Protein AF-A0A7K0EQ20-F1 (afdb_monomer)

Solvent-accessible surface area (backbone atoms only — not comparable to full-atom values): 21841 Å² total; per-residue (Å²): 139,83,87,82,84,81,85,81,84,82,87,75,85,72,84,71,80,69,72,45,72,65,48,77,50,62,51,98,84,67,48,51,27,27,41,28,37,33,68,68,75,97,54,100,83,61,80,72,70,47,76,42,34,25,42,34,56,60,40,82,49,84,70,55,70,34,74,28,37,36,17,65,44,95,86,49,71,77,42,66,24,34,36,33,45,30,30,62,80,62,45,36,33,35,29,42,82,98,37,89,60,81,40,84,51,78,48,37,30,36,32,51,90,88,45,53,32,37,55,44,85,42,72,58,96,86,44,78,47,74,47,51,31,28,76,79,35,88,57,62,41,24,41,33,40,28,72,37,35,44,83,42,73,57,82,79,88,49,102,76,71,73,83,62,82,52,60,22,32,50,44,77,46,80,46,39,26,46,21,59,61,92,48,78,71,40,80,43,59,63,27,42,67,47,47,38,64,75,45,52,92,54,31,73,68,51,53,76,70,54,86,55,64,68,50,54,73,66,57,52,47,54,50,33,54,52,49,48,53,50,52,53,51,53,51,58,49,73,51,30,70,61,68,41,64,67,60,54,51,51,48,60,72,53,43,66,86,37,67,54,20,59,78,62,48,45,33,27,52,42,33,39,30,33,31,30,37,79,79,7,41,73,41,78,73,41,76,57,41,62,56,47,82,86,30,48,62,64,59,38,49,52,53,34,56,72,67,59,74,71,51,62,40,80,44,48,46,49,35,29,41,37,36,38,35,28,37,28,30,67,84,59,85,58,47,70,51,74,59,82,78,75,79,59,72,81,70,49,72,86,36,50,74,34,66,70,44,76,44,77,43,79,35,87,65,87,79,88,58,80,44,74,52,80,24,84,76,130

Structure (mmCIF, N/CA/C/O backbone):
data_AF-A0A7K0EQ20-F1
#
_entry.id   AF-A0A7K0EQ20-F1
#
loop_
_atom_site.group_PDB
_atom_site.id
_atom_site.type_symbol
_atom_site.label_atom_id
_atom_site.label_alt_id
_atom_site.label_comp_id
_atom_site.label_asym_id
_atom_site.label_entity_id
_atom_site.label_seq_id
_atom_site.pdbx_PDB_ins_code
_atom_site.Cartn_x
_atom_site.Cartn_y
_atom_site.Cartn_z
_atom_site.occupancy
_atom_site.B_iso_or_equiv
_atom_site.auth_seq_id
_atom_site.auth_comp_id
_atom_site.auth_asym_id
_atom_site.auth_atom_id
_atom_site.pdbx_PDB_model_num
ATOM 1 N N . MET A 1 1 ? 19.476 28.232 23.344 1.00 37.12 1 MET A N 1
ATOM 2 C CA . MET A 1 1 ? 19.240 27.422 22.130 1.00 37.12 1 MET A CA 1
ATOM 3 C C . MET A 1 1 ? 20.019 28.058 20.991 1.00 37.12 1 MET A C 1
ATOM 5 O O . MET A 1 1 ? 19.704 29.179 20.623 1.00 37.12 1 MET A O 1
ATOM 9 N N . LYS A 1 2 ? 21.101 27.424 20.526 1.00 30.86 2 LYS A N 1
ATOM 10 C CA . LYS A 1 2 ? 21.926 27.920 19.414 1.00 30.86 2 LYS A CA 1
ATOM 11 C C . LYS A 1 2 ? 21.649 27.028 18.202 1.00 30.86 2 LYS A C 1
ATOM 13 O O . LYS A 1 2 ? 22.036 25.865 18.220 1.00 30.86 2 LYS A O 1
ATOM 18 N N . SER A 1 3 ? 20.945 27.558 17.203 1.00 32.09 3 SER A N 1
ATOM 19 C CA . SER A 1 3 ? 20.756 26.901 15.906 1.00 32.09 3 SER A CA 1
ATOM 20 C C . SER A 1 3 ? 22.045 26.994 15.098 1.00 32.09 3 SER A C 1
ATOM 22 O O . SER A 1 3 ? 22.502 28.090 14.785 1.00 32.09 3 SER A O 1
ATOM 24 N N . PHE A 1 4 ? 22.621 25.844 14.759 1.00 36.62 4 PHE A N 1
ATOM 25 C CA . PHE A 1 4 ? 23.710 25.729 13.796 1.00 36.62 4 PHE A CA 1
ATOM 26 C C . PHE A 1 4 ? 23.090 25.437 12.423 1.00 36.62 4 PHE A C 1
ATOM 28 O O . PHE A 1 4 ? 22.605 24.335 12.179 1.00 36.62 4 PHE A O 1
ATOM 35 N N . PHE A 1 5 ? 23.070 26.437 11.540 1.00 35.66 5 PHE A N 1
ATOM 36 C CA . PHE A 1 5 ? 22.798 26.242 10.116 1.00 35.66 5 PHE A CA 1
ATOM 37 C C . PHE A 1 5 ? 24.111 25.846 9.441 1.00 35.66 5 PHE A C 1
ATOM 39 O O . PHE A 1 5 ? 25.024 26.662 9.328 1.00 35.66 5 PHE A O 1
ATOM 46 N N . LEU A 1 6 ? 24.221 24.586 9.025 1.00 34.47 6 LEU A N 1
ATOM 47 C CA . LEU A 1 6 ? 25.374 24.078 8.288 1.00 34.47 6 LEU A CA 1
ATOM 48 C C . LEU A 1 6 ? 25.010 24.061 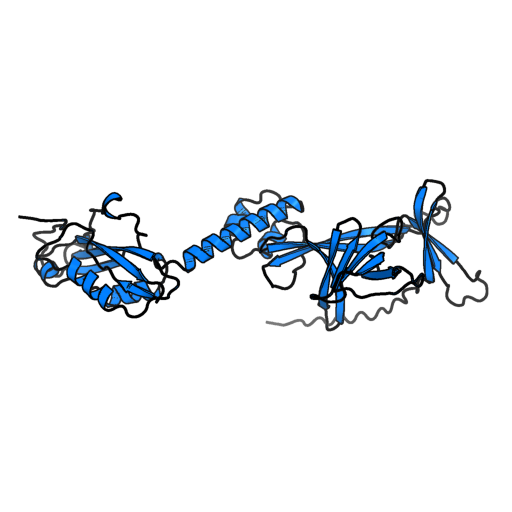6.798 1.00 34.47 6 LEU A C 1
ATOM 50 O O . LEU A 1 6 ? 24.283 23.191 6.325 1.00 34.47 6 LEU A O 1
ATOM 54 N N . LEU A 1 7 ? 25.462 25.091 6.082 1.00 35.94 7 LEU A N 1
ATOM 55 C CA . LEU A 1 7 ? 25.301 25.244 4.639 1.00 35.94 7 LEU A CA 1
ATOM 56 C C . LEU A 1 7 ? 26.399 24.417 3.947 1.00 35.94 7 LEU A C 1
ATOM 58 O O . LEU A 1 7 ? 27.560 24.816 3.941 1.00 35.94 7 LEU A O 1
ATOM 62 N N . ILE A 1 8 ? 26.056 23.248 3.400 1.00 35.00 8 ILE A N 1
ATOM 63 C CA . ILE A 1 8 ? 26.981 22.429 2.600 1.00 35.00 8 ILE A CA 1
ATOM 64 C C . ILE A 1 8 ? 26.762 22.757 1.122 1.00 35.00 8 ILE A C 1
ATOM 66 O O . ILE A 1 8 ? 25.840 22.255 0.483 1.00 35.00 8 ILE A O 1
ATOM 70 N N . THR A 1 9 ? 27.630 23.598 0.570 1.00 39.06 9 THR A N 1
ATOM 71 C CA . THR A 1 9 ? 27.792 23.822 -0.869 1.00 39.06 9 THR A CA 1
ATOM 72 C C . THR A 1 9 ? 28.783 22.800 -1.433 1.00 39.06 9 THR A C 1
ATOM 74 O O . THR A 1 9 ? 29.990 23.013 -1.427 1.00 39.06 9 THR A O 1
ATOM 77 N N . CYS A 1 10 ? 28.284 21.668 -1.937 1.00 35.66 10 CYS A N 1
ATOM 78 C CA . CYS A 1 10 ? 29.069 20.745 -2.766 1.00 35.66 10 CYS A CA 1
ATOM 79 C C . CYS A 1 10 ? 28.779 21.006 -4.252 1.00 35.66 10 CYS A C 1
ATOM 81 O O . CYS A 1 10 ? 27.860 20.430 -4.827 1.00 35.66 10 CYS A O 1
ATOM 83 N N . LEU A 1 11 ? 29.582 21.873 -4.874 1.00 37.72 11 LEU A N 1
ATOM 84 C CA . LEU A 1 11 ? 29.686 22.023 -6.328 1.00 37.72 11 LEU A CA 1
ATOM 85 C C . LEU A 1 11 ? 30.805 21.101 -6.839 1.00 37.72 11 LEU A C 1
ATOM 87 O O . LEU A 1 11 ? 31.920 21.541 -7.091 1.00 37.72 11 LEU A O 1
ATOM 91 N N . PHE A 1 12 ? 30.509 19.810 -6.987 1.00 35.69 12 PHE A N 1
ATOM 92 C CA . PHE A 1 12 ? 31.311 18.908 -7.817 1.00 35.69 12 PHE A CA 1
ATOM 93 C C . PHE A 1 12 ? 30.514 18.584 -9.079 1.00 35.69 12 PHE A C 1
ATOM 95 O O . PHE A 1 12 ? 29.740 17.627 -9.123 1.00 35.69 12 PHE A O 1
ATOM 102 N N . GLY A 1 13 ? 30.702 19.407 -10.112 1.00 35.19 13 GLY A N 1
ATOM 103 C CA . GLY A 1 13 ? 30.290 19.095 -11.476 1.00 35.19 13 GLY A CA 1
ATOM 104 C C . GLY A 1 13 ? 31.149 17.954 -12.011 1.00 35.19 13 GLY A C 1
ATOM 105 O O . GLY A 1 13 ? 32.156 18.180 -12.673 1.00 35.19 13 GLY A O 1
ATOM 106 N N . SER A 1 14 ? 30.781 16.719 -11.681 1.00 36.88 14 SER A N 1
ATOM 107 C CA . SER A 1 14 ? 31.314 15.551 -12.372 1.00 36.88 14 SER A CA 1
ATOM 108 C C . SER A 1 14 ? 30.729 15.562 -13.781 1.00 36.88 14 SER A C 1
ATOM 110 O O . SER A 1 14 ? 29.523 15.404 -13.960 1.00 36.88 14 SER A O 1
ATOM 112 N N . ALA A 1 15 ? 31.575 15.810 -14.782 1.00 43.34 15 ALA A N 1
ATOM 113 C CA . ALA A 1 15 ? 31.217 15.617 -16.179 1.00 43.34 15 ALA A CA 1
ATOM 114 C C . ALA A 1 15 ? 30.856 14.137 -16.359 1.00 43.34 15 ALA A C 1
ATOM 116 O O . ALA A 1 15 ? 31.731 13.272 -16.419 1.00 43.34 15 ALA A O 1
ATOM 117 N N . VAL A 1 16 ? 29.559 13.831 -16.343 1.00 48.31 16 VAL A N 1
ATOM 118 C CA . VAL A 1 16 ? 29.073 12.480 -16.604 1.00 48.31 16 VAL A CA 1
ATOM 119 C C . VAL A 1 16 ? 29.342 12.225 -18.086 1.00 48.31 16 VAL A C 1
ATOM 121 O O . VAL A 1 16 ? 28.807 12.966 -18.912 1.00 48.31 16 VAL A O 1
ATOM 124 N N . PRO A 1 17 ? 30.191 11.248 -18.454 1.00 54.59 17 PRO A N 1
ATOM 125 C CA . PRO A 1 17 ? 30.394 10.922 -19.856 1.00 54.59 17 PRO A CA 1
ATOM 126 C C . PRO A 1 17 ? 29.033 10.573 -20.458 1.00 54.59 17 PRO A C 1
ATOM 128 O O . PRO A 1 17 ? 28.346 9.675 -19.965 1.00 54.59 17 PRO A O 1
ATOM 131 N N . THR A 1 18 ? 28.626 11.308 -21.492 1.00 57.19 18 THR A N 1
ATOM 132 C CA . THR A 1 18 ? 27.417 10.993 -22.250 1.00 57.19 18 THR A CA 1
ATOM 133 C C . THR A 1 18 ? 27.673 9.671 -22.956 1.00 57.19 18 THR A C 1
ATOM 135 O O . THR A 1 18 ? 28.453 9.607 -23.908 1.00 57.19 18 THR A O 1
ATOM 138 N N . MET A 1 19 ? 27.081 8.593 -22.445 1.00 64.06 19 MET A N 1
ATOM 139 C CA . MET A 1 19 ? 27.093 7.316 -23.146 1.00 64.06 19 MET A CA 1
ATOM 140 C C . MET A 1 19 ? 26.399 7.511 -24.496 1.00 64.06 19 MET A C 1
ATOM 142 O O . MET A 1 19 ? 25.323 8.104 -24.560 1.00 64.06 19 MET A O 1
ATOM 146 N N . GLY A 1 20 ? 27.055 7.079 -25.573 1.00 75.00 20 GLY A N 1
ATOM 147 C CA . GLY A 1 20 ? 26.480 7.081 -26.912 1.00 75.00 20 GLY A CA 1
ATOM 148 C C . GLY A 1 20 ? 25.431 5.980 -27.069 1.00 75.00 20 GLY A C 1
ATOM 1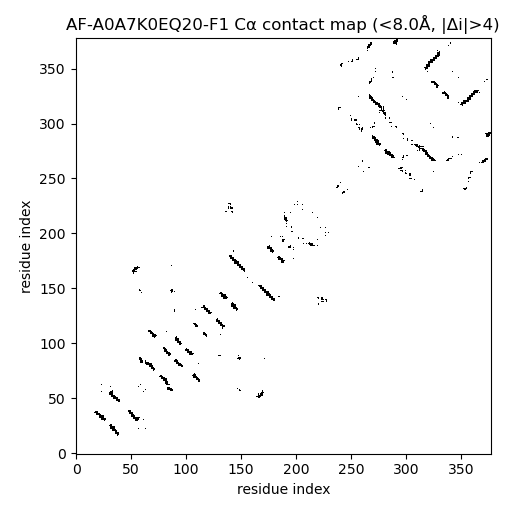49 O O . GLY A 1 20 ? 24.916 5.433 -26.096 1.00 75.00 20 GLY A O 1
ATOM 150 N N . GLN A 1 21 ? 25.114 5.632 -28.314 1.00 84.62 21 GLN A N 1
ATOM 151 C CA . GLN A 1 21 ? 24.120 4.604 -28.616 1.00 84.62 21 GLN A CA 1
ATOM 152 C C . GLN A 1 21 ? 24.529 3.245 -28.017 1.00 84.62 21 GLN A C 1
ATOM 154 O O . GLN A 1 21 ? 25.610 2.721 -28.307 1.00 84.62 21 GLN A O 1
ATOM 159 N N . CYS A 1 22 ? 23.652 2.683 -27.184 1.00 90.75 22 CYS A N 1
ATOM 160 C CA . CYS A 1 22 ? 23.780 1.343 -26.625 1.00 90.75 22 CYS A CA 1
ATOM 161 C C . CYS A 1 22 ? 22.914 0.348 -27.410 1.00 90.75 22 CYS A C 1
ATOM 163 O O . CYS A 1 22 ? 21.843 0.689 -27.911 1.00 90.75 22 CYS A O 1
ATOM 165 N N . THR A 1 23 ? 23.381 -0.894 -27.528 1.00 93.94 23 THR A N 1
ATOM 166 C CA . THR A 1 23 ? 22.654 -1.991 -28.184 1.00 93.94 23 THR A CA 1
ATOM 167 C C . THR A 1 23 ? 22.645 -3.217 -27.282 1.00 93.94 23 THR A C 1
ATOM 169 O O . THR A 1 23 ? 23.682 -3.590 -26.736 1.00 93.94 23 THR A O 1
ATOM 172 N N . VAL A 1 24 ? 21.476 -3.838 -27.107 1.00 95.88 24 VAL A N 1
ATOM 173 C CA . VAL A 1 24 ? 21.315 -5.045 -26.283 1.00 95.88 24 VAL A CA 1
ATOM 174 C C . VAL A 1 24 ? 21.289 -6.276 -27.180 1.00 95.88 24 VAL A C 1
ATOM 176 O O . VAL A 1 24 ? 20.514 -6.337 -28.135 1.00 95.88 24 VAL A O 1
ATOM 179 N N . SER A 1 25 ? 22.121 -7.265 -26.872 1.00 96.25 25 SER A N 1
ATOM 180 C CA . SER A 1 25 ? 22.253 -8.508 -27.638 1.00 96.25 25 SER A CA 1
ATOM 181 C C . SER A 1 25 ? 22.541 -9.696 -26.716 1.00 96.25 25 SER A C 1
ATOM 183 O O . SER A 1 25 ? 22.529 -9.551 -25.492 1.00 96.25 25 SER A O 1
ATOM 185 N N . LYS A 1 26 ? 22.747 -10.884 -27.295 1.00 97.38 26 LYS A N 1
ATOM 186 C CA . LYS A 1 26 ? 23.283 -12.046 -26.581 1.00 97.38 26 LYS A CA 1
ATOM 187 C C . LYS A 1 26 ? 24.718 -12.303 -27.024 1.00 97.38 26 LYS A C 1
ATOM 189 O O . LYS A 1 26 ? 24.998 -12.216 -28.217 1.00 97.38 26 LYS A O 1
ATOM 194 N N . ASP A 1 27 ? 25.593 -12.621 -26.079 1.00 96.12 27 ASP A N 1
ATOM 195 C CA . ASP A 1 27 ? 26.958 -13.053 -26.382 1.00 96.12 27 ASP A CA 1
ATOM 196 C C . ASP A 1 27 ? 27.009 -14.515 -26.875 1.00 96.12 27 ASP A C 1
ATOM 198 O O . ASP A 1 27 ? 25.980 -15.184 -27.020 1.00 96.12 27 ASP A O 1
ATOM 202 N N . ALA A 1 28 ? 28.218 -15.030 -27.123 1.00 96.31 28 ALA A N 1
ATOM 203 C CA . ALA A 1 28 ? 28.438 -16.409 -27.569 1.00 96.31 28 ALA A CA 1
ATOM 204 C C . ALA A 1 28 ? 27.954 -17.475 -26.562 1.00 96.31 28 ALA A C 1
ATOM 206 O O . ALA A 1 28 ? 27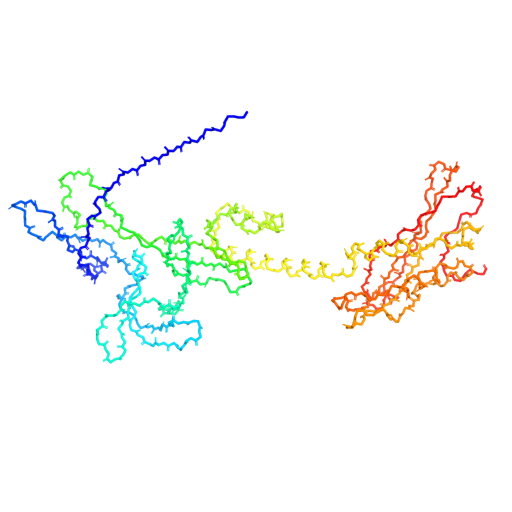.735 -18.622 -26.945 1.00 96.31 28 ALA A O 1
ATOM 207 N N . TYR A 1 29 ? 27.755 -17.099 -25.296 1.00 96.75 29 TYR A N 1
ATOM 208 C CA . TYR A 1 29 ? 27.258 -17.961 -24.224 1.00 96.75 29 TYR A CA 1
ATOM 209 C C . TYR A 1 29 ? 25.751 -17.783 -23.975 1.00 96.75 29 TYR A C 1
ATOM 211 O O . TYR A 1 29 ? 25.192 -18.389 -23.060 1.00 96.75 29 TYR A O 1
ATOM 219 N N . GLY A 1 30 ? 25.071 -16.956 -24.776 1.00 95.50 30 GLY A N 1
ATOM 220 C CA . GLY A 1 30 ? 23.648 -16.666 -24.635 1.00 95.50 30 GLY A CA 1
ATOM 221 C C . GLY A 1 30 ? 23.307 -15.682 -23.510 1.00 95.50 30 GLY A C 1
ATOM 222 O O . GLY A 1 30 ? 22.119 -15.491 -23.226 1.00 95.50 30 GLY A O 1
ATOM 223 N N . GLN A 1 31 ? 24.307 -15.052 -22.886 1.00 96.50 31 GLN A N 1
ATOM 224 C CA . GLN A 1 31 ? 24.124 -14.048 -21.839 1.00 96.50 31 GLN A CA 1
ATOM 225 C C . GLN A 1 31 ? 23.659 -12.732 -22.457 1.00 96.50 31 GLN A C 1
ATOM 227 O O . GLN A 1 31 ? 24.161 -12.318 -23.498 1.00 96.50 31 GLN A O 1
ATOM 232 N N . VAL A 1 32 ? 22.701 -12.057 -21.820 1.00 96.69 32 VAL A N 1
ATOM 233 C CA . VAL A 1 32 ? 22.250 -10.734 -22.272 1.00 96.69 32 VAL A CA 1
ATOM 234 C C . VAL A 1 32 ? 23.329 -9.710 -21.940 1.00 96.69 32 VAL A C 1
ATOM 236 O O . VAL A 1 32 ? 23.726 -9.596 -20.781 1.00 96.69 32 VAL A O 1
ATOM 239 N N . ILE A 1 33 ? 23.781 -8.966 -22.944 1.00 97.00 33 ILE A N 1
ATOM 240 C CA . ILE A 1 33 ? 24.822 -7.945 -22.823 1.00 97.00 33 ILE A CA 1
ATOM 241 C C . ILE A 1 33 ? 24.362 -6.643 -23.476 1.00 97.00 33 ILE A C 1
ATOM 243 O O . ILE A 1 33 ? 23.599 -6.656 -24.445 1.00 97.00 33 ILE A O 1
ATOM 247 N N . THR A 1 34 ? 24.855 -5.515 -22.973 1.00 95.56 34 THR A N 1
ATOM 248 C CA . THR A 1 34 ? 24.656 -4.202 -23.592 1.00 95.56 34 THR A CA 1
ATOM 249 C C . THR A 1 34 ? 25.996 -3.629 -24.018 1.00 95.56 34 THR A C 1
ATOM 251 O O . THR A 1 34 ? 26.880 -3.414 -23.187 1.00 95.56 34 THR A O 1
ATOM 254 N N . THR A 1 35 ? 26.128 -3.341 -25.306 1.00 94.56 35 THR A N 1
ATOM 255 C CA . THR A 1 35 ? 27.316 -2.718 -25.888 1.00 94.56 35 THR A CA 1
ATOM 256 C C . THR A 1 35 ? 27.032 -1.250 -26.149 1.00 94.56 35 THR A C 1
ATOM 258 O O . THR A 1 35 ? 26.166 -0.923 -26.961 1.00 94.56 35 THR A O 1
ATOM 261 N N . CYS A 1 36 ? 27.765 -0.371 -25.476 1.00 91.75 36 CYS A N 1
ATOM 262 C CA . CYS A 1 36 ? 27.647 1.075 -25.600 1.00 91.75 36 CYS A CA 1
ATOM 263 C C . CYS A 1 36 ? 28.864 1.656 -26.319 1.00 91.75 36 CYS A C 1
ATOM 265 O O . CYS A 1 36 ? 30.008 1.361 -25.961 1.00 91.75 36 CYS A O 1
ATOM 267 N N . GLN A 1 37 ? 28.618 2.521 -27.303 1.00 90.12 37 GLN A N 1
ATOM 268 C CA . GLN A 1 37 ? 29.667 3.357 -27.885 1.00 90.12 37 GLN A CA 1
ATOM 269 C C . GLN A 1 37 ? 29.952 4.517 -26.932 1.00 90.12 37 GLN A C 1
ATOM 271 O O . GLN A 1 37 ? 29.046 5.274 -26.582 1.00 90.12 37 GLN A O 1
ATOM 276 N N . VAL A 1 38 ? 31.199 4.675 -26.501 1.00 84.12 38 VAL A N 1
ATOM 277 C CA . VAL A 1 38 ? 31.621 5.836 -25.716 1.00 84.12 38 VAL A CA 1
ATOM 278 C C . VAL A 1 38 ? 32.474 6.716 -26.612 1.00 84.12 38 VAL A C 1
ATOM 280 O O . VAL A 1 38 ? 33.599 6.355 -26.962 1.00 84.12 38 VAL A O 1
ATOM 283 N N . ALA A 1 39 ? 31.925 7.870 -26.985 1.00 75.56 39 ALA A N 1
ATOM 284 C CA . ALA A 1 39 ? 32.705 8.930 -27.603 1.00 75.56 39 ALA A CA 1
ATOM 285 C C . ALA A 1 39 ? 33.617 9.513 -26.517 1.00 75.56 39 ALA A C 1
ATOM 287 O O . ALA A 1 39 ? 33.142 10.133 -25.565 1.00 75.56 39 ALA A O 1
ATOM 288 N N . ASN A 1 40 ? 34.920 9.252 -26.604 1.00 63.00 40 ASN A N 1
ATOM 289 C CA . ASN A 1 40 ? 35.870 9.867 -25.687 1.00 63.00 40 ASN A CA 1
ATOM 290 C C . ASN A 1 40 ? 36.171 11.305 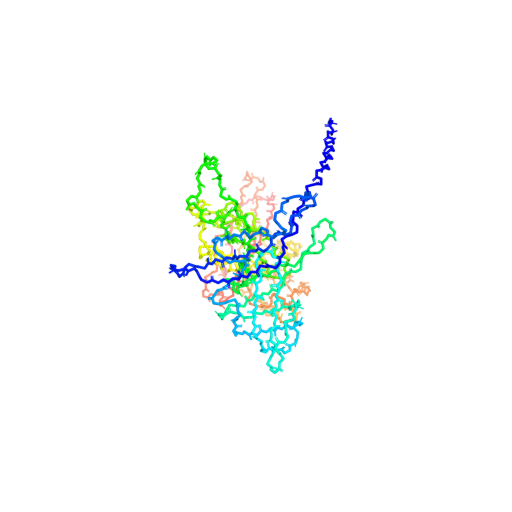-26.125 1.00 63.00 40 ASN A C 1
ATOM 292 O O . ASN A 1 40 ? 36.268 11.611 -27.310 1.00 63.00 40 ASN A O 1
ATOM 296 N N . PHE A 1 41 ? 36.333 12.158 -25.114 1.00 51.78 41 PHE A N 1
ATOM 297 C CA . PHE A 1 41 ? 36.854 13.523 -25.178 1.00 51.78 41 PHE A CA 1
ATOM 298 C C . PHE A 1 41 ? 38.121 13.643 -26.053 1.00 51.78 41 PHE A C 1
ATOM 300 O O . PHE A 1 41 ? 38.853 12.660 -26.191 1.00 51.78 41 PHE A O 1
ATOM 307 N N . PRO A 1 42 ? 38.409 14.840 -26.606 1.00 45.50 42 PRO A N 1
ATOM 308 C CA . PRO A 1 42 ? 39.491 15.062 -27.560 1.00 45.50 42 PRO A CA 1
ATOM 309 C C . PRO A 1 42 ? 40.858 14.877 -26.890 1.00 45.50 42 PRO A C 1
ATOM 311 O O . PRO A 1 42 ? 41.435 15.808 -26.337 1.00 45.50 42 PRO A O 1
ATOM 314 N N . ALA A 1 43 ? 41.381 13.657 -26.928 1.00 53.03 43 ALA A N 1
ATOM 315 C CA . ALA A 1 43 ? 42.803 13.393 -26.799 1.00 53.03 43 ALA A CA 1
ATOM 316 C C . ALA A 1 43 ? 43.299 13.045 -28.203 1.00 53.03 43 ALA A C 1
ATOM 318 O O . ALA A 1 43 ? 42.851 12.053 -28.776 1.00 53.03 43 ALA A O 1
ATOM 319 N N . GLU A 1 44 ? 44.191 13.875 -28.751 1.00 54.88 44 GLU A N 1
ATOM 320 C CA . GLU A 1 44 ? 44.576 13.943 -30.174 1.00 54.88 44 GLU A CA 1
ATOM 321 C C . GLU A 1 44 ? 45.052 12.627 -30.820 1.00 54.88 44 GLU A C 1
ATOM 323 O O . GLU A 1 44 ? 45.202 12.587 -32.033 1.00 54.88 44 GLU A O 1
ATOM 328 N N . ASN A 1 45 ? 45.249 11.537 -30.067 1.00 59.62 45 ASN A N 1
ATOM 329 C CA . ASN A 1 45 ? 45.850 10.299 -30.577 1.00 59.62 45 ASN A CA 1
ATOM 330 C C . ASN A 1 45 ? 45.185 8.989 -30.095 1.00 59.62 45 ASN A C 1
ATOM 332 O O . ASN A 1 45 ? 45.774 7.919 -30.244 1.00 59.62 45 ASN A O 1
ATOM 336 N N . ALA A 1 46 ? 43.983 9.025 -29.503 1.00 56.38 46 ALA A N 1
ATOM 337 C CA . ALA A 1 46 ? 43.263 7.805 -29.105 1.00 56.38 46 ALA A CA 1
ATOM 338 C C 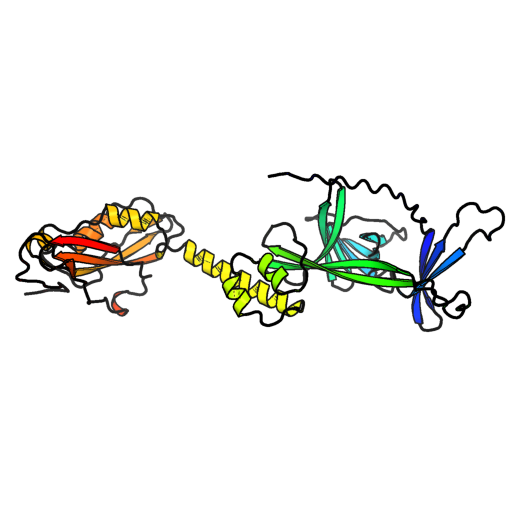. ALA A 1 46 ? 42.266 7.350 -30.194 1.00 56.38 46 ALA A C 1
ATOM 340 O O . ALA A 1 46 ? 41.629 8.200 -30.818 1.00 56.38 46 ALA A O 1
ATOM 341 N N . PRO A 1 47 ? 42.078 6.033 -30.427 1.00 58.25 47 PRO A N 1
ATOM 342 C CA . PRO A 1 47 ? 41.086 5.545 -31.385 1.00 58.25 47 PRO A CA 1
ATOM 343 C C . PRO A 1 47 ? 39.692 6.088 -31.036 1.00 58.25 47 PRO A C 1
ATOM 345 O O . PRO A 1 47 ? 39.239 5.959 -29.897 1.00 58.25 47 PRO A O 1
ATOM 348 N N . LEU A 1 48 ? 39.030 6.698 -32.028 1.00 62.00 48 LEU A N 1
ATOM 349 C CA . LEU A 1 48 ? 37.853 7.560 -31.846 1.00 62.00 48 LEU A CA 1
ATOM 350 C C . LEU A 1 48 ? 36.635 6.892 -31.178 1.00 62.00 48 LEU A C 1
ATOM 352 O O . LEU A 1 48 ? 35.788 7.601 -30.646 1.00 62.00 48 LEU A O 1
ATOM 356 N N . ASN A 1 49 ? 36.531 5.560 -31.171 1.00 73.00 49 ASN A N 1
ATOM 357 C CA . ASN A 1 49 ? 35.350 4.848 -30.678 1.00 73.00 49 ASN A CA 1
ATOM 358 C C . ASN A 1 49 ? 35.752 3.723 -29.721 1.00 73.00 49 ASN A C 1
ATOM 360 O O . ASN A 1 49 ? 36.127 2.630 -30.150 1.00 73.00 49 ASN A O 1
ATOM 364 N N . LYS A 1 50 ? 35.662 3.973 -28.409 1.00 85.06 50 LYS A N 1
ATOM 365 C CA . LYS A 1 50 ? 35.808 2.915 -27.405 1.00 85.06 50 LYS A CA 1
ATOM 366 C C . LYS A 1 50 ? 34.446 2.271 -27.163 1.00 85.06 50 LYS A C 1
ATOM 368 O O . LYS A 1 50 ? 33.498 2.947 -26.770 1.00 85.06 50 LYS A O 1
ATOM 373 N N . GLN A 1 51 ? 34.362 0.959 -27.351 1.00 90.38 51 GLN A N 1
ATOM 374 C CA . GLN A 1 51 ? 33.180 0.181 -26.984 1.00 90.38 51 GLN A CA 1
ATOM 375 C C . GLN A 1 51 ? 33.301 -0.299 -25.541 1.00 90.38 51 GLN A C 1
ATOM 377 O O . GLN A 1 51 ? 34.350 -0.801 -25.132 1.00 90.38 51 GLN A O 1
ATOM 382 N N . LEU A 1 52 ? 32.232 -0.131 -24.767 1.00 91.69 52 LEU A N 1
ATOM 383 C CA . LEU A 1 52 ? 32.092 -0.730 -23.443 1.00 91.69 52 LEU A CA 1
ATOM 384 C C . LEU A 1 52 ? 30.986 -1.777 -23.487 1.00 91.69 52 LEU A C 1
ATOM 386 O O . LEU A 1 52 ? 29.884 -1.488 -23.949 1.00 91.69 52 LEU A O 1
ATOM 390 N N . ILE A 1 53 ? 31.279 -2.969 -22.977 1.00 94.31 53 ILE A N 1
ATOM 391 C CA . ILE A 1 53 ? 30.316 -4.066 -22.876 1.00 94.31 53 ILE A CA 1
ATOM 392 C C . ILE A 1 53 ? 29.939 -4.229 -21.406 1.00 94.31 53 ILE A C 1
ATOM 394 O O . ILE A 1 53 ? 30.809 -4.297 -20.539 1.00 94.31 53 ILE A O 1
ATOM 398 N N . PHE A 1 54 ? 28.644 -4.280 -21.121 1.00 95.31 54 PHE A N 1
ATOM 399 C CA . PHE A 1 54 ? 28.096 -4.494 -19.787 1.00 95.31 54 PHE A CA 1
ATOM 400 C C . PHE A 1 54 ? 27.266 -5.775 -19.768 1.00 95.31 54 PHE A C 1
ATOM 402 O O . PHE A 1 54 ? 26.511 -6.037 -20.704 1.00 95.31 54 PHE A O 1
ATOM 409 N N . LEU A 1 55 ? 27.363 -6.543 -18.685 1.00 96.38 55 LEU A N 1
ATOM 410 C CA . LEU A 1 55 ? 26.504 -7.703 -18.462 1.00 96.38 55 LEU A CA 1
ATOM 411 C C . LEU A 1 55 ? 25.091 -7.246 -18.060 1.00 96.38 55 LEU A C 1
ATOM 413 O O . LEU A 1 55 ? 24.934 -6.454 -17.132 1.00 96.38 55 LEU A O 1
ATOM 417 N N . GLY A 1 56 ? 24.057 -7.754 -18.726 1.00 95.12 56 GLY A N 1
ATOM 418 C CA . GLY A 1 56 ? 22.655 -7.390 -18.507 1.00 95.12 56 GLY A CA 1
ATOM 419 C C . GLY A 1 56 ? 22.107 -6.373 -19.515 1.00 95.12 56 GLY A C 1
ATOM 420 O O . GLY A 1 56 ? 22.699 -6.119 -20.565 1.00 95.12 56 GLY A O 1
ATOM 421 N N . SER A 1 57 ? 20.941 -5.811 -19.193 1.00 94.06 57 SER A N 1
ATOM 422 C CA . SER A 1 57 ? 20.178 -4.894 -20.048 1.00 94.06 57 SER A CA 1
ATOM 423 C C . SER A 1 57 ? 19.727 -3.671 -19.257 1.00 94.06 57 SER A C 1
ATOM 425 O O . SER A 1 57 ? 19.321 -3.790 -18.100 1.00 94.06 57 SER A O 1
ATOM 427 N N . GLU A 1 58 ? 19.734 -2.506 -19.901 1.00 92.25 58 GLU A N 1
ATOM 428 C CA . GLU A 1 58 ? 19.091 -1.296 -19.377 1.00 92.25 58 GLU A CA 1
ATOM 429 C C . GLU A 1 58 ? 17.557 -1.348 -19.464 1.00 92.25 58 GLU A C 1
ATOM 431 O O . GLU A 1 58 ? 16.873 -0.532 -18.849 1.00 92.25 58 GLU A O 1
ATOM 436 N N . PHE A 1 59 ? 17.004 -2.301 -20.218 1.00 94.81 59 PHE A N 1
ATOM 437 C CA . PHE A 1 59 ? 15.567 -2.461 -20.407 1.00 94.81 59 PHE A CA 1
ATOM 438 C C . PHE A 1 59 ? 14.965 -3.463 -19.425 1.00 94.81 59 PHE A C 1
ATOM 440 O O . PHE A 1 59 ? 15.617 -4.419 -19.006 1.00 94.81 59 PHE A O 1
ATOM 447 N N . ALA A 1 60 ? 13.679 -3.284 -19.123 1.00 90.88 60 ALA A N 1
ATOM 448 C CA . ALA A 1 60 ? 12.928 -4.125 -18.193 1.00 90.88 60 ALA A CA 1
ATOM 449 C C . ALA A 1 60 ? 12.847 -5.606 -18.601 1.00 90.88 60 ALA A C 1
ATOM 451 O O . ALA A 1 60 ? 12.487 -6.452 -17.783 1.00 90.88 60 ALA A O 1
ATOM 452 N N . SER A 1 61 ? 13.156 -5.925 -19.858 1.00 89.50 61 SER A N 1
ATOM 453 C CA . SER A 1 61 ? 12.967 -7.255 -20.415 1.00 89.50 61 SER A CA 1
ATOM 454 C C . SER A 1 61 ? 13.863 -7.523 -21.630 1.00 89.50 61 SER A C 1
ATOM 456 O O . SER A 1 61 ? 14.311 -6.596 -22.307 1.00 89.50 61 SER A O 1
ATOM 458 N N . PHE A 1 62 ? 14.099 -8.805 -21.928 1.00 90.38 62 PHE A N 1
ATOM 459 C CA . PHE A 1 62 ? 14.743 -9.276 -23.157 1.00 90.38 62 PHE A CA 1
ATOM 460 C C . PHE A 1 62 ? 13.852 -10.344 -23.830 1.00 90.38 62 PHE A C 1
ATOM 462 O O . PHE A 1 62 ? 13.411 -11.253 -23.126 1.00 90.38 62 PHE A O 1
ATOM 469 N N . PRO A 1 63 ? 13.586 -10.291 -25.153 1.00 93.81 63 PRO A N 1
ATOM 470 C CA . PRO A 1 63 ? 14.003 -9.256 -26.106 1.00 93.81 63 PRO A CA 1
ATOM 471 C C . PRO A 1 63 ? 13.473 -7.868 -25.719 1.00 93.81 63 PRO A C 1
ATOM 473 O O . PRO A 1 63 ? 12.470 -7.765 -25.011 1.00 93.81 63 PRO A O 1
ATOM 476 N N . VAL A 1 64 ? 14.190 -6.818 -26.143 1.00 94.50 64 VAL A N 1
ATOM 477 C CA . VAL A 1 64 ? 13.923 -5.419 -25.748 1.00 94.50 64 VAL A CA 1
ATOM 478 C C . VAL A 1 64 ? 12.533 -4.961 -26.184 1.00 94.50 64 VAL A C 1
ATOM 480 O O . VAL A 1 64 ? 11.825 -4.330 -25.409 1.00 94.50 64 VAL A O 1
ATOM 483 N N . TRP A 1 65 ? 12.142 -5.302 -27.412 1.00 96.19 65 TRP A N 1
ATOM 484 C CA . TRP A 1 65 ? 10.850 -4.945 -27.987 1.00 96.19 65 TRP A CA 1
ATOM 485 C C . TRP A 1 65 ? 9.827 -6.034 -27.709 1.00 96.19 65 TRP A C 1
ATOM 487 O O . TRP A 1 65 ? 9.979 -7.164 -28.177 1.00 96.19 65 TRP A O 1
ATOM 497 N N . GLN A 1 66 ? 8.775 -5.690 -26.973 1.00 96.81 66 GLN A N 1
ATOM 498 C CA . GLN A 1 66 ? 7.742 -6.639 -26.569 1.00 96.81 66 GLN A CA 1
ATOM 499 C C . GLN A 1 66 ? 6.363 -6.148 -26.956 1.00 96.81 66 GLN A C 1
ATOM 501 O O . GLN A 1 66 ? 6.079 -4.958 -26.876 1.00 96.81 66 GLN A O 1
ATOM 506 N N . ARG A 1 67 ? 5.482 -7.064 -27.358 1.00 97.50 67 ARG A N 1
ATOM 507 C CA . ARG A 1 67 ? 4.083 -6.711 -27.600 1.00 97.50 67 ARG A CA 1
ATOM 508 C C . ARG A 1 67 ? 3.456 -6.221 -26.302 1.00 97.50 67 ARG A C 1
ATOM 510 O O . ARG A 1 67 ? 3.549 -6.890 -25.273 1.00 97.50 67 ARG A O 1
ATOM 517 N N . GLY A 1 68 ? 2.801 -5.074 -26.376 1.00 97.25 68 GLY A N 1
ATOM 518 C CA . GLY A 1 68 ? 2.147 -4.470 -25.236 1.00 97.25 68 GLY A CA 1
ATOM 519 C C . GLY A 1 68 ? 1.090 -3.464 -25.650 1.00 97.25 68 GLY A C 1
ATOM 520 O O . GLY A 1 68 ? 0.749 -3.325 -26.828 1.00 97.25 68 GLY A O 1
ATOM 521 N N . ARG A 1 69 ? 0.541 -2.784 -24.649 1.00 98.06 69 ARG A N 1
ATOM 522 C CA . ARG A 1 69 ? -0.465 -1.736 -24.835 1.00 98.06 69 ARG A CA 1
ATOM 523 C C . ARG A 1 69 ? -0.089 -0.525 -24.003 1.00 98.06 69 ARG A C 1
ATOM 525 O O . ARG A 1 69 ? 0.416 -0.694 -22.896 1.00 98.06 69 ARG A O 1
ATOM 532 N N . ILE A 1 70 ? -0.335 0.668 -24.521 1.00 98.19 70 ILE A N 1
ATOM 533 C CA . ILE A 1 70 ? -0.135 1.926 -23.803 1.00 98.19 70 ILE A CA 1
ATOM 534 C C . ILE A 1 70 ? -1.453 2.682 -23.682 1.00 98.19 70 ILE A C 1
ATOM 536 O O . ILE A 1 70 ? -2.306 2.586 -24.560 1.00 98.19 70 ILE A O 1
ATOM 540 N N . ARG A 1 71 ? -1.580 3.498 -22.641 1.00 98.12 71 ARG A N 1
ATOM 541 C CA . ARG A 1 71 ? -2.641 4.489 -22.487 1.00 98.12 71 ARG A CA 1
ATOM 542 C C . ARG A 1 71 ? -2.009 5.854 -22.268 1.00 98.12 71 ARG A C 1
ATOM 544 O O . ARG A 1 71 ? -1.196 6.008 -21.360 1.00 98.12 71 ARG A O 1
ATOM 551 N N . LEU A 1 72 ? -2.327 6.837 -23.109 1.00 95.88 72 LEU A N 1
ATOM 552 C CA . LEU A 1 72 ? -1.679 8.158 -23.063 1.00 95.88 72 LEU A CA 1
ATOM 553 C C . LEU A 1 72 ? -2.233 9.056 -21.946 1.00 95.88 72 LEU A C 1
ATOM 555 O O . LEU A 1 72 ? -1.467 9.772 -21.300 1.00 95.88 72 LEU A O 1
ATOM 559 N N . ASP A 1 73 ? -3.531 8.964 -21.672 1.00 94.19 73 ASP A N 1
ATOM 560 C CA . ASP A 1 73 ? -4.229 9.698 -20.614 1.00 94.19 73 ASP A CA 1
ATOM 561 C C . ASP A 1 73 ? -5.106 8.754 -19.766 1.00 94.19 73 ASP A C 1
ATOM 563 O O . ASP A 1 73 ? -5.229 7.573 -20.073 1.00 94.19 73 ASP A O 1
ATOM 567 N N . GLN A 1 74 ? -5.685 9.233 -18.664 1.00 91.12 74 GLN A N 1
ATOM 568 C CA . GLN A 1 74 ? -6.435 8.375 -17.734 1.00 91.12 74 GLN A CA 1
ATOM 569 C C . GLN A 1 74 ? -7.735 7.808 -18.340 1.00 91.12 74 GLN A C 1
ATOM 571 O O . GLN A 1 74 ? -8.141 6.703 -17.981 1.00 91.12 74 GLN A O 1
ATOM 576 N N . SER A 1 75 ? -8.360 8.544 -19.260 1.00 91.12 75 SER A N 1
ATOM 577 C CA . SER A 1 75 ? -9.606 8.192 -19.959 1.00 91.12 75 SER A CA 1
ATOM 578 C C . SER A 1 75 ? -9.391 7.569 -21.343 1.00 91.12 75 SER A C 1
ATOM 580 O O . SER A 1 75 ? -10.350 7.157 -21.993 1.00 91.12 75 SER A O 1
ATOM 582 N N . GLY A 1 76 ? -8.147 7.548 -21.812 1.00 92.25 76 GLY A N 1
ATOM 583 C CA . GLY A 1 76 ? -7.796 7.247 -23.185 1.00 92.25 76 GLY A CA 1
ATOM 584 C C . GLY A 1 76 ? -7.972 5.774 -23.514 1.00 92.25 76 GLY A C 1
ATOM 585 O O . GLY A 1 76 ? -7.987 4.907 -22.639 1.00 92.25 76 GLY A O 1
ATOM 586 N N . GLN A 1 77 ? -8.072 5.485 -24.807 1.00 95.44 77 GLN A N 1
ATOM 587 C CA . GLN A 1 77 ? -8.097 4.111 -25.291 1.00 95.44 77 GLN A CA 1
ATOM 588 C C . GLN A 1 77 ? -6.698 3.493 -25.263 1.00 95.44 77 GLN A C 1
ATOM 590 O O . GLN A 1 77 ? -5.692 4.165 -25.513 1.00 95.44 77 GLN A O 1
ATOM 595 N N . ASP A 1 78 ? -6.656 2.194 -24.980 1.00 96.69 78 ASP A N 1
ATOM 596 C CA . ASP A 1 78 ? -5.427 1.415 -25.034 1.00 96.69 78 ASP A CA 1
ATOM 597 C C . ASP A 1 78 ? -4.978 1.265 -26.499 1.00 96.69 78 ASP A C 1
ATOM 599 O O . ASP A 1 78 ? -5.742 0.819 -27.354 1.00 96.69 78 ASP A O 1
ATOM 603 N N . GLN A 1 79 ? -3.722 1.603 -26.787 1.00 97.12 79 GLN A N 1
ATOM 604 C CA . GLN A 1 79 ? -3.112 1.484 -28.113 1.00 97.12 79 GLN A CA 1
ATOM 605 C C . GLN A 1 79 ? -2.060 0.378 -28.103 1.00 97.12 79 GLN A C 1
ATOM 607 O O . GLN A 1 79 ? -1.172 0.367 -27.247 1.00 97.12 79 GLN A O 1
ATOM 612 N N . ALA A 1 80 ? -2.144 -0.554 -29.051 1.00 97.62 80 ALA A N 1
ATOM 613 C CA . ALA A 1 80 ? -1.151 -1.610 -29.201 1.00 97.62 80 ALA A CA 1
ATOM 614 C C . ALA A 1 80 ? 0.146 -1.059 -29.818 1.00 97.62 80 ALA A C 1
ATOM 616 O O . ALA A 1 80 ? 0.120 -0.306 -30.790 1.00 97.62 80 ALA A O 1
ATOM 617 N N . CYS A 1 81 ? 1.292 -1.439 -29.255 1.00 97.81 81 CYS A N 1
ATOM 618 C CA . CYS A 1 81 ? 2.605 -1.123 -29.815 1.00 97.81 81 CYS A CA 1
ATOM 619 C C . CYS A 1 81 ? 3.626 -2.193 -29.375 1.00 97.81 81 CYS A C 1
ATOM 621 O O . CYS A 1 81 ? 3.380 -2.973 -28.447 1.00 97.81 81 CYS A O 1
ATOM 623 N N . LEU A 1 82 ? 4.792 -2.239 -30.023 1.00 97.94 82 LEU A N 1
ATOM 624 C CA . LEU A 1 82 ? 5.968 -2.876 -29.431 1.00 97.94 82 LEU A CA 1
ATOM 625 C C . LEU A 1 82 ? 6.605 -1.896 -28.449 1.00 97.94 82 LEU A C 1
ATOM 627 O O . LEU A 1 82 ? 7.003 -0.807 -28.852 1.00 97.94 82 LEU A O 1
ATOM 631 N N . ILE A 1 83 ? 6.714 -2.290 -27.187 1.00 98.06 83 ILE A N 1
ATOM 632 C CA . ILE A 1 83 ? 7.215 -1.470 -26.089 1.00 98.06 83 ILE A CA 1
ATOM 633 C C . ILE A 1 83 ? 8.654 -1.862 -25.765 1.00 98.06 83 ILE A C 1
ATOM 635 O O . ILE A 1 83 ? 8.968 -3.049 -25.668 1.00 98.06 83 ILE A O 1
ATOM 639 N N . ALA A 1 84 ? 9.492 -0.858 -25.529 1.00 97.62 84 ALA A N 1
ATOM 640 C CA . ALA A 1 84 ? 10.772 -0.980 -24.847 1.00 97.62 84 ALA A CA 1
ATOM 641 C C . ALA A 1 84 ? 10.792 -0.009 -23.655 1.00 97.62 84 ALA A C 1
ATOM 643 O O . ALA A 1 84 ? 10.651 1.201 -23.838 1.00 97.62 84 ALA A O 1
ATOM 644 N N . TYR A 1 85 ? 10.943 -0.528 -22.433 1.00 97.56 85 TYR A N 1
ATOM 645 C CA . TYR A 1 85 ? 10.975 0.280 -21.207 1.00 97.56 85 TYR A CA 1
ATOM 646 C C . TYR A 1 85 ? 12.392 0.323 -20.626 1.00 97.56 85 TYR A C 1
ATOM 648 O O . TYR A 1 85 ? 12.877 -0.692 -20.124 1.00 97.56 85 TYR A O 1
ATOM 656 N N . ASN A 1 86 ? 13.057 1.479 -20.720 1.00 95.69 86 ASN A N 1
ATOM 657 C CA . ASN A 1 86 ? 14.407 1.691 -20.196 1.00 95.69 86 ASN A CA 1
ATOM 658 C C . ASN A 1 86 ? 14.337 2.023 -18.694 1.00 95.69 86 ASN A C 1
ATOM 660 O O . ASN A 1 86 ? 13.776 3.041 -18.293 1.00 95.69 86 ASN A O 1
ATOM 664 N N . LEU A 1 87 ? 14.918 1.164 -17.858 1.00 95.31 87 LEU A N 1
ATOM 665 C CA . LEU A 1 87 ? 14.897 1.271 -16.399 1.00 95.31 87 LEU A CA 1
ATOM 666 C C . LEU A 1 87 ? 15.899 2.290 -15.841 1.00 95.31 87 LEU A C 1
ATOM 668 O O . LEU A 1 87 ? 15.798 2.656 -14.669 1.00 95.31 87 LEU A O 1
ATOM 672 N N . VAL A 1 88 ? 16.883 2.714 -16.637 1.00 92.00 88 VAL A N 1
ATOM 673 C CA . VAL A 1 88 ? 17.876 3.719 -16.237 1.00 92.00 88 VAL A CA 1
ATOM 674 C C . VAL A 1 88 ? 17.323 5.123 -16.466 1.00 92.00 88 VAL A C 1
ATOM 676 O O . VAL A 1 88 ? 17.370 5.954 -15.559 1.00 92.00 88 VAL A O 1
ATOM 679 N N . SER A 1 89 ? 16.773 5.383 -17.656 1.00 92.00 89 SER A N 1
ATOM 680 C CA . SER A 1 89 ? 16.209 6.688 -18.026 1.00 92.00 89 SER A CA 1
ATOM 681 C C . SER A 1 89 ? 14.726 6.850 -17.672 1.00 92.00 89 SER A C 1
ATOM 683 O O . SER A 1 89 ? 14.214 7.966 -17.716 1.00 92.00 89 SER A O 1
ATOM 685 N N . ASN A 1 90 ? 14.032 5.767 -17.298 1.00 93.19 90 ASN A N 1
ATOM 686 C CA . ASN A 1 90 ? 12.572 5.716 -17.150 1.00 93.19 90 ASN A CA 1
ATOM 687 C C . ASN A 1 90 ? 11.798 6.094 -18.431 1.00 93.19 90 ASN A C 1
ATOM 689 O O . ASN A 1 90 ? 10.634 6.495 -18.364 1.00 93.19 90 ASN A O 1
ATOM 693 N N . GLU A 1 91 ? 12.416 5.944 -19.603 1.00 95.50 91 GLU A N 1
ATOM 694 C CA . GLU A 1 91 ? 11.775 6.202 -20.892 1.00 95.50 91 GLU A CA 1
ATOM 695 C C . GLU A 1 91 ? 10.993 4.985 -21.388 1.00 95.50 91 GLU A C 1
ATOM 697 O O . GLU A 1 91 ? 11.480 3.852 -21.357 1.00 95.50 91 GLU A O 1
ATOM 702 N N . VAL A 1 92 ? 9.800 5.240 -21.923 1.00 97.38 92 VAL A N 1
ATOM 703 C CA . VAL A 1 92 ? 9.004 4.247 -22.644 1.00 97.38 92 VAL A CA 1
ATOM 704 C C . VAL A 1 92 ? 9.086 4.571 -24.127 1.00 97.38 92 VAL A C 1
ATOM 706 O O . VAL A 1 92 ? 8.791 5.689 -24.546 1.00 97.38 92 VAL A O 1
ATOM 709 N N . ARG A 1 93 ? 9.494 3.597 -24.934 1.00 97.69 93 ARG A N 1
ATOM 710 C CA . ARG A 1 93 ? 9.557 3.714 -26.392 1.00 97.69 93 ARG A CA 1
ATOM 711 C C . ARG A 1 93 ? 8.546 2.766 -27.017 1.00 97.69 93 ARG A C 1
ATOM 713 O O . ARG A 1 93 ? 8.421 1.627 -26.571 1.00 97.69 93 ARG A O 1
ATOM 720 N N . CYS A 1 94 ? 7.844 3.235 -28.042 1.00 97.88 94 CYS A N 1
ATOM 721 C CA . CYS A 1 94 ? 6.863 2.466 -28.803 1.00 97.88 94 CYS A CA 1
ATOM 722 C C . CYS A 1 94 ? 7.249 2.391 -30.284 1.00 97.88 94 CYS A C 1
ATOM 724 O O . CYS A 1 94 ? 7.701 3.382 -30.859 1.00 97.88 94 CYS A O 1
ATOM 726 N N . ARG A 1 95 ? 6.976 1.242 -30.910 1.00 97.69 95 ARG A N 1
ATOM 727 C CA . ARG A 1 95 ? 6.803 1.103 -32.367 1.00 97.69 95 ARG A CA 1
ATOM 728 C C . ARG A 1 95 ? 5.361 0.698 -32.631 1.00 97.69 95 ARG A C 1
ATOM 730 O O . ARG A 1 95 ? 4.933 -0.366 -32.174 1.00 97.69 95 ARG A O 1
ATOM 737 N N . PHE A 1 96 ? 4.604 1.574 -33.275 1.00 96.56 96 PHE A N 1
ATOM 738 C CA . PHE A 1 96 ? 3.181 1.352 -33.520 1.00 96.56 96 PHE A CA 1
ATOM 739 C C . PHE A 1 96 ? 2.976 0.428 -34.718 1.00 96.56 96 PHE A C 1
ATOM 741 O O . PHE A 1 96 ? 3.839 0.292 -35.584 1.00 96.56 96 PHE A O 1
ATOM 748 N N . GLU A 1 97 ? 1.831 -0.241 -34.763 1.00 93.12 97 GLU A N 1
ATOM 749 C CA . GLU A 1 97 ? 1.496 -1.092 -35.899 1.00 93.12 97 GLU A CA 1
ATOM 750 C C . GLU A 1 97 ? 1.414 -0.255 -37.186 1.00 93.12 97 GLU A C 1
ATOM 752 O O . GLU A 1 97 ? 0.796 0.807 -37.210 1.00 93.12 97 GLU A O 1
ATOM 757 N N . GLY A 1 98 ? 2.100 -0.703 -38.240 1.00 91.75 98 GLY A N 1
ATOM 758 C CA . GLY A 1 98 ? 2.209 0.031 -39.506 1.00 91.75 98 GLY A CA 1
ATOM 759 C C . GLY A 1 98 ? 3.258 1.152 -39.535 1.00 91.75 98 GLY A C 1
ATOM 760 O O . GLY A 1 98 ? 3.510 1.692 -40.609 1.00 91.75 98 GLY A O 1
ATOM 761 N N . ASP A 1 99 ? 3.914 1.469 -38.413 1.00 93.62 99 ASP A N 1
ATOM 762 C CA . ASP A 1 99 ? 4.966 2.489 -38.336 1.00 93.62 99 ASP A CA 1
ATOM 763 C C . ASP A 1 99 ? 6.245 1.906 -37.700 1.00 93.62 99 ASP A C 1
ATOM 765 O O . ASP A 1 99 ? 6.304 1.705 -36.482 1.00 93.62 99 ASP A O 1
ATOM 769 N N . PRO A 1 100 ? 7.299 1.627 -38.493 1.00 89.94 100 PRO A N 1
ATOM 770 C CA . PRO A 1 100 ? 8.538 1.064 -37.966 1.00 89.94 100 PRO A CA 1
ATOM 771 C C . PRO A 1 100 ? 9.353 2.078 -37.150 1.00 89.94 100 PRO A C 1
ATOM 773 O O . PRO A 1 100 ? 10.346 1.687 -36.529 1.00 89.94 100 PRO A O 1
ATOM 776 N N . THR A 1 101 ? 8.981 3.365 -37.161 1.00 95.69 101 THR A N 1
ATOM 777 C CA . THR A 1 101 ? 9.717 4.401 -36.440 1.00 95.69 101 THR A CA 1
ATOM 778 C C . THR A 1 101 ? 9.539 4.258 -34.931 1.00 95.69 101 THR A C 1
ATOM 780 O O . THR A 1 101 ? 8.458 4.001 -34.400 1.00 95.69 101 THR A O 1
ATOM 783 N N . GLU A 1 102 ? 10.650 4.407 -34.220 1.00 95.75 102 GLU A N 1
ATOM 784 C CA . GLU A 1 102 ? 10.680 4.413 -32.766 1.00 95.75 102 GLU A CA 1
ATOM 785 C C . GLU A 1 102 ? 10.258 5.784 -32.238 1.00 95.75 102 GLU A C 1
ATOM 787 O O . GLU A 1 102 ? 10.815 6.809 -32.632 1.00 95.75 102 GLU A O 1
ATOM 792 N N . LYS A 1 103 ? 9.285 5.799 -31.323 1.00 96.81 103 LYS A N 1
ATOM 793 C CA . LYS A 1 103 ? 8.795 7.019 -30.676 1.00 96.81 103 LYS A CA 1
ATOM 794 C C . LYS A 1 103 ? 8.945 6.911 -29.167 1.00 96.81 103 LYS A C 1
ATOM 796 O O . LYS A 1 103 ? 8.416 5.981 -28.557 1.00 96.81 103 LYS A O 1
ATOM 801 N N . THR A 1 104 ? 9.619 7.882 -28.558 1.00 96.81 104 THR A N 1
ATOM 802 C CA . THR A 1 104 ? 9.607 8.056 -27.101 1.00 96.81 104 THR A CA 1
ATOM 803 C C . THR A 1 104 ? 8.261 8.636 -26.685 1.00 96.81 104 THR A C 1
ATOM 805 O O . THR A 1 104 ? 7.830 9.665 -27.203 1.00 96.81 104 THR A O 1
ATOM 808 N N . VAL A 1 105 ? 7.590 7.968 -25.754 1.00 96.75 105 VAL A N 1
ATOM 809 C CA . VAL A 1 105 ? 6.254 8.320 -25.275 1.00 96.75 105 VAL A CA 1
ATOM 810 C C . VAL A 1 105 ? 6.247 8.439 -23.753 1.00 96.75 105 VAL A C 1
ATOM 812 O O . VAL A 1 105 ? 7.011 7.782 -23.050 1.00 96.75 105 VAL A O 1
ATOM 815 N N . SER A 1 106 ? 5.333 9.260 -23.240 1.00 96.06 106 SER A N 1
ATOM 816 C CA . SER A 1 106 ? 5.082 9.417 -21.803 1.00 96.06 106 SER A CA 1
ATOM 817 C C . SER A 1 106 ? 3.655 8.971 -21.488 1.00 96.06 106 SER A C 1
ATOM 819 O O . SER A 1 106 ? 2.788 9.827 -21.284 1.00 96.06 106 SER A O 1
ATOM 821 N N . PRO A 1 107 ? 3.363 7.660 -21.507 1.00 97.50 107 PRO A N 1
ATOM 822 C CA . PRO A 1 107 ? 2.019 7.164 -21.252 1.00 97.50 107 PRO A CA 1
ATOM 823 C C . PRO A 1 107 ? 1.579 7.402 -19.799 1.00 97.50 107 PRO A C 1
ATOM 825 O O . PRO A 1 107 ? 2.396 7.525 -18.886 1.00 97.50 107 PRO A O 1
ATOM 828 N N . TYR A 1 108 ? 0.268 7.454 -19.582 1.00 97.00 108 TYR A N 1
ATOM 829 C CA . TYR A 1 108 ? -0.343 7.319 -18.263 1.00 97.00 108 TYR A CA 1
ATOM 830 C C . TYR A 1 108 ? -0.137 5.907 -17.699 1.00 97.00 108 TYR A C 1
ATOM 832 O O . TYR A 1 108 ? 0.274 5.768 -16.549 1.00 97.00 108 TYR A O 1
ATOM 840 N N . SER A 1 109 ? -0.365 4.867 -18.505 1.00 98.25 109 SER A N 1
ATOM 841 C CA . SER A 1 109 ? -0.016 3.489 -18.148 1.00 98.25 109 SER A CA 1
ATOM 842 C C . SER A 1 109 ? 0.413 2.670 -19.360 1.00 98.25 109 SER A C 1
ATOM 844 O O . SER A 1 109 ? 0.148 3.036 -20.506 1.00 98.25 109 SER A O 1
ATOM 846 N N . PHE A 1 110 ? 1.119 1.569 -19.128 1.00 98.25 110 PHE A N 1
ATOM 847 C CA . PHE A 1 110 ? 1.449 0.604 -20.170 1.00 98.25 110 PHE A CA 1
ATOM 848 C C . PHE A 1 110 ? 1.537 -0.818 -19.626 1.00 98.25 110 PHE A C 1
ATOM 850 O O . PHE A 1 110 ? 1.798 -1.025 -18.445 1.00 98.25 110 PHE A O 1
ATOM 857 N N . VAL A 1 111 ? 1.340 -1.805 -20.497 1.00 98.19 111 VAL A N 1
ATOM 858 C CA . VAL A 1 111 ? 1.362 -3.229 -20.153 1.00 98.19 111 VAL A CA 1
ATOM 859 C C . VAL A 1 111 ? 2.415 -3.947 -20.985 1.00 98.19 111 VAL A C 1
ATOM 861 O O . VAL A 1 111 ? 2.324 -3.953 -22.212 1.00 98.19 111 VAL A O 1
ATOM 864 N N . ILE A 1 112 ? 3.369 -4.596 -20.315 1.00 96.56 112 ILE A N 1
ATOM 865 C CA . ILE A 1 112 ? 4.352 -5.518 -20.911 1.00 96.56 112 ILE A CA 1
ATOM 866 C C . ILE A 1 112 ? 4.375 -6.814 -20.096 1.00 96.56 112 ILE A C 1
ATOM 868 O O . ILE A 1 112 ? 4.319 -6.772 -18.871 1.00 96.56 112 ILE A O 1
ATOM 872 N N . ASN A 1 113 ? 4.403 -7.975 -20.758 1.00 94.38 113 ASN A N 1
ATOM 873 C CA . ASN A 1 113 ? 4.315 -9.299 -20.108 1.00 94.38 113 ASN A CA 1
ATOM 874 C C . ASN A 1 113 ? 3.142 -9.451 -19.121 1.00 94.38 113 ASN A C 1
ATOM 876 O O . ASN A 1 113 ? 3.277 -10.085 -18.079 1.00 94.38 113 ASN A O 1
ATOM 880 N N . GLY A 1 114 ? 1.998 -8.829 -19.421 1.00 94.94 114 GLY A N 1
ATOM 881 C CA . GLY A 1 114 ? 0.824 -8.851 -18.542 1.00 94.94 114 GLY A CA 1
ATOM 882 C C . GLY A 1 114 ? 0.958 -8.013 -17.264 1.00 94.94 114 GLY A C 1
ATOM 883 O O . GLY A 1 114 ? 0.018 -7.972 -16.478 1.00 94.94 114 GLY A O 1
ATOM 884 N N . VAL A 1 115 ? 2.080 -7.319 -17.061 1.00 96.19 115 VAL A N 1
ATOM 885 C CA . VAL A 1 115 ? 2.295 -6.422 -15.922 1.00 96.19 115 VAL A CA 1
ATOM 886 C C . VAL A 1 115 ? 1.961 -4.998 -16.343 1.00 96.19 115 VAL A C 1
ATOM 888 O O . VAL A 1 115 ? 2.570 -4.464 -17.272 1.00 96.19 115 VAL A O 1
ATOM 891 N N . GLU A 1 116 ? 1.000 -4.382 -15.657 1.00 97.75 116 GLU A N 1
ATOM 892 C CA . GLU A 1 116 ? 0.677 -2.969 -15.839 1.00 97.75 116 GLU A CA 1
ATOM 893 C C . GLU A 1 116 ? 1.610 -2.080 -15.009 1.00 97.75 116 GLU A C 1
ATOM 895 O O . GLU A 1 116 ? 1.846 -2.306 -13.817 1.00 97.75 116 GLU A O 1
ATOM 900 N N . TYR A 1 117 ? 2.118 -1.048 -15.671 1.00 97.94 117 TYR A N 1
ATOM 901 C CA . TYR A 1 117 ? 2.947 0.014 -15.138 1.00 97.94 117 TYR A CA 1
ATOM 902 C C . TYR A 1 117 ? 2.175 1.326 -15.243 1.00 97.94 117 TYR A C 1
ATOM 904 O O . TYR A 1 117 ? 1.828 1.761 -16.337 1.00 97.94 117 TYR A O 1
ATOM 912 N N . VAL A 1 118 ? 1.922 1.970 -14.109 1.00 97.00 118 VAL A N 1
ATOM 913 C CA . VAL A 1 118 ? 1.169 3.224 -14.008 1.00 97.00 118 VAL A CA 1
ATOM 914 C C . VAL A 1 118 ? 2.111 4.356 -13.632 1.00 97.00 118 VAL A C 1
ATOM 916 O O . VAL A 1 118 ? 2.940 4.225 -12.726 1.00 97.00 118 VAL A O 1
ATOM 919 N N . ARG A 1 119 ? 1.987 5.478 -14.336 1.00 96.38 119 ARG A N 1
ATOM 920 C CA . ARG A 1 119 ? 2.791 6.675 -14.131 1.00 96.38 119 ARG A CA 1
ATOM 921 C C . ARG A 1 119 ? 2.476 7.325 -12.786 1.00 96.38 119 ARG A C 1
ATOM 923 O O . ARG A 1 119 ? 1.340 7.716 -12.538 1.00 96.38 119 ARG A O 1
ATOM 930 N N . GLN A 1 120 ? 3.502 7.547 -11.970 1.00 94.00 120 GLN A N 1
ATOM 931 C CA . GLN A 1 120 ? 3.438 8.397 -10.783 1.00 94.00 120 GLN A CA 1
ATOM 932 C C . GLN A 1 120 ? 4.207 9.690 -11.051 1.00 94.00 120 GLN A C 1
ATOM 934 O O . GLN A 1 120 ? 5.396 9.668 -11.384 1.00 94.00 120 GLN A O 1
ATOM 939 N N . LEU A 1 121 ? 3.524 10.822 -10.893 1.00 87.75 121 LEU A N 1
ATOM 940 C CA . LEU A 1 121 ? 4.143 12.141 -10.962 1.00 87.75 121 LEU A CA 1
ATOM 941 C C . LEU A 1 121 ? 4.683 12.497 -9.582 1.00 87.75 121 LEU A C 1
ATOM 943 O O . LEU A 1 121 ? 3.939 12.520 -8.602 1.00 87.75 121 LEU A O 1
ATOM 947 N N . LYS A 1 122 ? 5.978 12.793 -9.499 1.00 81.62 122 LYS A N 1
ATOM 948 C CA . LYS A 1 122 ? 6.590 13.261 -8.260 1.00 81.62 122 LYS A CA 1
ATOM 949 C C . LYS A 1 122 ? 7.350 14.553 -8.480 1.00 81.62 122 LYS A C 1
ATOM 951 O O . LYS A 1 122 ? 7.918 14.792 -9.541 1.00 81.62 122 LYS A O 1
ATOM 956 N N . LYS A 1 123 ? 7.383 15.368 -7.429 1.00 82.12 123 LYS A N 1
ATOM 957 C CA . LYS A 1 123 ? 8.114 16.630 -7.382 1.00 82.12 123 LYS A CA 1
ATOM 958 C C . LYS A 1 123 ? 9.143 16.548 -6.264 1.00 82.12 123 LYS A C 1
ATOM 960 O O . LYS A 1 123 ? 8.779 16.360 -5.108 1.00 82.12 123 LYS A O 1
ATOM 965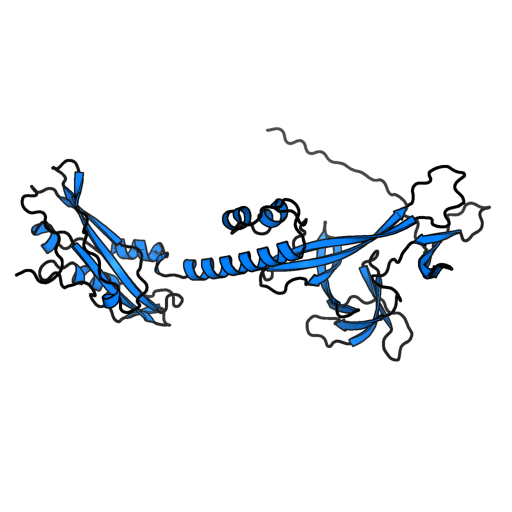 N N . VAL A 1 124 ? 10.425 16.654 -6.601 1.00 77.25 124 VAL A N 1
ATOM 966 C CA . VAL A 1 124 ? 11.527 16.726 -5.627 1.00 77.25 124 VAL A CA 1
ATOM 967 C C . VAL A 1 124 ? 12.306 17.994 -5.923 1.00 77.25 124 VAL A C 1
ATOM 969 O O . VAL A 1 124 ? 12.742 18.200 -7.050 1.00 77.25 124 VAL A O 1
ATOM 972 N N . LEU A 1 125 ? 12.437 18.865 -4.917 1.00 83.31 125 LEU A N 1
ATOM 973 C CA . LEU A 1 125 ? 13.136 20.152 -5.036 1.00 83.31 125 LEU A CA 1
ATOM 974 C C . LEU A 1 125 ? 12.664 20.996 -6.239 1.00 83.31 125 LEU A C 1
ATOM 976 O O . LEU A 1 125 ? 13.457 21.633 -6.920 1.00 83.31 125 LEU A O 1
ATOM 980 N N . GLY A 1 126 ? 11.361 20.972 -6.533 1.00 84.25 126 GLY A N 1
ATOM 981 C CA . GLY A 1 126 ? 10.787 21.715 -7.659 1.00 84.25 126 GLY A CA 1
ATOM 982 C C . GLY A 1 126 ? 10.869 21.012 -9.017 1.00 84.25 126 GLY A C 1
ATOM 983 O O . GLY A 1 126 ? 10.138 21.406 -9.922 1.00 84.25 126 GLY A O 1
ATOM 984 N N . VAL A 1 127 ? 11.669 19.951 -9.147 1.00 82.19 127 VAL A N 1
ATOM 985 C CA . VAL A 1 127 ? 11.833 19.188 -10.389 1.00 82.19 127 VAL A CA 1
ATOM 986 C C . VAL A 1 127 ? 10.813 18.055 -10.445 1.00 82.19 127 VAL A C 1
ATOM 988 O O . VAL A 1 127 ? 10.701 17.251 -9.513 1.00 82.19 127 VAL A O 1
ATOM 991 N N . ASN A 1 128 ? 10.066 17.995 -11.548 1.00 85.44 128 ASN A N 1
ATOM 992 C CA . ASN A 1 128 ? 9.154 16.893 -11.825 1.00 85.44 128 ASN A CA 1
ATOM 993 C C . ASN A 1 128 ? 9.952 15.700 -12.345 1.00 85.44 128 ASN A C 1
ATOM 995 O O . ASN A 1 128 ? 10.719 15.830 -13.297 1.00 85.44 128 ASN A O 1
ATOM 999 N N . TYR A 1 129 ? 9.741 14.535 -11.749 1.00 86.75 129 TYR A N 1
ATOM 1000 C CA . TYR A 1 129 ? 10.251 13.276 -12.267 1.00 86.75 129 TYR A CA 1
ATOM 1001 C C . TYR A 1 129 ? 9.112 12.284 -12.431 1.00 86.75 129 TYR A C 1
ATOM 1003 O O . TYR A 1 129 ? 8.148 12.256 -11.658 1.00 86.75 129 TYR A O 1
ATOM 1011 N N . THR A 1 130 ? 9.256 11.473 -13.471 1.00 90.62 130 THR A N 1
ATOM 1012 C CA . THR A 1 130 ? 8.325 10.408 -13.802 1.00 90.62 130 THR A CA 1
ATOM 1013 C C . THR A 1 130 ? 8.900 9.092 -13.307 1.00 90.62 130 THR A C 1
ATOM 1015 O O . THR A 1 130 ? 10.058 8.768 -13.581 1.00 90.62 130 THR A O 1
ATOM 1018 N N . LEU A 1 131 ? 8.092 8.329 -12.579 1.00 92.88 131 LEU A N 1
ATOM 1019 C CA . LEU A 1 131 ? 8.381 6.928 -12.302 1.00 92.88 131 LEU A CA 1
ATOM 1020 C C . LEU A 1 131 ? 7.161 6.085 -12.664 1.00 92.88 131 LEU A C 1
ATOM 1022 O O . LEU A 1 131 ? 6.035 6.584 -12.647 1.00 92.88 131 LEU A O 1
ATOM 1026 N N . TYR A 1 132 ? 7.381 4.815 -12.971 1.00 97.25 132 TYR A N 1
ATOM 1027 C CA . TYR A 1 132 ? 6.302 3.888 -13.269 1.00 97.25 132 TYR A CA 1
ATOM 1028 C C . TYR A 1 132 ? 6.247 2.799 -12.207 1.00 97.25 132 TYR A C 1
ATOM 1030 O O . TYR A 1 132 ? 7.247 2.149 -11.905 1.00 97.25 132 TYR A O 1
ATOM 1038 N N . THR A 1 133 ? 5.065 2.607 -11.633 1.00 97.62 133 THR A N 1
ATOM 1039 C CA . THR A 1 133 ? 4.822 1.598 -10.604 1.00 97.62 133 THR A CA 1
ATOM 1040 C C . THR A 1 133 ? 3.871 0.533 -11.098 1.00 97.62 133 THR A C 1
ATOM 1042 O O . THR A 1 133 ? 2.867 0.855 -11.724 1.00 97.62 133 THR A O 1
ATOM 1045 N N . THR A 1 134 ? 4.111 -0.708 -10.708 1.00 97.81 134 THR A N 1
ATOM 1046 C CA . THR A 1 134 ? 3.112 -1.769 -10.774 1.00 97.81 134 THR A CA 1
ATOM 1047 C C . THR A 1 134 ? 2.402 -1.918 -9.429 1.00 97.81 134 THR A C 1
ATOM 1049 O O . THR A 1 134 ? 3.013 -1.718 -8.374 1.00 97.81 134 THR A O 1
ATOM 1052 N N . VAL A 1 135 ? 1.108 -2.228 -9.465 1.00 97.06 135 VAL A N 1
ATOM 1053 C CA . VAL A 1 135 ? 0.284 -2.462 -8.275 1.00 97.06 135 VAL A CA 1
ATOM 1054 C C . VAL A 1 135 ? 0.432 -3.927 -7.870 1.00 97.06 135 VAL A C 1
ATOM 1056 O O . VAL A 1 135 ? 0.128 -4.815 -8.658 1.00 97.06 135 VAL A O 1
ATOM 1059 N N . LEU A 1 136 ? 0.903 -4.183 -6.648 1.00 96.88 136 LEU A N 1
ATOM 1060 C CA . LEU A 1 136 ? 1.012 -5.538 -6.095 1.00 96.88 136 LEU A CA 1
ATOM 1061 C C . LEU A 1 136 ? -0.226 -5.945 -5.285 1.00 96.88 136 LEU A C 1
ATOM 1063 O O . LEU A 1 136 ? -0.508 -7.131 -5.167 1.00 96.88 136 LEU A O 1
ATOM 1067 N N . ASN A 1 137 ? -0.965 -4.971 -4.746 1.00 93.88 137 ASN A N 1
ATOM 1068 C CA . ASN A 1 137 ? -2.236 -5.172 -4.050 1.00 93.88 137 ASN A CA 1
ATOM 1069 C C . ASN A 1 137 ? -3.222 -4.055 -4.405 1.00 93.88 137 ASN A C 1
ATOM 1071 O O . ASN A 1 137 ? -2.846 -2.883 -4.392 1.00 93.88 137 ASN A O 1
ATOM 1075 N N . SER A 1 138 ? -4.470 -4.419 -4.699 1.00 86.69 138 SER A N 1
ATOM 1076 C CA . SER A 1 138 ? -5.524 -3.518 -5.180 1.00 86.69 138 SER A CA 1
ATOM 1077 C C . SER A 1 138 ? -6.525 -3.075 -4.102 1.00 86.69 138 SER A C 1
ATOM 1079 O O . SER A 1 138 ? -7.595 -2.586 -4.460 1.00 86.69 138 SER A O 1
ATOM 1081 N N . GLY A 1 139 ? -6.210 -3.259 -2.814 1.00 89.62 139 GLY A N 1
ATOM 1082 C CA . GLY A 1 139 ? -7.019 -2.769 -1.687 1.00 89.62 139 GLY A CA 1
ATOM 1083 C C . GLY A 1 139 ? -7.106 -1.238 -1.591 1.00 89.62 139 GLY A C 1
ATOM 1084 O O . GLY A 1 139 ? -6.594 -0.514 -2.452 1.00 89.62 139 GLY A O 1
ATOM 1085 N N . GLU A 1 140 ? -7.743 -0.741 -0.524 1.00 91.25 140 GLU A N 1
ATOM 1086 C CA . GLU A 1 140 ? -7.756 0.697 -0.207 1.00 91.25 140 GLU A CA 1
ATOM 1087 C C . GLU A 1 140 ? -6.331 1.167 0.104 1.00 91.25 140 GLU A C 1
ATOM 1089 O O . GLU A 1 140 ? -5.894 2.216 -0.376 1.00 91.25 140 GLU A O 1
ATOM 1094 N N . THR A 1 141 ? -5.567 0.331 0.809 1.00 96.06 141 THR A N 1
ATOM 1095 C CA . THR A 1 141 ? -4.124 0.483 0.960 1.00 96.06 141 THR A CA 1
ATOM 1096 C C . THR A 1 141 ? -3.385 -0.363 -0.074 1.00 96.06 141 THR A C 1
ATOM 1098 O O . THR A 1 141 ? -3.321 -1.593 0.000 1.00 96.06 141 THR A O 1
ATOM 1101 N N . LYS A 1 142 ? -2.766 0.304 -1.051 1.00 97.12 142 LYS A N 1
ATOM 1102 C CA . LYS A 1 142 ? -2.025 -0.344 -2.139 1.00 97.12 142 LYS A CA 1
ATOM 1103 C C . LYS A 1 142 ? -0.544 -0.442 -1.809 1.00 97.12 142 LYS A C 1
ATOM 1105 O O . LYS A 1 142 ? 0.083 0.538 -1.399 1.00 97.12 142 LYS A O 1
ATOM 1110 N N . LEU A 1 143 ? 0.032 -1.608 -2.093 1.00 98.19 143 LEU A N 1
ATOM 1111 C CA . LEU A 1 143 ? 1.476 -1.785 -2.201 1.00 98.19 143 LEU A CA 1
ATOM 1112 C C . LEU A 1 143 ? 1.871 -1.637 -3.670 1.00 98.19 143 LEU A C 1
ATOM 1114 O O . LEU A 1 143 ? 1.392 -2.379 -4.528 1.00 98.19 143 LEU A O 1
ATOM 1118 N N . LEU A 1 144 ? 2.751 -0.687 -3.958 1.00 97.94 144 LEU A N 1
ATOM 1119 C CA . LEU A 1 144 ? 3.259 -0.419 -5.298 1.00 97.94 144 LEU A CA 1
ATOM 1120 C C . LEU A 1 144 ? 4.738 -0.793 -5.391 1.00 97.94 144 LEU A C 1
ATOM 1122 O O . LEU A 1 144 ? 5.489 -0.635 -4.427 1.00 97.94 144 LEU A O 1
ATOM 1126 N N . LYS A 1 145 ? 5.177 -1.220 -6.575 1.00 98.00 145 LYS A N 1
ATOM 1127 C CA . LYS A 1 145 ? 6.575 -1.552 -6.878 1.00 98.00 145 LYS A CA 1
ATOM 1128 C C . LYS A 1 145 ? 7.060 -0.779 -8.098 1.00 98.00 145 LYS A C 1
ATOM 1130 O O . LYS A 1 145 ? 6.436 -0.835 -9.149 1.00 98.00 145 LYS A O 1
ATOM 1135 N N . SER A 1 146 ? 8.195 -0.104 -7.979 1.00 96.81 146 SER A N 1
ATOM 1136 C CA . SER A 1 146 ? 8.937 0.491 -9.095 1.00 96.81 146 SER A CA 1
ATOM 1137 C C . SER A 1 146 ? 10.217 -0.295 -9.334 1.00 96.81 146 SER A C 1
ATOM 1139 O O . SER A 1 146 ? 10.857 -0.756 -8.387 1.00 96.81 146 SER A O 1
ATOM 1141 N N . LEU A 1 147 ? 10.614 -0.404 -10.597 1.00 96.38 147 LEU A N 1
ATOM 1142 C CA . LEU A 1 147 ? 11.924 -0.915 -10.990 1.00 96.38 147 LEU A CA 1
ATOM 1143 C C . LEU A 1 147 ? 12.843 0.267 -11.299 1.00 96.38 147 LEU A C 1
ATOM 1145 O O . LEU A 1 147 ? 12.385 1.268 -11.847 1.00 96.38 147 LEU A O 1
ATOM 1149 N N . LYS A 1 148 ? 14.121 0.163 -10.937 1.00 94.50 148 LYS A N 1
ATOM 1150 C CA . LYS A 1 148 ? 15.141 1.159 -11.271 1.00 94.50 148 LYS A CA 1
ATOM 1151 C C . LYS A 1 148 ? 16.429 0.461 -11.678 1.00 94.50 148 LYS A C 1
ATOM 1153 O O . LYS A 1 148 ? 16.974 -0.324 -10.913 1.00 94.50 148 LYS A O 1
ATOM 1158 N N . GLY A 1 149 ? 16.916 0.761 -12.871 1.00 93.06 149 GLY A N 1
ATOM 1159 C CA . GLY A 1 149 ? 18.180 0.253 -13.385 1.00 93.06 149 GLY A CA 1
ATOM 1160 C C . GLY A 1 149 ? 19.334 1.175 -13.011 1.00 93.06 149 GLY A C 1
ATOM 1161 O O . GLY A 1 149 ? 19.190 2.399 -12.998 1.00 93.06 149 GLY A O 1
ATOM 1162 N N . ARG A 1 150 ? 20.503 0.599 -12.736 1.00 93.81 150 ARG A N 1
ATOM 1163 C CA . ARG A 1 150 ? 21.765 1.339 -12.645 1.00 93.81 150 ARG A CA 1
ATOM 1164 C C . ARG A 1 150 ? 22.932 0.524 -13.178 1.00 93.81 150 ARG A C 1
ATOM 1166 O O . ARG A 1 150 ? 22.944 -0.702 -13.102 1.00 93.81 150 ARG A O 1
ATOM 1173 N N . PHE A 1 151 ? 23.938 1.242 -13.659 1.00 91.62 151 PHE A N 1
ATOM 1174 C CA . PHE A 1 151 ? 25.225 0.675 -14.031 1.00 91.62 151 PHE A CA 1
ATOM 1175 C C . PHE A 1 151 ? 26.094 0.496 -12.788 1.00 91.62 151 PHE A C 1
ATOM 1177 O O . PHE A 1 151 ? 26.313 1.447 -12.034 1.00 91.62 151 PHE A O 1
ATOM 1184 N N . VAL A 1 152 ? 26.635 -0.704 -12.604 1.00 93.50 152 VAL A N 1
ATOM 1185 C CA . VAL A 1 152 ? 27.618 -0.996 -11.563 1.00 93.50 152 VAL A CA 1
ATOM 1186 C C . VAL A 1 152 ? 28.938 -1.338 -12.237 1.00 93.50 152 VAL A C 1
ATOM 1188 O O . VAL A 1 152 ? 29.046 -2.315 -12.979 1.00 93.50 152 VAL A O 1
ATOM 1191 N N . LYS A 1 153 ? 29.956 -0.505 -12.004 1.00 91.06 153 LYS A N 1
ATOM 1192 C CA . LYS A 1 153 ? 31.310 -0.765 -12.502 1.00 91.06 153 LYS A CA 1
ATOM 1193 C C . LYS A 1 153 ? 31.902 -1.948 -11.751 1.00 91.06 153 LYS A C 1
ATOM 1195 O O . LYS A 1 153 ? 31.813 -2.005 -10.523 1.00 91.06 153 LYS A O 1
ATOM 1200 N N . MET A 1 154 ? 32.537 -2.862 -12.476 1.00 88.25 154 MET A N 1
ATOM 1201 C CA . MET A 1 154 ? 33.307 -3.915 -11.826 1.00 88.25 154 MET A CA 1
ATOM 1202 C C . MET A 1 154 ? 34.610 -3.326 -11.271 1.00 88.25 154 MET A C 1
ATOM 1204 O O . MET A 1 154 ? 35.254 -2.522 -11.950 1.00 88.25 154 MET A O 1
ATOM 1208 N N . PRO A 1 155 ? 34.999 -3.673 -10.031 1.00 85.69 155 PRO A N 1
ATOM 1209 C CA . PRO A 1 155 ? 36.270 -3.231 -9.486 1.00 85.69 155 PRO A CA 1
ATOM 1210 C C . PRO A 1 155 ? 37.404 -3.858 -10.300 1.00 85.69 155 PRO A C 1
ATOM 1212 O O . PRO A 1 155 ? 37.470 -5.079 -10.441 1.00 85.69 155 PRO A O 1
ATOM 1215 N N . VAL A 1 156 ? 38.304 -3.025 -10.819 1.00 80.75 156 VAL A N 1
ATOM 1216 C CA . VAL A 1 156 ? 39.534 -3.490 -11.468 1.00 80.75 156 VAL A CA 1
ATOM 1217 C C . VAL A 1 156 ? 40.441 -4.032 -10.364 1.00 80.75 156 VAL A C 1
ATOM 1219 O O . VAL A 1 156 ? 40.986 -3.257 -9.580 1.00 80.75 156 VAL A O 1
ATOM 12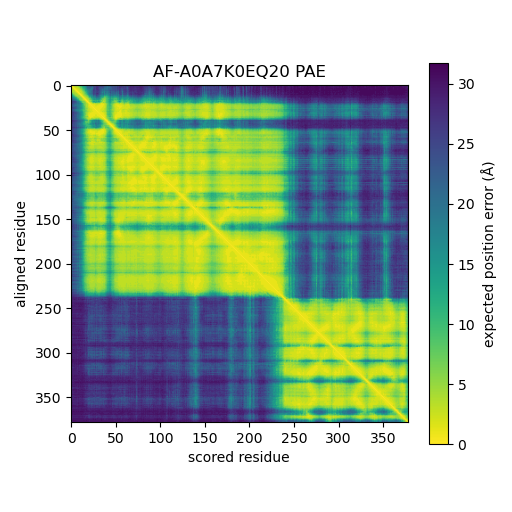22 N N . ARG A 1 157 ? 40.547 -5.361 -10.242 1.00 78.62 157 ARG A N 1
ATOM 1223 C CA . ARG A 1 157 ? 41.315 -6.004 -9.159 1.00 78.62 157 ARG A CA 1
ATOM 1224 C C . ARG A 1 157 ? 42.822 -5.808 -9.320 1.00 78.62 157 ARG A C 1
ATOM 1226 O O . ARG A 1 157 ? 43.523 -5.673 -8.324 1.00 78.62 157 ARG A O 1
ATOM 1233 N N . ASN A 1 158 ? 43.314 -5.757 -10.555 1.00 78.94 158 ASN A N 1
ATOM 1234 C CA . ASN A 1 158 ? 44.670 -5.342 -10.900 1.00 78.94 158 ASN A CA 1
ATOM 1235 C C . ASN A 1 158 ? 44.690 -4.845 -12.363 1.00 78.94 158 ASN A C 1
ATOM 1237 O O . ASN A 1 158 ? 43.813 -5.189 -13.151 1.00 78.94 158 ASN A O 1
ATOM 1241 N N . GLY A 1 159 ? 45.674 -4.025 -12.746 1.00 71.38 159 GLY A N 1
ATOM 1242 C CA . GLY A 1 159 ? 45.788 -3.484 -14.115 1.00 71.38 159 GLY A CA 1
ATOM 1243 C C . GLY A 1 159 ? 46.110 -4.522 -15.205 1.00 71.38 159 GLY A C 1
ATOM 1244 O O . GLY A 1 159 ? 46.294 -4.146 -16.361 1.00 71.38 159 GLY A O 1
ATOM 1245 N N . TYR A 1 160 ? 46.196 -5.803 -14.838 1.00 74.25 160 TYR A N 1
ATOM 1246 C CA . TYR A 1 160 ? 46.544 -6.921 -15.713 1.00 74.25 160 TYR A CA 1
ATOM 1247 C C . TYR A 1 160 ? 45.372 -7.878 -15.961 1.00 74.25 160 TYR A C 1
ATOM 1249 O O . TYR A 1 160 ? 45.499 -8.760 -16.806 1.00 74.25 160 TYR A O 1
ATOM 1257 N N . ASP A 1 161 ? 44.238 -7.689 -15.282 1.00 72.12 161 ASP A N 1
ATOM 1258 C CA . ASP A 1 161 ? 43.020 -8.482 -15.439 1.00 72.12 161 ASP A CA 1
ATOM 1259 C C . ASP A 1 161 ? 42.311 -8.079 -16.742 1.00 72.12 161 ASP A C 1
ATOM 1261 O O . ASP A 1 161 ? 41.363 -7.292 -16.764 1.00 72.12 161 ASP A O 1
ATOM 1265 N N . LYS A 1 162 ? 42.872 -8.549 -17.861 1.00 76.38 162 LYS A N 1
ATOM 1266 C CA . LYS A 1 162 ? 42.319 -8.401 -19.215 1.00 76.38 162 LYS A CA 1
ATOM 1267 C C . LYS A 1 162 ? 41.288 -9.484 -19.541 1.00 76.38 162 LYS A C 1
ATOM 1269 O O . LYS A 1 162 ? 40.677 -9.419 -20.604 1.00 76.38 162 LYS A O 1
ATOM 1274 N N . ASP A 1 163 ? 41.105 -10.454 -18.648 1.00 82.69 163 ASP A N 1
ATOM 1275 C CA . ASP A 1 163 ? 40.296 -11.648 -18.900 1.00 82.69 163 ASP A CA 1
ATOM 1276 C C . ASP A 1 163 ? 38.799 -11.385 -18.723 1.00 82.69 163 ASP A C 1
ATOM 1278 O O . ASP A 1 163 ? 37.972 -12.164 -19.193 1.00 82.69 163 ASP A O 1
ATOM 1282 N N . ASN A 1 164 ? 38.427 -10.271 -18.087 1.00 87.56 164 ASN A N 1
ATOM 1283 C CA . ASN A 1 164 ? 37.036 -9.865 -17.990 1.00 87.56 164 ASN A CA 1
ATOM 1284 C C . ASN A 1 164 ? 36.631 -8.974 -19.180 1.00 87.56 164 ASN A C 1
ATOM 1286 O O . ASN A 1 164 ? 37.040 -7.809 -19.241 1.00 87.56 164 ASN A O 1
ATOM 1290 N N . PRO A 1 165 ? 35.783 -9.465 -20.103 1.00 90.81 165 PRO A N 1
ATOM 1291 C CA . PRO A 1 165 ? 35.351 -8.684 -21.259 1.00 90.81 165 PRO A CA 1
ATOM 1292 C C . PRO A 1 165 ? 34.353 -7.572 -20.890 1.00 90.81 165 PRO A C 1
ATOM 1294 O O . PRO A 1 165 ? 34.021 -6.740 -21.738 1.00 90.81 165 PRO A O 1
ATOM 1297 N N . PHE A 1 166 ? 33.856 -7.545 -19.647 1.00 93.94 166 PHE A N 1
ATOM 1298 C CA . PHE A 1 166 ? 32.819 -6.622 -19.203 1.00 93.94 166 PHE A CA 1
ATOM 1299 C C . PHE A 1 166 ? 33.382 -5.445 -18.402 1.00 93.94 166 PHE A C 1
ATOM 1301 O O . PHE A 1 166 ? 34.093 -5.600 -17.411 1.00 93.94 166 PHE A O 1
ATOM 1308 N N . ALA A 1 167 ? 32.962 -4.236 -18.771 1.00 92.56 167 ALA A N 1
ATOM 1309 C CA . ALA A 1 167 ? 33.236 -3.006 -18.030 1.00 92.56 167 ALA A CA 1
ATOM 1310 C C . ALA A 1 167 ? 32.424 -2.902 -16.720 1.00 92.56 167 ALA A C 1
ATOM 1312 O O . ALA A 1 167 ? 32.739 -2.103 -15.832 1.00 92.56 167 ALA A O 1
ATOM 1313 N N . GLY A 1 168 ? 31.347 -3.677 -16.604 1.00 94.44 168 GLY A N 1
ATOM 1314 C CA . GLY A 1 168 ? 30.402 -3.622 -15.498 1.00 94.44 168 GLY A CA 1
ATOM 1315 C C . GLY A 1 168 ? 29.197 -4.528 -15.725 1.00 94.44 168 GLY A C 1
ATOM 1316 O O . GLY A 1 168 ? 29.148 -5.290 -16.689 1.00 94.44 168 GLY A O 1
ATOM 1317 N N . TYR A 1 169 ? 28.196 -4.390 -14.864 1.00 95.50 169 TYR A N 1
ATOM 1318 C CA . TYR A 1 169 ? 26.904 -5.051 -15.014 1.00 95.50 169 TYR A CA 1
ATOM 1319 C C . TYR A 1 169 ? 25.747 -4.096 -14.709 1.00 95.50 169 TYR A C 1
ATOM 1321 O O . TYR A 1 169 ? 25.910 -3.089 -14.013 1.00 95.50 169 TYR A O 1
ATOM 1329 N N . PHE A 1 170 ? 24.569 -4.416 -15.235 1.00 94.81 170 PHE A N 1
ATOM 1330 C CA . PHE A 1 170 ? 23.322 -3.757 -14.874 1.00 94.81 170 PHE A CA 1
ATOM 1331 C C . PHE A 1 170 ? 22.734 -4.387 -13.627 1.00 94.81 170 PHE A C 1
ATOM 1333 O O . PHE A 1 170 ? 22.553 -5.601 -13.547 1.00 94.81 170 PHE A O 1
ATOM 1340 N N . GLN A 1 171 ? 22.379 -3.535 -12.676 1.00 95.19 171 GLN A N 1
ATOM 1341 C CA . GLN A 1 171 ? 21.633 -3.920 -11.495 1.00 95.19 171 GLN A CA 1
ATOM 1342 C C . GLN A 1 171 ? 20.245 -3.288 -11.555 1.00 95.19 171 GLN A C 1
ATOM 1344 O O . GLN A 1 171 ? 20.118 -2.072 -11.714 1.00 95.19 171 GLN A O 1
ATOM 1349 N N . VAL A 1 172 ? 19.211 -4.119 -11.417 1.00 95.25 172 VAL A N 1
ATOM 1350 C CA . VAL A 1 172 ? 17.825 -3.670 -11.272 1.00 95.25 172 VAL A CA 1
ATOM 1351 C C . VAL A 1 172 ? 17.466 -3.698 -9.795 1.00 95.25 172 VAL A C 1
ATOM 1353 O O . VAL A 1 172 ? 17.371 -4.762 -9.187 1.00 95.25 172 VAL A O 1
ATOM 1356 N N . ASP A 1 173 ? 17.259 -2.521 -9.225 1.00 95.50 173 ASP A N 1
ATOM 1357 C CA . ASP A 1 173 ? 16.776 -2.355 -7.865 1.00 95.50 173 ASP A CA 1
ATOM 1358 C C . ASP A 1 173 ? 15.245 -2.248 -7.861 1.00 95.50 173 ASP A C 1
ATOM 1360 O O . ASP A 1 173 ? 14.627 -1.664 -8.758 1.00 95.50 173 ASP A O 1
ATOM 1364 N N . GLN A 1 174 ? 14.625 -2.800 -6.821 1.00 97.00 174 GLN A N 1
ATOM 1365 C CA . GLN A 1 174 ? 13.191 -2.685 -6.578 1.00 97.00 174 GLN A CA 1
ATOM 1366 C C . GLN A 1 174 ? 12.941 -1.649 -5.485 1.00 97.00 174 GLN A C 1
ATOM 1368 O O . GLN A 1 174 ? 13.575 -1.676 -4.431 1.00 97.00 174 GLN A O 1
ATOM 1373 N N . GLN A 1 175 ? 12.000 -0.745 -5.730 1.00 96.75 175 GLN A N 1
ATOM 1374 C CA . GLN A 1 175 ? 11.551 0.241 -4.753 1.00 96.75 175 GLN A CA 1
ATOM 1375 C C . GLN A 1 175 ? 10.070 0.040 -4.472 1.00 96.75 175 GLN A C 1
ATOM 1377 O O . GLN A 1 175 ? 9.280 -0.115 -5.402 1.00 96.75 175 GLN A O 1
ATOM 1382 N N . TYR A 1 176 ? 9.699 0.068 -3.198 1.00 97.94 176 TYR A N 1
ATOM 1383 C CA . TYR A 1 176 ? 8.333 -0.169 -2.755 1.00 97.94 176 TYR A CA 1
ATOM 1384 C C . TYR A 1 176 ? 7.701 1.117 -2.235 1.00 97.94 176 TYR A C 1
ATOM 1386 O O . TYR A 1 176 ? 8.385 1.984 -1.683 1.00 97.94 176 TYR A O 1
ATOM 1394 N N . PHE A 1 177 ? 6.391 1.243 -2.426 1.00 97.38 177 PHE A N 1
ATOM 1395 C CA . PHE A 1 177 ? 5.611 2.380 -1.955 1.00 97.38 177 PHE A CA 1
ATOM 1396 C C . PHE A 1 177 ? 4.294 1.905 -1.354 1.00 97.38 177 PHE A C 1
ATOM 1398 O O . PHE A 1 177 ? 3.696 0.959 -1.861 1.00 97.38 177 PHE A O 1
ATOM 1405 N N . ILE A 1 178 ? 3.829 2.595 -0.319 1.00 97.12 178 ILE A N 1
ATOM 1406 C CA . ILE A 1 178 ? 2.479 2.439 0.224 1.00 97.12 178 ILE A CA 1
ATOM 1407 C C . ILE A 1 178 ? 1.638 3.629 -0.215 1.00 97.12 178 ILE A C 1
ATOM 1409 O O . ILE A 1 178 ? 2.083 4.779 -0.161 1.00 97.12 178 ILE A O 1
ATOM 1413 N N . GLN A 1 179 ? 0.417 3.348 -0.652 1.00 95.44 179 GLN A N 1
ATOM 1414 C CA . GLN A 1 179 ? -0.573 4.347 -1.018 1.00 95.44 179 GLN A CA 1
ATOM 1415 C C . GLN A 1 179 ? -1.865 4.078 -0.243 1.00 95.44 179 GLN A C 1
ATOM 1417 O O . GLN A 1 179 ? -2.465 3.026 -0.429 1.00 95.44 179 GLN A O 1
ATOM 1422 N N . LYS A 1 180 ? -2.284 5.017 0.614 1.00 93.38 180 LYS A N 1
ATOM 1423 C CA . LYS A 1 180 ? -3.536 4.937 1.388 1.00 93.38 180 LYS A CA 1
ATOM 1424 C C . LYS A 1 180 ? -4.647 5.702 0.664 1.00 93.38 180 LYS A C 1
ATOM 1426 O O . LYS A 1 180 ? -4.571 6.933 0.584 1.00 93.38 180 LYS A O 1
ATOM 1431 N N . GLY A 1 181 ? -5.642 4.997 0.129 1.00 89.38 181 GLY A N 1
ATOM 1432 C CA . GLY A 1 181 ? -6.718 5.584 -0.671 1.00 89.38 181 GLY A CA 1
ATOM 1433 C C . GLY A 1 181 ? -6.172 6.398 -1.850 1.00 89.38 181 GLY A C 1
ATOM 1434 O O . GLY A 1 181 ? -5.312 5.929 -2.599 1.00 89.38 181 GLY A O 1
ATOM 1435 N N . ASP A 1 182 ? -6.613 7.652 -1.961 1.00 85.19 182 ASP A N 1
ATOM 1436 C CA . ASP A 1 182 ? -6.186 8.590 -3.012 1.00 85.19 182 ASP A CA 1
ATOM 1437 C C . ASP A 1 182 ? -4.927 9.401 -2.650 1.00 85.19 182 ASP A C 1
ATOM 1439 O O . ASP A 1 182 ? -4.520 10.306 -3.381 1.00 85.19 182 ASP A O 1
ATOM 1443 N N . SER A 1 183 ? -4.280 9.092 -1.521 1.00 88.31 183 SER A N 1
ATOM 1444 C CA . SER A 1 183 ? -3.055 9.783 -1.103 1.00 88.31 183 SER A CA 1
ATOM 1445 C C . SER A 1 183 ? -1.912 9.560 -2.098 1.00 88.31 183 SER A C 1
ATOM 1447 O O . SER A 1 183 ? -1.884 8.579 -2.842 1.00 88.31 183 SER A O 1
ATOM 1449 N N . ALA A 1 184 ? -0.912 10.445 -2.087 1.00 89.56 184 ALA A N 1
ATOM 1450 C CA . ALA A 1 184 ? 0.297 10.249 -2.882 1.00 89.56 184 ALA A CA 1
ATOM 1451 C C . ALA A 1 184 ? 1.108 9.033 -2.373 1.00 89.56 184 ALA A C 1
ATOM 1453 O O . ALA A 1 184 ? 1.285 8.897 -1.158 1.00 89.56 184 ALA A O 1
ATOM 1454 N N . PRO A 1 185 ? 1.667 8.183 -3.258 1.00 94.44 185 PRO A N 1
ATOM 1455 C CA . PRO A 1 185 ? 2.484 7.046 -2.841 1.00 94.44 185 PRO A CA 1
ATOM 1456 C C . PRO A 1 185 ? 3.745 7.441 -2.065 1.00 94.44 185 PRO A C 1
ATOM 1458 O O . PRO A 1 185 ? 4.622 8.161 -2.568 1.00 94.44 185 PRO A O 1
ATOM 1461 N N . GLN A 1 186 ? 3.885 6.889 -0.863 1.00 94.38 186 GLN A N 1
ATOM 1462 C CA . GLN A 1 186 ? 5.016 7.122 0.029 1.00 94.38 186 GLN A CA 1
ATOM 1463 C C . GLN A 1 186 ? 6.035 5.982 -0.081 1.00 94.38 186 GLN A C 1
ATOM 1465 O O . GLN A 1 186 ? 5.639 4.819 -0.038 1.00 94.38 186 GLN A O 1
ATOM 1470 N N . PRO A 1 187 ? 7.339 6.273 -0.254 1.00 95.88 187 PRO A N 1
ATOM 1471 C CA . PRO A 1 187 ? 8.362 5.233 -0.333 1.00 95.88 187 PRO A CA 1
ATOM 1472 C C . PRO A 1 187 ? 8.483 4.492 0.998 1.00 95.88 187 PRO A C 1
ATOM 1474 O O . PRO A 1 187 ? 8.523 5.121 2.053 1.00 95.88 187 PRO A O 1
ATOM 1477 N N . ILE A 1 188 ? 8.610 3.168 0.935 1.00 97.56 188 ILE A N 1
ATOM 1478 C CA . ILE A 1 188 ? 8.826 2.327 2.110 1.00 97.56 188 ILE A CA 1
ATOM 1479 C C . ILE A 1 188 ? 9.989 1.360 1.888 1.00 97.56 188 ILE A C 1
ATOM 1481 O O . ILE A 1 188 ? 10.239 0.884 0.780 1.00 97.56 188 ILE A O 1
ATOM 1485 N N . SER A 1 189 ? 10.696 1.048 2.973 1.00 97.69 189 SER A N 1
ATOM 1486 C CA . SER A 1 189 ? 11.503 -0.173 3.034 1.00 97.69 189 SER A CA 1
ATOM 1487 C C . SER A 1 189 ? 10.613 -1.312 3.520 1.00 97.69 189 SER A C 1
ATOM 1489 O O . SER A 1 189 ? 9.696 -1.075 4.304 1.00 97.69 189 SER A O 1
ATOM 1491 N N . LEU A 1 190 ? 10.884 -2.546 3.094 1.00 97.81 190 LEU A N 1
ATOM 1492 C CA . LEU A 1 190 ? 10.139 -3.721 3.555 1.00 97.81 190 LEU A CA 1
ATOM 1493 C C . LEU A 1 190 ? 10.610 -4.151 4.954 1.00 97.81 190 LEU A C 1
ATOM 1495 O O . LEU A 1 190 ? 11.088 -5.259 5.170 1.00 97.81 190 LEU A O 1
ATOM 1499 N N . THR A 1 191 ? 10.522 -3.231 5.912 1.00 98.31 191 THR A N 1
ATOM 1500 C CA . THR A 1 191 ? 10.849 -3.466 7.317 1.00 98.31 191 THR A CA 1
ATOM 1501 C C . THR A 1 191 ? 9.633 -3.201 8.184 1.00 98.31 191 THR A C 1
ATOM 1503 O O . THR A 1 191 ? 8.827 -2.319 7.883 1.00 98.31 191 THR A O 1
ATOM 1506 N N . LYS A 1 192 ? 9.539 -3.916 9.308 1.00 97.94 192 LYS A N 1
ATOM 1507 C CA . LYS A 1 192 ? 8.470 -3.735 10.298 1.00 97.94 192 LYS A CA 1
ATOM 1508 C C . LYS A 1 192 ? 8.308 -2.273 10.712 1.00 97.94 192 LYS A C 1
ATOM 1510 O O . LYS A 1 192 ? 7.209 -1.741 10.648 1.00 97.94 192 LYS A O 1
ATOM 1515 N N . ASN A 1 193 ? 9.403 -1.600 11.067 1.00 97.75 193 ASN A N 1
ATOM 1516 C CA . ASN A 1 193 ? 9.346 -0.208 11.519 1.00 97.75 193 ASN A CA 1
ATOM 1517 C C . ASN A 1 193 ? 8.838 0.734 10.424 1.00 97.75 193 ASN A C 1
ATOM 1519 O O . ASN A 1 193 ? 7.988 1.568 10.703 1.00 97.75 193 ASN A O 1
ATOM 1523 N N . ALA A 1 194 ? 9.325 0.593 9.187 1.00 97.88 194 ALA A N 1
ATOM 1524 C CA . ALA A 1 194 ? 8.881 1.453 8.094 1.00 97.88 194 ALA A CA 1
ATOM 1525 C C . ALA A 1 194 ? 7.394 1.248 7.773 1.00 97.88 194 ALA A C 1
ATOM 1527 O O . ALA A 1 194 ? 6.686 2.224 7.533 1.00 97.88 194 ALA A O 1
ATOM 1528 N N . LEU A 1 195 ? 6.915 -0.000 7.820 1.00 97.75 195 LEU A N 1
ATOM 1529 C CA . LEU A 1 195 ? 5.502 -0.311 7.615 1.00 97.75 195 LEU A CA 1
ATOM 1530 C C . LEU A 1 195 ? 4.624 0.256 8.738 1.00 97.75 195 LEU A C 1
ATOM 1532 O O . LEU A 1 195 ? 3.628 0.911 8.454 1.00 97.75 195 LEU A O 1
ATOM 1536 N N . LEU A 1 196 ? 5.025 0.076 10.001 1.00 97.44 196 LEU A N 1
ATOM 1537 C CA . LEU A 1 196 ? 4.317 0.632 11.159 1.00 97.44 196 LEU A CA 1
ATOM 1538 C C . LEU A 1 196 ? 4.292 2.164 11.162 1.00 97.44 196 LEU A C 1
ATOM 1540 O O . LEU A 1 196 ? 3.326 2.754 11.628 1.00 97.44 196 LEU A O 1
ATOM 1544 N N . THR A 1 197 ? 5.335 2.819 10.645 1.00 96.75 197 THR A N 1
ATOM 1545 C CA . THR A 1 197 ? 5.335 4.276 10.453 1.00 96.75 197 THR A CA 1
ATOM 1546 C C . THR A 1 197 ? 4.387 4.702 9.330 1.00 96.75 197 THR A C 1
ATOM 1548 O O . THR A 1 197 ? 3.722 5.722 9.458 1.00 96.75 197 THR A O 1
ATOM 1551 N N . ALA A 1 198 ? 4.291 3.939 8.237 1.00 96.12 198 ALA A N 1
ATOM 1552 C CA . ALA A 1 198 ? 3.362 4.247 7.146 1.00 96.12 198 ALA A CA 1
ATOM 1553 C C . ALA A 1 198 ? 1.882 4.035 7.542 1.00 96.12 198 ALA A C 1
ATOM 1555 O O . ALA A 1 198 ? 0.996 4.755 7.066 1.00 96.12 198 ALA A O 1
ATOM 1556 N N . LEU A 1 199 ? 1.627 3.062 8.423 1.00 95.94 199 LEU A N 1
ATOM 1557 C CA . LEU A 1 199 ? 0.309 2.639 8.914 1.00 95.94 199 LEU A CA 1
ATOM 1558 C C . LEU A 1 199 ? 0.120 2.987 10.402 1.00 95.94 199 LEU A C 1
ATOM 1560 O O . LEU A 1 199 ? -0.313 2.156 11.202 1.00 95.94 199 LEU A O 1
ATOM 1564 N N . GLU A 1 200 ? 0.502 4.207 10.782 1.00 94.38 200 GLU A N 1
ATOM 1565 C CA . GLU A 1 200 ? 0.576 4.652 12.178 1.00 94.38 200 GLU A CA 1
ATOM 1566 C C . GLU A 1 200 ? -0.756 4.538 12.938 1.00 94.38 200 GLU A C 1
ATOM 1568 O O . GLU A 1 200 ? -0.752 4.288 14.142 1.00 94.38 200 GLU A O 1
ATOM 1573 N N . GLU A 1 201 ? -1.893 4.666 12.249 1.00 90.19 201 GLU A N 1
ATOM 1574 C CA . GLU A 1 201 ? -3.217 4.748 12.875 1.00 90.19 201 GLU A CA 1
ATOM 1575 C C . GLU A 1 201 ? -3.621 3.474 13.633 1.00 90.19 201 GLU A C 1
ATOM 1577 O O . GLU A 1 201 ? -4.351 3.561 14.613 1.00 90.19 201 GLU A O 1
ATOM 1582 N N . GLU A 1 202 ? -3.133 2.308 13.206 1.00 92.81 202 GLU A N 1
ATOM 1583 C CA . GLU A 1 202 ? -3.444 1.003 13.816 1.00 92.81 202 GLU A CA 1
ATOM 1584 C C . GLU A 1 202 ? -2.170 0.318 14.348 1.00 92.81 202 GLU A C 1
ATOM 1586 O O . GLU A 1 202 ? -2.089 -0.908 14.475 1.00 92.81 202 GLU A O 1
ATOM 1591 N N . ARG A 1 203 ? -1.134 1.117 14.641 1.00 95.00 203 ARG A N 1
ATOM 1592 C CA . ARG A 1 203 ? 0.225 0.648 14.936 1.00 95.00 203 ARG A CA 1
ATOM 1593 C C . ARG A 1 203 ? 0.286 -0.428 16.014 1.00 95.00 203 ARG A C 1
ATOM 1595 O O . ARG A 1 203 ? 1.020 -1.390 15.835 1.00 95.00 203 ARG A O 1
ATOM 1602 N N . GLU A 1 204 ? -0.444 -0.276 17.117 1.00 94.06 204 GLU A N 1
ATOM 1603 C CA . GLU A 1 204 ? -0.390 -1.213 18.251 1.00 94.06 204 GLU A CA 1
ATOM 1604 C C . GLU A 1 204 ? -0.867 -2.619 17.860 1.00 94.06 204 GLU A C 1
ATOM 1606 O O . GLU A 1 204 ? -0.220 -3.619 18.177 1.00 94.06 204 GLU A O 1
ATOM 1611 N N . ILE A 1 205 ? -1.967 -2.696 17.105 1.00 93.44 205 ILE A N 1
ATOM 1612 C CA . ILE A 1 205 ? -2.552 -3.963 16.653 1.00 93.44 205 ILE A CA 1
ATOM 1613 C C . ILE A 1 205 ? -1.633 -4.623 15.620 1.00 93.44 205 ILE A C 1
ATOM 1615 O O . ILE A 1 205 ? -1.384 -5.831 15.682 1.00 93.44 205 ILE A O 1
ATOM 1619 N N . LEU A 1 206 ? -1.098 -3.835 14.684 1.00 95.75 206 LEU A N 1
ATOM 1620 C CA . LEU A 1 206 ? -0.184 -4.333 13.657 1.00 95.75 206 LEU A CA 1
ATOM 1621 C C . LEU A 1 206 ? 1.161 -4.785 14.251 1.00 95.75 206 LEU A C 1
ATOM 1623 O O . LEU A 1 206 ? 1.705 -5.809 13.834 1.00 95.75 206 LEU A O 1
ATOM 1627 N N . ASP A 1 207 ? 1.688 -4.068 15.246 1.00 96.38 207 ASP A N 1
ATOM 1628 C CA . ASP A 1 207 ? 2.959 -4.385 15.908 1.00 96.38 207 ASP A CA 1
ATOM 1629 C C . ASP A 1 207 ? 2.919 -5.758 16.587 1.00 96.38 207 ASP A C 1
ATOM 1631 O O . ASP A 1 207 ? 3.875 -6.530 16.468 1.00 96.38 207 ASP A O 1
ATOM 1635 N N . ALA A 1 208 ? 1.785 -6.092 17.212 1.00 94.81 208 ALA A N 1
ATOM 1636 C CA . ALA A 1 208 ? 1.548 -7.386 17.844 1.00 94.81 208 ALA A CA 1
ATOM 1637 C C . ALA A 1 208 ? 1.471 -8.552 16.840 1.00 94.81 208 ALA A C 1
ATOM 1639 O O . ALA A 1 208 ? 1.767 -9.695 17.192 1.00 94.81 208 ALA A O 1
ATOM 1640 N N . LYS A 1 209 ? 1.073 -8.287 15.589 1.00 93.69 209 LYS A N 1
ATOM 1641 C CA . LYS A 1 209 ? 0.970 -9.300 14.523 1.00 93.69 209 LYS A CA 1
ATOM 1642 C C . LYS A 1 209 ? 2.280 -9.506 13.765 1.00 93.69 209 LYS A C 1
ATOM 1644 O O . LYS A 1 209 ? 2.522 -10.588 13.237 1.00 93.69 209 LYS A O 1
ATOM 1649 N N . LEU A 1 210 ? 3.141 -8.494 13.732 1.00 94.38 210 LEU A N 1
ATOM 1650 C CA . LEU A 1 210 ? 4.415 -8.532 13.022 1.00 94.38 210 LEU A CA 1
ATOM 1651 C C . LEU A 1 210 ? 5.545 -9.051 13.922 1.00 94.38 210 LEU A C 1
ATOM 1653 O O . LEU A 1 210 ? 6.062 -8.325 14.769 1.00 94.38 210 LEU A O 1
ATOM 1657 N N . SER A 1 211 ? 5.997 -10.286 13.703 1.00 92.94 211 SER A N 1
ATOM 1658 C CA . SER A 1 211 ? 7.116 -10.879 14.460 1.00 92.94 211 SER A CA 1
ATOM 1659 C C . SER A 1 211 ? 8.495 -10.628 13.833 1.00 92.94 211 SER A C 1
ATOM 1661 O O . SER A 1 211 ? 9.501 -10.572 14.542 1.00 92.94 211 SER A O 1
ATOM 1663 N N . LYS A 1 212 ? 8.568 -10.449 12.508 1.00 96.69 212 LYS A N 1
ATOM 1664 C CA . LYS A 1 212 ? 9.831 -10.305 11.765 1.00 96.69 212 LYS A CA 1
ATOM 1665 C C . LYS A 1 212 ? 10.232 -8.845 11.585 1.00 96.69 212 LYS A C 1
ATOM 1667 O O . LYS A 1 212 ? 9.392 -7.971 11.404 1.00 96.69 212 LYS A O 1
ATOM 1672 N N . ARG A 1 213 ? 11.544 -8.578 11.573 1.00 97.00 213 ARG A N 1
ATOM 1673 C CA . ARG A 1 213 ? 12.096 -7.238 11.300 1.00 97.00 213 ARG A CA 1
ATOM 1674 C C . ARG A 1 213 ? 12.100 -6.890 9.810 1.00 97.00 213 ARG A C 1
ATOM 1676 O O . ARG A 1 213 ? 11.816 -5.745 9.464 1.00 97.00 213 ARG A O 1
ATOM 1683 N N . GLN A 1 214 ? 12.468 -7.853 8.968 1.00 97.94 214 GLN A N 1
ATOM 1684 C CA . GLN A 1 214 ? 12.427 -7.760 7.507 1.00 97.94 214 GLN A CA 1
ATOM 1685 C C . GLN A 1 214 ? 11.180 -8.482 7.013 1.00 97.94 214 GLN A C 1
ATOM 1687 O O . GLN A 1 214 ? 10.869 -9.557 7.525 1.00 97.94 214 GLN A O 1
ATOM 1692 N N . LEU A 1 215 ? 10.491 -7.879 6.054 1.00 97.69 215 LEU A N 1
ATOM 1693 C CA . LEU A 1 215 ? 9.229 -8.364 5.517 1.00 97.69 215 LEU A CA 1
ATOM 1694 C C . LEU A 1 215 ? 9.383 -8.684 4.031 1.00 97.69 215 LEU A C 1
ATOM 1696 O O . LEU A 1 215 ? 10.135 -8.035 3.303 1.00 97.69 215 LEU A O 1
ATOM 1700 N N . THR A 1 216 ? 8.648 -9.688 3.588 1.00 97.75 216 THR A N 1
ATOM 1701 C CA . THR A 1 216 ? 8.425 -9.988 2.172 1.00 97.75 216 THR A CA 1
ATOM 1702 C C . THR A 1 216 ? 7.299 -9.109 1.615 1.00 97.75 216 THR A C 1
ATOM 1704 O O . THR A 1 216 ? 6.476 -8.610 2.389 1.00 97.75 216 THR A O 1
ATOM 1707 N N . PRO A 1 217 ? 7.227 -8.886 0.290 1.00 97.88 217 PRO A N 1
ATOM 1708 C CA . PRO A 1 217 ? 6.092 -8.194 -0.316 1.00 97.88 217 PRO A CA 1
ATOM 1709 C C . PRO A 1 217 ? 4.746 -8.816 0.074 1.00 97.88 217 PRO A C 1
ATOM 1711 O O . PRO A 1 217 ? 3.811 -8.084 0.380 1.00 97.88 217 PRO A O 1
ATOM 1714 N N . GLU A 1 218 ? 4.664 -10.144 0.131 1.00 97.75 218 GLU A N 1
ATOM 1715 C CA . GLU A 1 218 ? 3.454 -10.894 0.473 1.00 97.75 218 GLU A CA 1
ATOM 1716 C C . GLU A 1 218 ? 2.995 -10.608 1.910 1.00 97.75 218 GLU A C 1
ATOM 1718 O O . GLU A 1 218 ? 1.821 -10.319 2.135 1.00 97.75 218 GLU A O 1
ATOM 1723 N N . GLU A 1 219 ? 3.924 -10.581 2.871 1.00 97.31 219 GLU A N 1
ATOM 1724 C CA . GLU A 1 219 ? 3.625 -10.204 4.261 1.00 97.31 219 GLU A CA 1
ATOM 1725 C C . GLU A 1 219 ? 3.140 -8.749 4.362 1.00 97.31 219 GLU A C 1
ATOM 1727 O O . GLU A 1 219 ? 2.232 -8.446 5.134 1.00 97.31 219 GLU A O 1
ATOM 1732 N N . VAL A 1 220 ? 3.703 -7.829 3.569 1.00 97.69 220 VAL A N 1
ATOM 1733 C CA . VAL A 1 220 ? 3.231 -6.434 3.539 1.00 97.69 220 VAL A CA 1
ATOM 1734 C C . VAL A 1 220 ? 1.819 -6.332 2.958 1.00 97.69 220 VAL A C 1
ATOM 1736 O O . VAL A 1 220 ? 1.019 -5.538 3.452 1.00 97.69 220 VAL A O 1
ATOM 1739 N N . ILE A 1 221 ? 1.490 -7.135 1.941 1.00 97.56 221 ILE A N 1
ATOM 1740 C CA . ILE A 1 221 ? 0.141 -7.196 1.360 1.00 97.56 221 ILE A CA 1
ATOM 1741 C C . ILE A 1 221 ? -0.870 -7.700 2.394 1.00 97.56 221 ILE A C 1
ATOM 1743 O O . ILE A 1 221 ? -1.927 -7.089 2.551 1.00 97.56 221 ILE A O 1
ATOM 1747 N N . GLU A 1 222 ? -0.540 -8.763 3.130 1.00 96.50 222 GLU A N 1
ATOM 1748 C CA . GLU A 1 222 ? -1.397 -9.303 4.193 1.00 96.50 222 GLU A CA 1
ATOM 1749 C C . GLU A 1 222 ? -1.675 -8.252 5.279 1.00 96.50 222 GLU A C 1
ATOM 1751 O O . GLU A 1 222 ? -2.824 -8.022 5.662 1.00 96.50 222 GLU A O 1
ATOM 1756 N N . VAL A 1 223 ? -0.633 -7.547 5.725 1.00 96.62 223 VAL A N 1
ATOM 1757 C CA . VAL A 1 223 ? -0.746 -6.494 6.744 1.00 96.62 223 VAL A CA 1
ATOM 1758 C C . VAL A 1 223 ? -1.557 -5.301 6.240 1.00 96.62 223 VAL A C 1
ATOM 1760 O O . VAL A 1 223 ? -2.353 -4.751 6.998 1.00 96.62 223 VAL A O 1
ATOM 1763 N N . ALA A 1 224 ? -1.397 -4.910 4.973 1.00 96.75 224 ALA A N 1
ATOM 1764 C CA . ALA A 1 224 ? -2.210 -3.858 4.364 1.00 96.75 224 ALA A CA 1
ATOM 1765 C C . ALA A 1 224 ? -3.699 -4.250 4.323 1.00 96.75 224 ALA A C 1
ATOM 1767 O O . ALA A 1 224 ? -4.552 -3.440 4.672 1.00 96.75 224 ALA A O 1
ATOM 1768 N N . GLY A 1 225 ? -4.017 -5.506 3.989 1.00 95.69 225 GLY A N 1
ATOM 1769 C CA . GLY A 1 225 ? -5.393 -6.012 4.035 1.00 95.69 225 GLY A CA 1
ATOM 1770 C C . GLY A 1 225 ? -5.984 -6.046 5.452 1.00 95.69 225 GLY A C 1
ATOM 1771 O O . GLY A 1 225 ? -7.156 -5.708 5.653 1.00 95.69 225 GLY A O 1
ATOM 1772 N N . LEU A 1 226 ? -5.173 -6.399 6.455 1.00 95.25 226 LEU A N 1
ATOM 1773 C CA . LEU A 1 226 ? -5.572 -6.312 7.862 1.00 95.25 226 LEU A CA 1
ATOM 1774 C C . LEU A 1 226 ? -5.843 -4.860 8.275 1.00 95.25 226 LEU A C 1
ATOM 1776 O O . LEU A 1 226 ? -6.861 -4.592 8.910 1.00 95.25 226 LEU A O 1
ATOM 1780 N N . TYR A 1 227 ? -4.965 -3.930 7.899 1.00 95.69 227 TYR A N 1
ATOM 1781 C CA . TYR A 1 227 ? -5.140 -2.504 8.164 1.00 95.69 227 TYR A CA 1
ATOM 1782 C C . TYR A 1 227 ? -6.451 -1.977 7.572 1.00 95.69 227 TYR A C 1
ATOM 1784 O O . TYR A 1 227 ? -7.248 -1.394 8.303 1.00 95.69 227 TYR A O 1
ATOM 1792 N N . ASP A 1 228 ? -6.729 -2.257 6.296 1.00 93.25 228 ASP A N 1
ATOM 1793 C CA . ASP A 1 228 ? -7.981 -1.850 5.643 1.00 93.25 228 ASP A CA 1
ATOM 1794 C C . ASP A 1 228 ? -9.207 -2.391 6.407 1.00 93.25 228 ASP A C 1
ATOM 1796 O O . ASP A 1 228 ? -10.173 -1.670 6.668 1.00 93.25 228 ASP A O 1
ATOM 1800 N N . SER A 1 229 ? -9.140 -3.644 6.867 1.00 92.62 229 SER A N 1
ATOM 1801 C CA . SER A 1 229 ? -10.207 -4.262 7.666 1.00 92.62 229 SER A CA 1
ATOM 1802 C C . SER A 1 229 ? -10.421 -3.554 9.010 1.00 92.62 229 SER A C 1
ATOM 1804 O O . SER A 1 229 ? -11.564 -3.317 9.410 1.00 92.62 229 SER A O 1
ATOM 1806 N N . LEU A 1 230 ? -9.340 -3.177 9.700 1.00 90.62 230 LEU A N 1
ATOM 1807 C CA . LEU A 1 230 ? -9.403 -2.415 10.952 1.00 90.62 230 LEU A CA 1
ATOM 1808 C C . LEU A 1 230 ? -10.005 -1.025 10.724 1.00 90.62 230 LEU A C 1
ATOM 1810 O O . LEU A 1 230 ? -10.890 -0.614 11.472 1.00 90.62 230 LEU A O 1
ATOM 1814 N N . ARG A 1 231 ? -9.625 -0.339 9.641 1.00 86.12 231 ARG A N 1
ATOM 1815 C CA . ARG A 1 231 ? -10.168 0.982 9.289 1.00 86.12 231 ARG A CA 1
ATOM 1816 C C . ARG A 1 231 ? -11.673 0.944 9.051 1.00 86.12 231 ARG A C 1
ATOM 1818 O O . ARG A 1 231 ? -12.384 1.817 9.552 1.00 86.12 231 ARG A O 1
ATOM 1825 N N . VAL A 1 232 ? -12.181 -0.082 8.368 1.00 82.25 232 VAL A N 1
ATOM 1826 C CA . VAL A 1 232 ? -13.629 -0.275 8.174 1.00 82.25 232 VAL A CA 1
ATOM 1827 C C . VAL A 1 232 ? -14.348 -0.485 9.511 1.00 82.25 232 VAL A C 1
ATOM 1829 O O . VAL A 1 232 ? -15.415 0.094 9.730 1.00 82.25 232 VAL A O 1
ATOM 1832 N N . LEU A 1 233 ? -13.777 -1.275 10.426 1.00 76.19 233 LEU A N 1
ATOM 1833 C CA . LEU A 1 233 ? -14.342 -1.480 11.765 1.00 76.19 233 LEU A CA 1
ATOM 1834 C C . LEU A 1 233 ? -14.346 -0.182 12.584 1.00 76.19 233 LEU A C 1
ATOM 1836 O O . LEU A 1 233 ? -15.370 0.173 13.168 1.00 76.19 233 LEU A O 1
ATOM 1840 N N . THR A 1 234 ? -13.246 0.570 12.572 1.00 71.94 234 THR A N 1
ATOM 1841 C CA . THR A 1 234 ? -13.125 1.864 13.257 1.00 71.94 234 THR A CA 1
ATOM 1842 C C . THR A 1 234 ? -14.097 2.899 12.684 1.00 71.94 234 THR A C 1
ATOM 1844 O O . THR A 1 234 ? -14.711 3.659 13.435 1.00 71.94 234 THR A O 1
ATOM 1847 N N . LEU A 1 235 ? -14.324 2.912 11.367 1.00 65.19 235 LEU A N 1
ATOM 1848 C CA . LEU A 1 235 ? -15.310 3.794 10.742 1.00 65.19 235 LEU A CA 1
ATOM 1849 C C . LEU A 1 235 ? -16.743 3.429 11.162 1.00 65.19 235 LEU A C 1
ATOM 1851 O O . LEU A 1 235 ? -17.517 4.308 11.538 1.00 65.19 235 LEU A O 1
ATOM 1855 N N . ARG A 1 236 ? -17.087 2.134 11.174 1.00 62.66 236 ARG A N 1
ATOM 1856 C CA . ARG A 1 236 ? -18.392 1.645 11.662 1.00 62.66 236 ARG A CA 1
ATOM 1857 C C . ARG A 1 236 ? -18.617 1.977 13.137 1.00 62.66 236 ARG A C 1
ATOM 1859 O O . ARG A 1 236 ? -19.724 2.332 13.524 1.00 62.66 236 ARG A O 1
ATOM 1866 N N . ASN A 1 237 ? -17.566 1.912 13.949 1.00 59.47 237 ASN A N 1
ATOM 1867 C CA . ASN A 1 237 ? -17.650 2.240 15.368 1.00 59.47 237 ASN A CA 1
ATOM 1868 C C . ASN A 1 237 ? -17.712 3.754 15.616 1.00 59.47 237 ASN A C 1
ATOM 1870 O O . ASN A 1 237 ? -18.505 4.188 16.440 1.00 59.47 237 ASN A O 1
ATOM 1874 N N . SER A 1 238 ? -16.956 4.578 14.883 1.00 51.69 238 SER A N 1
ATOM 1875 C CA . SER A 1 238 ? -16.978 6.048 15.035 1.00 51.69 238 SER A CA 1
ATOM 1876 C C . SER A 1 238 ? -18.254 6.704 14.491 1.00 51.69 238 SER A C 1
ATOM 1878 O O . SER A 1 238 ? -18.635 7.790 14.927 1.00 51.69 238 SER A O 1
ATOM 1880 N N . THR A 1 239 ? -18.958 6.020 13.588 1.00 54.22 239 THR A N 1
ATOM 1881 C CA . THR A 1 239 ? -20.315 6.366 13.142 1.00 54.22 239 THR A CA 1
ATOM 1882 C C . THR A 1 239 ? -21.411 5.734 14.005 1.00 54.22 239 THR A C 1
ATOM 1884 O O . THR A 1 239 ? -22.586 5.919 13.710 1.00 54.22 239 THR A O 1
ATOM 1887 N N . SER A 1 240 ? -21.076 5.037 15.095 1.00 64.81 240 SER A N 1
ATOM 1888 C CA . SER A 1 240 ? -22.072 4.474 16.006 1.00 64.81 240 SER A CA 1
ATOM 1889 C C . SER A 1 240 ? -22.585 5.531 16.981 1.00 64.81 240 SER A C 1
ATOM 1891 O O . SER A 1 240 ? -21.813 6.207 17.666 1.00 64.81 240 SER A O 1
ATOM 1893 N N . LEU A 1 241 ? -23.911 5.618 17.112 1.00 70.56 241 LEU A N 1
ATOM 1894 C CA . LEU A 1 241 ? -24.600 6.415 18.132 1.00 70.56 241 LEU A CA 1
ATOM 1895 C C . LEU A 1 241 ? -24.063 6.140 19.554 1.00 70.56 241 LEU A C 1
ATOM 1897 O O . LEU A 1 241 ? -24.103 7.014 20.416 1.00 70.56 241 LEU A O 1
ATOM 1901 N N . ALA A 1 242 ? -23.531 4.937 19.801 1.00 67.19 242 ALA A N 1
ATOM 1902 C CA . ALA A 1 242 ? -23.010 4.520 21.100 1.00 67.19 242 ALA A CA 1
ATOM 1903 C C . ALA A 1 242 ? -21.789 5.328 21.575 1.00 67.19 242 ALA A C 1
ATOM 1905 O O . ALA A 1 242 ? -21.596 5.468 22.785 1.00 67.19 242 ALA A O 1
ATOM 1906 N N . THR A 1 243 ? -20.977 5.870 20.661 1.00 66.44 243 THR A N 1
ATOM 1907 C CA . THR A 1 243 ? -19.732 6.589 20.992 1.00 66.44 243 THR A CA 1
ATOM 1908 C C . THR A 1 243 ? -19.804 8.099 20.761 1.00 66.44 243 THR A C 1
ATOM 1910 O O . THR A 1 243 ? -18.803 8.785 20.960 1.00 66.44 243 THR A O 1
ATOM 1913 N N . ASP A 1 244 ? -20.958 8.645 20.361 1.00 76.56 244 ASP A N 1
ATOM 1914 C CA . ASP A 1 244 ? -21.112 10.091 20.161 1.00 76.56 244 ASP A CA 1
ATOM 1915 C C . ASP A 1 244 ? -21.136 10.829 21.515 1.00 76.56 244 ASP A C 1
ATOM 1917 O O . ASP A 1 244 ? -22.068 10.710 22.317 1.00 76.56 244 ASP A O 1
ATOM 1921 N N . ALA A 1 245 ? -20.071 11.590 21.785 1.00 72.81 245 ALA A N 1
ATOM 1922 C CA . ALA A 1 245 ? -19.921 12.345 23.027 1.00 72.81 245 ALA A CA 1
ATOM 1923 C C . ALA A 1 245 ? -20.990 13.443 23.182 1.00 72.81 245 ALA A C 1
ATOM 1925 O O . ALA A 1 245 ? -21.491 13.655 24.285 1.00 72.81 245 ALA A O 1
ATOM 1926 N N . GLY A 1 246 ? -21.392 14.087 22.080 1.00 77.19 246 GLY A N 1
ATOM 1927 C CA . GLY A 1 246 ? -22.394 15.154 22.094 1.00 77.19 246 GLY A CA 1
ATOM 1928 C C . GLY A 1 246 ? -23.771 14.647 22.517 1.00 77.19 246 GLY A C 1
ATOM 1929 O O . GLY A 1 246 ? -24.425 15.256 23.362 1.00 77.19 246 GLY A O 1
ATOM 1930 N N . LEU A 1 247 ? -24.190 13.488 22.007 1.00 79.38 247 LEU A N 1
ATOM 1931 C CA . LEU A 1 247 ? -25.422 12.827 22.428 1.00 79.38 247 LEU A CA 1
ATOM 1932 C C . LEU A 1 247 ? -25.383 12.462 23.914 1.00 79.38 247 LEU A C 1
ATOM 1934 O O . LEU A 1 247 ? -26.363 12.676 24.625 1.00 79.38 247 LEU A O 1
ATOM 1938 N N . LYS A 1 248 ? -24.258 11.923 24.395 1.00 79.50 248 LYS A N 1
ATOM 1939 C CA . LYS A 1 248 ? -24.096 11.548 25.806 1.00 79.50 248 LYS A CA 1
ATOM 1940 C C . LYS A 1 248 ? -24.261 12.753 26.733 1.00 79.50 248 LYS A C 1
ATOM 1942 O O . LYS A 1 248 ? -24.940 12.646 27.757 1.00 79.50 248 LYS A O 1
ATOM 1947 N N . ASP A 1 249 ? -23.681 13.891 26.371 1.00 81.25 249 ASP A N 1
ATOM 1948 C CA . ASP A 1 249 ? -23.792 15.123 27.150 1.00 81.25 249 ASP A CA 1
ATOM 1949 C C . ASP A 1 249 ? -25.205 15.713 27.085 1.00 81.25 249 ASP A C 1
ATOM 1951 O O . ASP A 1 249 ? -25.755 16.112 28.114 1.00 81.25 249 ASP A O 1
ATOM 1955 N N . LEU A 1 250 ? -25.852 15.667 25.917 1.00 83.19 250 LEU A N 1
ATOM 1956 C CA . LEU A 1 250 ? -27.253 16.063 25.767 1.00 83.19 250 LEU A CA 1
ATOM 1957 C C . LEU A 1 250 ? -28.193 15.195 26.613 1.00 83.19 250 LEU A C 1
ATOM 1959 O O . LEU A 1 250 ? -29.063 15.733 27.299 1.00 83.19 250 LEU A O 1
ATOM 1963 N N . LEU A 1 251 ? -28.009 13.873 26.624 1.00 86.62 251 LEU A N 1
ATOM 1964 C CA . LEU A 1 251 ? -28.801 12.957 27.450 1.00 86.62 251 LEU A CA 1
ATOM 1965 C C . LEU A 1 251 ? -28.621 13.254 28.944 1.00 86.62 251 LEU A C 1
ATOM 1967 O O . LEU A 1 251 ? -29.606 13.351 29.674 1.00 86.62 251 LEU A O 1
ATOM 1971 N N . ARG A 1 252 ? -27.384 13.482 29.402 1.00 84.00 252 ARG A N 1
ATOM 1972 C CA . ARG A 1 252 ? -27.097 13.877 30.796 1.00 84.00 252 ARG A CA 1
ATOM 1973 C C . ARG A 1 252 ? -27.706 15.228 31.173 1.00 84.00 252 ARG A C 1
ATOM 1975 O O . ARG A 1 252 ? -28.117 15.425 32.316 1.00 84.00 252 ARG A O 1
ATOM 1982 N N . ALA A 1 253 ? -27.772 16.167 30.231 1.00 85.00 253 ALA A N 1
ATOM 1983 C CA . ALA A 1 253 ? -28.383 17.468 30.469 1.00 85.00 253 ALA A CA 1
ATOM 1984 C C . ALA A 1 253 ? -29.906 17.370 30.659 1.00 85.00 253 ALA A C 1
ATOM 1986 O O . ALA A 1 253 ? -30.455 18.114 31.477 1.00 85.00 253 ALA A O 1
ATOM 1987 N N . HIS A 1 254 ? -30.568 16.445 29.955 1.00 89.69 254 HIS A N 1
ATOM 1988 C CA . HIS A 1 254 ? -32.031 16.351 29.904 1.00 89.69 254 HIS A CA 1
ATOM 1989 C C . HIS A 1 254 ? -32.649 15.304 30.833 1.00 89.69 254 HIS A C 1
ATOM 1991 O O . HIS A 1 254 ? -33.803 15.482 31.204 1.00 89.69 254 HIS A O 1
ATOM 1997 N N . ILE A 1 255 ? -31.925 14.250 31.217 1.00 93.44 255 ILE A N 1
ATOM 1998 C CA . ILE A 1 255 ? -32.432 13.225 32.139 1.00 93.44 255 ILE A CA 1
ATOM 1999 C C . ILE A 1 255 ? -32.125 13.650 33.579 1.00 93.44 255 ILE A C 1
ATOM 2001 O O . ILE A 1 255 ? -30.960 13.752 33.970 1.00 93.44 255 ILE A O 1
ATOM 2005 N N . LYS A 1 256 ? -33.163 13.894 34.383 1.00 93.50 256 LYS A N 1
ATOM 2006 C CA . LYS A 1 256 ? -33.045 14.278 35.797 1.00 93.50 256 LYS A CA 1
ATOM 2007 C C . LYS A 1 256 ? -33.512 13.178 36.736 1.00 93.50 256 LYS A C 1
ATOM 2009 O O . LYS A 1 256 ? -34.264 12.291 36.372 1.00 93.50 256 LYS A O 1
ATOM 2014 N N . TYR A 1 257 ? -33.069 13.224 37.987 1.00 93.25 257 TYR A N 1
ATOM 2015 C CA . TYR A 1 257 ? -33.577 12.292 38.988 1.00 93.25 257 TYR A CA 1
ATOM 2016 C C . TYR A 1 257 ? -35.045 12.628 39.317 1.00 93.25 257 TYR A C 1
ATOM 2018 O O . TYR A 1 257 ? -35.303 13.763 39.727 1.00 93.25 257 TYR A O 1
ATOM 2026 N N . PRO A 1 258 ? -36.009 11.696 39.177 1.00 94.06 258 PRO A N 1
ATOM 2027 C CA . PRO A 1 258 ? -37.417 12.001 39.426 1.00 94.06 258 PRO A CA 1
ATOM 2028 C C . PRO A 1 258 ? -37.687 12.401 40.881 1.00 94.06 258 PRO A C 1
ATOM 2030 O O . PRO A 1 258 ? -37.188 11.774 41.818 1.00 94.06 258 PRO A O 1
ATOM 2033 N N . VAL A 1 259 ? -38.539 13.409 41.089 1.00 91.06 259 VAL A N 1
ATOM 2034 C CA . VAL A 1 259 ? -38.863 13.933 42.431 1.00 91.06 259 VAL A CA 1
ATOM 2035 C C . VAL A 1 259 ? -39.573 12.884 43.295 1.00 91.06 259 VAL A C 1
ATOM 2037 O O . VAL A 1 259 ? -39.312 12.784 44.494 1.00 91.06 259 VAL A O 1
ATOM 2040 N N . GLN A 1 260 ? -40.442 12.064 42.699 1.00 90.00 260 GLN A N 1
ATOM 2041 C CA . GLN A 1 260 ? -41.140 10.979 43.396 1.00 90.00 260 GLN A CA 1
ATOM 2042 C C . GLN A 1 260 ? -40.148 9.924 43.899 1.00 90.00 260 GLN A C 1
ATOM 204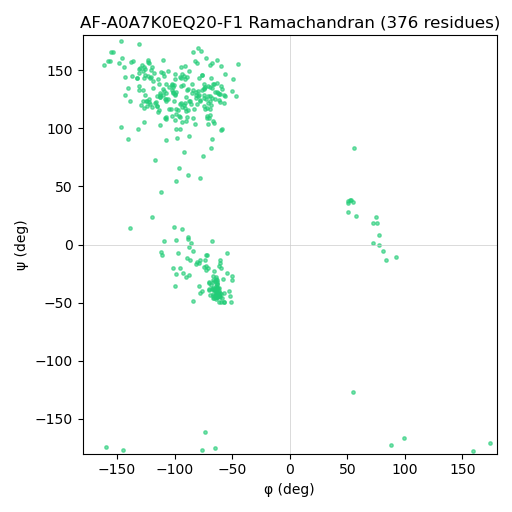4 O O . GLN A 1 260 ? -40.188 9.547 45.069 1.00 90.00 260 GLN A O 1
ATOM 2049 N N . ALA A 1 261 ? -39.214 9.503 43.039 1.00 90.88 261 ALA A N 1
ATOM 2050 C CA . ALA A 1 261 ? -38.149 8.574 43.399 1.00 90.88 261 ALA A CA 1
ATOM 2051 C C . ALA A 1 261 ? -37.226 9.136 44.486 1.00 90.88 261 ALA A C 1
ATOM 2053 O O . ALA A 1 261 ? -36.854 8.428 45.421 1.00 90.88 261 ALA A O 1
ATOM 2054 N N . TRP A 1 262 ? -36.895 10.425 44.381 1.00 87.88 262 TRP A N 1
ATOM 2055 C CA . TRP A 1 262 ? -36.099 11.142 45.370 1.00 87.88 262 TRP A CA 1
ATOM 2056 C C . TRP A 1 262 ? -36.759 11.144 46.751 1.00 87.88 262 TRP A C 1
ATOM 2058 O O . TRP A 1 262 ? -36.137 10.772 47.745 1.00 87.88 262 TRP A O 1
ATOM 2068 N N . ASN A 1 263 ? -38.041 11.507 46.822 1.00 87.38 263 ASN A N 1
ATOM 2069 C CA . ASN A 1 263 ? -38.784 11.532 48.082 1.00 87.38 263 ASN A CA 1
ATOM 2070 C C . ASN A 1 263 ? -38.950 10.137 48.696 1.00 87.38 263 ASN A C 1
ATOM 2072 O O . ASN A 1 263 ? -38.979 10.018 49.919 1.00 87.38 263 ASN A O 1
ATOM 2076 N N . ALA A 1 264 ? -39.030 9.106 47.855 1.00 87.94 264 ALA A N 1
ATOM 2077 C CA . ALA A 1 264 ? -39.157 7.717 48.274 1.00 87.94 264 ALA A CA 1
ATOM 2078 C C . ALA A 1 264 ? -37.815 7.004 48.530 1.00 87.94 264 ALA A C 1
ATOM 2080 O O . ALA A 1 264 ? -37.839 5.843 48.928 1.00 87.94 264 ALA A O 1
ATOM 2081 N N . GLN A 1 265 ? -36.669 7.669 48.316 1.00 87.50 265 GLN A N 1
ATOM 2082 C CA . GLN A 1 265 ? -35.321 7.104 48.501 1.00 87.50 265 GLN A CA 1
ATOM 2083 C C . GLN A 1 265 ? -35.081 5.801 47.709 1.00 87.50 265 GLN A C 1
ATOM 2085 O O . GLN A 1 265 ? -34.406 4.883 48.172 1.00 87.50 265 GLN A O 1
ATOM 2090 N N . VAL A 1 266 ? -35.635 5.710 46.498 1.00 90.25 266 VAL A N 1
ATOM 2091 C CA . VAL A 1 266 ? -35.478 4.535 45.626 1.00 90.25 266 VAL A CA 1
ATOM 2092 C C . VAL A 1 266 ? -34.524 4.814 44.479 1.00 90.25 266 VAL A C 1
ATOM 2094 O O . VAL A 1 266 ? -34.466 5.942 43.993 1.00 90.25 266 VAL A O 1
ATOM 2097 N N . PHE A 1 267 ? -33.822 3.779 44.023 1.00 92.25 267 PHE A N 1
ATOM 2098 C CA . PHE A 1 267 ? -32.927 3.796 42.863 1.00 92.25 267 PHE A CA 1
ATOM 2099 C C . PHE A 1 267 ? -33.360 2.730 41.850 1.00 92.25 267 PHE A C 1
ATOM 2101 O O . PHE A 1 267 ? -34.087 1.800 42.200 1.00 92.25 267 PHE A O 1
ATOM 2108 N N . ALA A 1 268 ? -32.972 2.874 40.584 1.00 93.94 268 ALA A N 1
ATOM 2109 C CA . ALA A 1 268 ? -33.386 1.939 39.540 1.00 93.94 268 ALA A CA 1
ATOM 2110 C C . ALA A 1 268 ? -32.490 2.023 38.308 1.00 93.94 268 ALA A C 1
ATOM 2112 O O . ALA A 1 268 ? -31.934 3.078 37.995 1.00 93.94 268 ALA A O 1
ATOM 2113 N N . ARG A 1 269 ? -32.433 0.923 37.558 1.00 94.50 269 ARG A N 1
ATOM 2114 C CA . ARG A 1 269 ? -32.010 0.931 36.159 1.00 94.50 269 ARG A CA 1
ATOM 2115 C C . ARG A 1 269 ? -33.242 0.826 35.274 1.00 94.50 269 ARG A C 1
ATOM 2117 O O . ARG A 1 269 ? -34.144 0.044 35.558 1.00 94.50 269 ARG A O 1
ATOM 2124 N N . VAL A 1 270 ? -33.280 1.607 34.202 1.00 95.19 270 VAL A N 1
ATOM 2125 C CA . VAL A 1 270 ? -34.316 1.507 33.169 1.00 95.19 270 VAL A CA 1
ATOM 2126 C C . VAL A 1 270 ? -33.683 1.334 31.802 1.00 95.19 270 VAL A C 1
ATOM 2128 O O . VAL A 1 270 ? -32.579 1.811 31.551 1.00 95.19 270 VAL A O 1
ATOM 2131 N N . TYR A 1 271 ? -34.403 0.655 30.917 1.00 95.38 271 TYR A N 1
ATOM 2132 C CA . TYR A 1 271 ? -34.000 0.446 29.532 1.00 95.38 271 TYR A CA 1
ATOM 2133 C C . TYR A 1 271 ? -35.074 1.034 28.632 1.00 95.38 271 TYR A C 1
ATOM 2135 O O . TYR A 1 271 ? -36.230 0.619 28.710 1.00 95.38 271 TYR A O 1
ATOM 2143 N N . VAL A 1 272 ? -34.710 1.989 27.778 1.0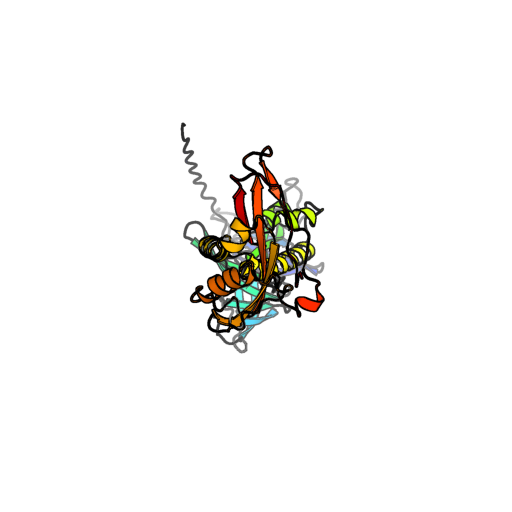0 95.69 272 VAL A N 1
ATOM 2144 C CA . VAL A 1 272 ? -35.637 2.604 26.820 1.00 95.69 272 VAL A CA 1
ATOM 2145 C C . VAL A 1 272 ? -35.186 2.294 25.402 1.00 95.69 272 VAL A C 1
ATOM 2147 O O . VAL A 1 272 ? -34.062 2.595 25.014 1.00 95.69 272 VAL A O 1
ATOM 2150 N N . GLY A 1 273 ? -36.065 1.670 24.627 1.00 95.06 273 GLY A N 1
ATOM 2151 C CA . GLY A 1 273 ? -35.855 1.372 23.220 1.00 95.06 273 GLY A CA 1
ATOM 2152 C C . GLY A 1 273 ? -36.378 2.498 22.341 1.00 95.06 273 GLY A C 1
ATOM 2153 O O . GLY A 1 273 ? -37.419 3.068 22.644 1.00 95.06 273 GLY A O 1
ATOM 2154 N N . PHE A 1 274 ? -35.684 2.801 21.252 1.00 94.81 274 PHE A N 1
ATOM 2155 C CA . PHE A 1 274 ? -36.116 3.780 20.253 1.00 94.81 274 PHE A CA 1
ATOM 2156 C C . PHE A 1 274 ? -35.483 3.474 18.894 1.00 94.81 274 PHE A C 1
ATOM 2158 O O . PHE A 1 274 ? -34.542 2.680 18.799 1.00 94.81 274 PHE A O 1
ATOM 2165 N N . ASP A 1 275 ? -36.003 4.095 17.843 1.00 93.25 275 ASP A N 1
ATOM 2166 C CA . ASP A 1 275 ? -35.531 3.927 16.472 1.00 93.25 275 ASP A CA 1
ATOM 2167 C C . ASP A 1 275 ? -35.087 5.286 15.907 1.00 93.25 275 ASP A C 1
ATOM 2169 O O . ASP A 1 275 ? -35.715 6.309 16.185 1.00 93.25 275 ASP A O 1
ATOM 2173 N N . ILE A 1 276 ? -34.022 5.304 15.105 1.00 90.75 276 ILE A N 1
ATOM 2174 C CA . ILE A 1 276 ? -33.589 6.472 14.328 1.00 90.75 276 ILE A CA 1
ATOM 2175 C C . ILE A 1 276 ? -33.880 6.200 12.856 1.00 90.75 276 ILE A C 1
ATOM 2177 O O . ILE A 1 276 ? -33.454 5.183 12.311 1.00 90.75 276 ILE A O 1
ATOM 2181 N N . THR A 1 277 ? -34.615 7.107 12.216 1.00 89.12 277 THR A N 1
ATOM 2182 C CA . THR A 1 277 ? -34.975 7.006 10.795 1.00 89.12 277 THR A CA 1
ATOM 2183 C C . THR A 1 277 ? -33.833 7.450 9.876 1.00 89.12 277 THR A C 1
ATOM 2185 O O . THR A 1 277 ? -32.894 8.115 10.308 1.00 89.12 277 THR A O 1
ATOM 2188 N N . LYS A 1 278 ? -33.963 7.191 8.567 1.00 84.81 278 LYS A N 1
ATOM 2189 C CA . LYS A 1 278 ? -33.063 7.715 7.515 1.00 84.81 278 LYS A CA 1
ATOM 2190 C C . LYS A 1 278 ? -32.913 9.234 7.510 1.00 84.81 278 LYS A C 1
ATOM 2192 O O . LYS A 1 278 ? -31.922 9.749 7.014 1.00 84.81 278 LYS A O 1
ATOM 2197 N N . ALA A 1 279 ? -33.897 9.954 8.043 1.00 85.50 279 ALA A N 1
ATOM 2198 C CA . ALA A 1 279 ? -33.850 11.406 8.182 1.00 85.50 279 ALA A CA 1
ATOM 2199 C C . ALA A 1 279 ? -33.148 11.859 9.478 1.00 85.50 279 ALA A C 1
ATOM 2201 O O . ALA A 1 279 ? -33.096 13.054 9.754 1.00 85.50 279 ALA A O 1
ATOM 2202 N N . GLY A 1 280 ? -32.647 10.927 10.298 1.00 85.19 280 GLY A N 1
ATOM 2203 C CA . GLY A 1 280 ? -32.045 11.225 11.596 1.00 85.19 280 GLY A CA 1
ATOM 2204 C C . GLY A 1 280 ? -33.064 11.563 12.692 1.00 85.19 280 GLY A C 1
ATOM 2205 O O . GLY A 1 280 ? -32.707 12.169 13.702 1.00 85.19 280 GLY A O 1
ATOM 2206 N N . GLN A 1 281 ? -34.341 11.207 12.527 1.00 89.44 281 GLN A N 1
ATOM 2207 C CA . GLN A 1 281 ? -35.380 11.490 13.527 1.00 89.44 281 GLN A CA 1
ATOM 2208 C C . GLN A 1 281 ? -35.561 10.317 14.492 1.00 89.44 281 GLN A C 1
ATOM 2210 O O . GLN A 1 281 ? -35.626 9.168 14.055 1.00 89.44 281 GLN A O 1
ATOM 2215 N N . ILE A 1 282 ? -35.690 10.614 15.789 1.00 91.44 282 ILE A N 1
ATOM 2216 C CA . ILE A 1 282 ? -35.995 9.618 16.823 1.00 91.44 282 ILE A CA 1
ATOM 2217 C C . ILE A 1 282 ? -37.496 9.309 16.805 1.00 91.44 282 ILE A C 1
ATOM 2219 O O . ILE A 1 282 ? -38.331 10.211 16.795 1.00 91.44 282 ILE A O 1
ATOM 2223 N N . SER A 1 283 ? -37.841 8.025 16.817 1.00 92.62 283 SER A N 1
ATOM 2224 C CA . SER A 1 283 ? -39.214 7.514 16.799 1.00 92.62 283 SER A CA 1
ATOM 2225 C C . SER A 1 283 ? -39.331 6.217 17.612 1.00 92.62 283 SER A C 1
ATOM 2227 O O . SER A 1 283 ? -38.332 5.703 18.117 1.00 92.62 283 SER A O 1
ATOM 2229 N N . ASN A 1 284 ? -40.551 5.691 17.776 1.00 94.06 284 ASN A N 1
ATOM 2230 C CA . ASN A 1 284 ? -40.824 4.405 18.441 1.00 94.06 284 ASN A CA 1
ATOM 2231 C C . ASN A 1 284 ? -40.201 4.264 19.844 1.00 94.06 284 ASN A C 1
ATOM 2233 O O . ASN A 1 284 ? -39.720 3.191 20.220 1.00 94.06 284 ASN A O 1
ATOM 2237 N N . ILE A 1 285 ? -40.209 5.357 20.613 1.00 95.25 285 ILE A N 1
ATOM 2238 C CA . ILE A 1 285 ? -39.684 5.394 21.978 1.00 95.25 285 ILE A CA 1
ATOM 2239 C C . ILE A 1 285 ? -40.594 4.546 22.880 1.00 95.25 285 ILE A C 1
ATOM 2241 O O . ILE A 1 285 ? -41.781 4.836 23.014 1.00 95.25 285 ILE A O 1
ATOM 2245 N N . LYS A 1 286 ? -40.041 3.508 23.513 1.00 94.62 286 LYS A N 1
ATOM 2246 C CA . LYS A 1 286 ? -40.765 2.604 24.416 1.00 94.62 286 LYS A CA 1
ATOM 2247 C C . LYS A 1 286 ? -39.906 2.158 25.593 1.00 94.62 286 LYS A C 1
ATOM 2249 O O . LYS A 1 286 ? -38.713 1.905 25.440 1.00 94.62 286 LYS A O 1
ATOM 2254 N N . LEU A 1 287 ? -40.517 2.008 26.763 1.00 94.38 287 LEU A N 1
ATOM 2255 C CA . LEU A 1 287 ? -39.862 1.379 27.907 1.00 94.38 287 LEU A CA 1
ATOM 2256 C C . LEU A 1 287 ? -39.720 -0.132 27.638 1.00 94.38 287 LEU A C 1
ATOM 2258 O O . LEU A 1 287 ? -40.691 -0.782 27.259 1.00 94.38 287 LEU A O 1
ATOM 2262 N N . LEU A 1 288 ? -38.506 -0.666 27.778 1.00 93.38 288 LEU A N 1
ATOM 2263 C CA . LEU A 1 288 ? -38.192 -2.094 27.628 1.00 93.38 288 LEU A CA 1
ATOM 2264 C C . LEU A 1 288 ? -38.090 -2.799 28.980 1.00 93.38 288 LEU A C 1
ATOM 2266 O O . LEU A 1 288 ? -38.454 -3.965 29.096 1.00 93.38 288 LEU A O 1
ATOM 2270 N N . SER A 1 289 ? -37.572 -2.103 29.995 1.00 91.00 289 SER A N 1
ATOM 2271 C CA . SER A 1 289 ? -37.523 -2.631 31.357 1.00 91.00 289 SER A CA 1
ATOM 2272 C C . SER A 1 289 ? -38.921 -2.732 31.968 1.00 91.00 289 SER A C 1
ATOM 2274 O O . SER A 1 289 ? -39.796 -1.944 31.601 1.00 91.00 289 SER A O 1
ATOM 2276 N N . PRO A 1 290 ? -39.127 -3.634 32.943 1.00 88.38 290 PRO A N 1
ATOM 2277 C CA . PRO A 1 290 ? -40.356 -3.672 33.722 1.00 88.38 290 PRO A CA 1
ATOM 2278 C C . PRO A 1 290 ? -40.729 -2.290 34.272 1.00 88.38 290 PRO A C 1
ATOM 2280 O O . PRO A 1 290 ? -39.866 -1.492 34.646 1.00 88.38 290 PRO A O 1
ATOM 2283 N N . GLU A 1 291 ? -42.025 -1.993 34.289 1.00 81.06 291 GLU A N 1
ATOM 2284 C CA . GLU A 1 291 ? -42.510 -0.666 34.646 1.00 81.06 291 GLU A CA 1
ATOM 2285 C C . GLU A 1 291 ? -42.325 -0.393 36.144 1.00 81.06 291 GLU A C 1
ATOM 2287 O O . GLU A 1 291 ? -42.860 -1.102 36.993 1.00 81.06 291 GLU A O 1
ATOM 2292 N N . ASN A 1 292 ? -41.588 0.669 36.470 1.00 79.62 292 ASN A N 1
ATOM 2293 C CA . ASN A 1 292 ? -41.387 1.134 37.843 1.00 79.62 292 ASN A CA 1
ATOM 2294 C C . ASN A 1 292 ? -42.513 2.108 38.233 1.00 79.62 292 ASN A C 1
ATOM 2296 O O . ASN A 1 292 ? -42.261 3.295 38.483 1.00 79.62 292 ASN A O 1
ATOM 2300 N N . VAL A 1 293 ? -43.759 1.621 38.194 1.00 71.81 293 VAL A N 1
ATOM 2301 C CA . VAL A 1 293 ? -44.977 2.426 38.389 1.00 71.81 293 VAL A CA 1
ATOM 2302 C C . VAL A 1 293 ? -44.862 3.272 39.662 1.00 71.81 293 VAL A C 1
ATOM 2304 O O . VAL A 1 293 ? -44.474 2.784 40.721 1.00 71.81 293 VAL A O 1
ATOM 2307 N N . GLY A 1 294 ? -45.181 4.564 39.548 1.00 77.94 294 GLY A N 1
ATOM 2308 C CA . GLY A 1 294 ? -45.214 5.503 40.677 1.00 77.94 294 GLY A CA 1
ATOM 2309 C C . GLY A 1 294 ? -43.920 6.279 40.954 1.00 77.94 294 GLY A C 1
ATOM 2310 O O . GLY A 1 294 ? -43.966 7.248 41.710 1.00 77.94 294 GLY A O 1
ATOM 2311 N N . PHE A 1 295 ? -42.787 5.933 40.324 1.00 88.38 295 PHE A N 1
ATOM 2312 C CA . PHE A 1 295 ? -41.497 6.604 40.584 1.00 88.38 295 PHE A CA 1
ATOM 2313 C C . PHE A 1 295 ? -40.961 7.465 39.432 1.00 88.38 295 PHE A C 1
ATOM 2315 O O . PHE A 1 295 ? -39.995 8.196 39.625 1.00 88.38 295 PHE A O 1
ATOM 2322 N N . GLY A 1 296 ? -41.574 7.413 38.246 1.00 90.31 296 GLY A N 1
ATOM 2323 C CA . GLY A 1 296 ? -41.293 8.350 37.146 1.00 90.31 296 GLY A CA 1
ATOM 2324 C C . GLY A 1 296 ? -40.003 8.110 36.347 1.00 90.31 296 GLY A C 1
ATOM 2325 O O . GLY A 1 296 ? -39.759 8.831 35.385 1.00 90.31 296 GLY A O 1
ATOM 2326 N N . PHE A 1 297 ? -39.197 7.089 36.669 1.00 93.62 297 PHE A N 1
ATOM 2327 C CA . PHE A 1 297 ? -37.915 6.827 35.989 1.00 93.62 297 PHE A CA 1
ATOM 2328 C C . PHE A 1 297 ? -38.044 6.633 34.471 1.00 93.62 297 PHE A C 1
ATOM 2330 O O . PHE A 1 297 ? -37.320 7.258 33.701 1.00 93.62 297 PHE A O 1
ATOM 2337 N N . GLY A 1 298 ? -38.975 5.784 34.023 1.00 92.62 298 GLY A N 1
ATOM 2338 C CA . GLY A 1 298 ? -39.184 5.548 32.590 1.00 92.62 298 GLY A CA 1
ATOM 2339 C C . GLY A 1 298 ? -39.724 6.783 31.861 1.00 92.62 298 GLY A C 1
ATOM 2340 O O . GLY A 1 298 ? -39.303 7.085 30.744 1.00 92.62 298 GLY A O 1
ATOM 2341 N N . GLN A 1 299 ? -40.616 7.536 32.509 1.00 93.00 299 GLN A N 1
ATOM 2342 C CA . GLN A 1 299 ? -41.203 8.749 31.941 1.00 93.00 299 GLN A CA 1
ATOM 2343 C C . GLN A 1 299 ? -40.151 9.841 31.724 1.00 93.00 299 GLN A C 1
ATOM 2345 O O . GLN A 1 299 ? -40.165 10.511 30.694 1.00 93.00 299 GLN A O 1
ATOM 2350 N N . GLU A 1 300 ? -39.207 9.987 32.651 1.00 94.50 300 GLU A N 1
ATOM 2351 C CA . GLU A 1 300 ? -38.123 10.955 32.517 1.00 94.50 300 GLU A CA 1
ATOM 2352 C C . GLU A 1 300 ? -37.260 10.668 31.280 1.00 94.50 300 GLU A C 1
ATOM 2354 O O . GLU A 1 300 ? -37.026 11.549 30.452 1.00 94.50 300 GLU A O 1
ATOM 2359 N N . VAL A 1 301 ? -36.824 9.415 31.118 1.00 94.50 301 VAL A N 1
ATOM 2360 C CA . VAL A 1 301 ? -35.939 9.023 30.011 1.00 94.50 301 VAL A CA 1
ATOM 2361 C C . VAL A 1 301 ? -36.657 9.132 28.665 1.00 94.50 301 VAL A C 1
ATOM 2363 O O . VAL A 1 301 ? -36.096 9.656 27.703 1.00 94.50 301 VAL A O 1
ATOM 2366 N N . THR A 1 302 ? -37.913 8.687 28.589 1.00 94.25 302 THR A N 1
ATOM 2367 C CA . THR A 1 302 ? -38.723 8.797 27.362 1.00 94.25 302 THR A CA 1
ATOM 2368 C C . THR A 1 302 ? -38.992 10.259 26.988 1.00 94.25 302 THR A C 1
ATOM 2370 O O . THR A 1 302 ? -38.861 10.628 25.819 1.00 94.25 302 THR A O 1
ATOM 2373 N N . THR A 1 303 ? -39.261 11.122 27.974 1.00 92.88 303 THR A N 1
ATOM 2374 C CA . THR A 1 303 ? -39.427 12.570 27.769 1.00 92.88 303 THR A CA 1
ATOM 2375 C C . THR A 1 303 ? -38.130 13.215 27.281 1.00 92.88 303 THR A C 1
ATOM 2377 O O . THR A 1 303 ? -38.162 13.998 26.332 1.00 92.88 303 THR A O 1
ATOM 2380 N N . ALA A 1 304 ? -36.984 12.881 27.878 1.00 92.31 304 ALA A N 1
ATOM 2381 C CA . ALA A 1 304 ? -35.687 13.400 27.449 1.00 92.31 304 ALA A CA 1
ATOM 2382 C C . ALA A 1 304 ? -35.371 13.018 25.994 1.00 92.31 304 ALA A C 1
ATOM 2384 O O . ALA A 1 304 ? -35.002 13.886 25.206 1.00 92.31 304 ALA A O 1
ATOM 2385 N N . LEU A 1 305 ? -35.597 11.755 25.614 1.00 91.56 305 LEU A N 1
ATOM 2386 C CA . LEU A 1 305 ? -35.402 11.282 24.240 1.00 91.56 305 LEU A CA 1
ATOM 2387 C C . LEU A 1 305 ? -36.328 11.984 23.239 1.00 91.56 305 LEU A C 1
ATOM 2389 O O . LEU A 1 305 ? -35.887 12.317 22.145 1.00 91.56 305 LEU A O 1
ATOM 2393 N N . SER A 1 306 ? -37.580 12.270 23.615 1.00 90.44 306 SER A N 1
ATOM 2394 C CA . SER A 1 306 ? -38.530 12.978 22.739 1.00 90.44 306 SER A CA 1
ATOM 2395 C C . SER A 1 306 ? -38.132 14.428 22.432 1.00 90.44 306 SER A C 1
ATOM 2397 O O . SER A 1 306 ? -38.558 14.987 21.424 1.00 90.44 306 SER A O 1
ATOM 2399 N N . LYS A 1 307 ? -37.307 15.041 23.292 1.00 87.88 307 LYS A N 1
ATOM 2400 C CA . LYS A 1 307 ? -36.825 16.423 23.138 1.00 87.88 307 LYS A CA 1
ATOM 2401 C C . LYS A 1 307 ? -35.562 16.527 22.286 1.00 87.88 307 LYS A C 1
ATOM 2403 O O . LYS A 1 307 ? -35.197 17.632 21.889 1.00 87.88 307 LYS A O 1
ATOM 2408 N N . LEU A 1 308 ? -34.889 15.410 22.011 1.00 83.50 308 LEU A N 1
ATOM 2409 C CA . LEU A 1 308 ? -33.713 15.403 21.151 1.00 83.50 308 LEU A CA 1
ATOM 2410 C C . LEU A 1 308 ? -34.149 15.634 19.701 1.00 83.50 308 LEU A C 1
ATOM 2412 O O . LEU A 1 308 ? -34.761 14.775 19.069 1.00 83.50 308 LEU A O 1
ATOM 2416 N N . GLN A 1 309 ? -33.833 16.812 19.172 1.00 73.75 309 GLN A N 1
ATOM 2417 C CA . GLN A 1 309 ? -34.089 17.148 17.776 1.00 73.75 309 GLN A CA 1
ATOM 2418 C C . GLN A 1 309 ? -32.906 16.725 16.902 1.00 73.75 309 GLN A C 1
ATOM 2420 O O . GLN A 1 309 ? -31.765 17.023 17.238 1.00 73.75 309 GLN A O 1
ATOM 2425 N N . GLY A 1 310 ? -33.199 16.076 15.769 1.00 65.31 310 GLY A N 1
ATOM 2426 C CA . GLY A 1 310 ? -32.262 15.886 14.656 1.00 65.31 310 GLY A CA 1
ATOM 2427 C C . GLY A 1 310 ? -30.943 15.204 15.026 1.00 65.31 310 GLY A C 1
ATOM 2428 O O . GLY A 1 310 ? -29.917 15.855 15.193 1.00 65.31 310 GLY A O 1
ATOM 2429 N N . THR A 1 311 ? -30.948 13.874 15.089 1.00 75.56 311 THR A N 1
ATOM 2430 C CA . THR A 1 311 ? -29.704 13.089 15.098 1.00 75.56 311 THR A CA 1
ATOM 2431 C C . THR A 1 311 ? -29.114 13.003 13.685 1.00 75.56 311 THR A C 1
ATOM 2433 O O . THR A 1 311 ? -29.771 13.350 12.702 1.00 75.56 311 THR A O 1
ATOM 2436 N N . LYS A 1 312 ? -27.858 12.561 13.544 1.00 80.81 312 LYS A N 1
ATOM 2437 C CA . LYS A 1 312 ? -27.246 12.402 12.217 1.00 80.81 312 LYS A CA 1
ATOM 2438 C C . LYS A 1 312 ? -27.953 11.260 11.464 1.00 80.81 312 LYS A C 1
ATOM 2440 O O . LYS A 1 312 ? -28.093 10.185 12.042 1.00 80.81 312 LYS A O 1
ATOM 2445 N N . PRO A 1 313 ? -28.315 11.423 10.176 1.00 80.38 313 PRO A N 1
ATOM 2446 C CA . PRO A 1 313 ? -28.842 10.339 9.334 1.00 80.38 313 PRO A CA 1
ATOM 2447 C C . PRO A 1 313 ? -27.998 9.057 9.338 1.00 80.38 313 PRO A C 1
ATOM 2449 O O . PRO A 1 313 ? -28.534 7.960 9.233 1.00 80.38 313 PRO A O 1
ATOM 2452 N N . ALA A 1 314 ? -26.680 9.190 9.526 1.00 80.06 314 ALA A N 1
ATOM 2453 C CA . ALA A 1 314 ? -25.746 8.071 9.657 1.00 80.06 314 ALA A CA 1
ATOM 2454 C C . ALA A 1 314 ? -26.033 7.145 10.859 1.00 80.06 314 ALA A C 1
ATOM 2456 O O . ALA A 1 314 ? -25.479 6.054 10.921 1.00 80.06 314 ALA A O 1
ATOM 2457 N N . TYR A 1 315 ? -26.888 7.563 11.798 1.00 85.12 315 TYR A N 1
ATOM 2458 C CA . TYR A 1 315 ? -27.285 6.785 12.969 1.00 85.12 315 TYR A CA 1
ATOM 2459 C C . TYR A 1 315 ? -28.570 5.976 12.768 1.00 85.12 315 TYR A C 1
ATOM 2461 O O . TYR A 1 315 ? -29.119 5.497 13.758 1.00 85.12 315 TYR A O 1
ATOM 2469 N N . GLU A 1 316 ? -29.068 5.809 11.538 1.00 87.31 316 GLU A N 1
ATOM 2470 C CA . GLU A 1 316 ? -30.231 4.955 11.257 1.00 87.31 316 GLU A CA 1
ATOM 2471 C C . GLU A 1 316 ? -30.105 3.587 11.954 1.00 87.31 316 GLU A C 1
ATOM 2473 O O . GLU A 1 316 ? -29.092 2.898 11.829 1.00 87.31 316 GLU A O 1
ATOM 2478 N N . GLY A 1 317 ? -31.130 3.186 12.711 1.00 89.12 317 GLY A N 1
ATOM 2479 C CA . GLY A 1 317 ? -31.090 1.919 13.439 1.00 89.12 317 GLY A CA 1
ATOM 2480 C C . GLY A 1 317 ? -32.063 1.815 14.607 1.00 89.12 317 GLY A C 1
ATOM 2481 O O . GLY A 1 317 ? -32.856 2.716 14.878 1.00 89.12 317 GLY A O 1
ATOM 2482 N N . ARG A 1 318 ? -31.997 0.679 15.307 1.00 92.19 318 ARG A N 1
ATOM 2483 C CA . ARG A 1 318 ? -32.840 0.332 16.458 1.00 92.19 318 ARG A CA 1
ATOM 2484 C C . ARG A 1 318 ? -31.967 0.213 17.702 1.00 92.19 318 ARG A C 1
ATOM 2486 O O . ARG A 1 318 ? -31.094 -0.650 17.755 1.00 92.19 318 ARG A O 1
ATOM 2493 N N . TYR A 1 319 ? -32.232 1.033 18.712 1.00 92.88 319 TYR A N 1
ATOM 2494 C CA . TYR A 1 319 ? -31.358 1.190 19.877 1.00 92.88 319 TYR A CA 1
ATOM 2495 C C . TYR A 1 319 ? -32.073 0.893 21.189 1.00 92.88 319 TYR A C 1
ATOM 2497 O O . TYR A 1 319 ? -33.301 0.985 21.265 1.00 92.88 319 TYR A O 1
ATOM 2505 N N . ALA A 1 320 ? -31.292 0.541 22.209 1.00 94.19 320 ALA A N 1
ATOM 2506 C CA . ALA A 1 320 ? -31.707 0.440 23.601 1.00 94.19 320 ALA A CA 1
ATOM 2507 C C . ALA A 1 320 ? -30.754 1.267 24.476 1.00 94.19 320 ALA A C 1
ATOM 2509 O O . ALA A 1 320 ? -29.545 1.053 24.452 1.00 94.19 320 ALA A O 1
ATOM 2510 N N . LEU A 1 321 ? -31.295 2.213 25.243 1.00 94.38 321 LEU A N 1
ATOM 2511 C CA . LEU A 1 321 ? -30.546 3.072 26.156 1.00 94.38 321 LEU A CA 1
ATOM 2512 C C . LEU A 1 321 ? -30.718 2.591 27.604 1.00 94.38 321 LEU A C 1
ATOM 2514 O O . LEU A 1 321 ? -31.815 2.746 28.152 1.00 94.38 321 LEU A O 1
ATOM 2518 N N . PRO A 1 322 ? -29.663 2.044 28.232 1.00 94.94 322 PRO A N 1
ATOM 2519 C CA . PRO A 1 322 ? -29.640 1.827 29.669 1.00 94.94 322 PRO A CA 1
ATOM 2520 C C . PRO A 1 322 ? -29.396 3.144 30.416 1.00 94.94 322 PRO A C 1
ATOM 2522 O O . PRO A 1 322 ? -28.486 3.910 30.086 1.00 94.94 322 PRO A O 1
ATOM 2525 N N . VAL A 1 323 ? -30.200 3.398 31.448 1.00 94.62 323 VAL A N 1
ATOM 2526 C CA . VAL A 1 323 ? -30.046 4.544 32.353 1.00 94.62 323 VAL A CA 1
ATOM 2527 C C . VAL A 1 323 ? -30.074 4.059 33.798 1.00 94.62 323 VAL A C 1
ATOM 2529 O O . VAL A 1 323 ? -31.077 3.502 34.245 1.00 94.62 323 VAL A O 1
ATOM 2532 N N . SER A 1 324 ? -28.989 4.306 34.531 1.00 94.88 324 SER A N 1
ATOM 2533 C CA . SER A 1 324 ? -28.891 4.054 35.969 1.00 94.88 324 SER A CA 1
ATOM 2534 C C . SER A 1 324 ? -29.158 5.326 36.755 1.00 94.88 324 SER A C 1
ATOM 2536 O O . SER A 1 324 ? -28.374 6.275 36.712 1.00 94.88 324 SER A O 1
ATOM 2538 N N . PHE A 1 325 ? -30.232 5.312 37.533 1.00 94.00 325 PHE A N 1
ATOM 2539 C CA . PHE A 1 325 ? -30.488 6.293 38.574 1.00 94.00 325 PHE A CA 1
ATOM 2540 C C . PHE A 1 325 ? -29.872 5.787 39.870 1.00 94.00 325 PHE A C 1
ATOM 2542 O O . PHE A 1 325 ? -30.280 4.755 40.397 1.00 94.00 325 PHE A O 1
ATOM 2549 N N . MET A 1 326 ? -28.876 6.514 40.357 1.00 92.19 326 MET A N 1
ATOM 2550 C CA . MET A 1 326 ? -28.069 6.183 41.524 1.00 92.19 326 MET A CA 1
ATOM 2551 C C . MET A 1 326 ? -28.168 7.308 42.548 1.00 92.19 326 MET A C 1
ATOM 2553 O O . MET A 1 326 ? -28.412 8.466 42.198 1.00 92.19 326 MET A O 1
ATOM 2557 N N . TYR A 1 327 ? -27.927 6.998 43.816 1.00 86.31 327 TYR A N 1
ATOM 2558 C CA . TYR A 1 327 ? -27.697 8.047 44.800 1.00 86.31 327 TYR A CA 1
ATOM 2559 C C . TYR A 1 327 ? -26.555 7.720 45.751 1.00 86.31 327 TYR A C 1
ATOM 2561 O O . TYR A 1 327 ? -26.189 6.565 45.975 1.00 86.31 327 TYR A O 1
ATOM 2569 N N . THR A 1 328 ? -25.994 8.781 46.321 1.00 83.62 328 THR A N 1
ATOM 2570 C CA . THR A 1 328 ? -24.931 8.756 47.319 1.00 83.62 328 THR A CA 1
ATOM 2571 C C . THR A 1 328 ? -25.469 9.260 48.650 1.00 83.62 328 THR A C 1
ATOM 2573 O O . THR A 1 328 ? -26.049 10.342 48.720 1.00 83.62 328 THR A O 1
ATOM 2576 N N . ALA A 1 329 ? -25.267 8.500 49.719 1.00 78.69 329 ALA A N 1
ATOM 2577 C CA . ALA A 1 329 ? -25.628 8.912 51.068 1.00 78.69 329 ALA A CA 1
ATOM 2578 C C . ALA A 1 329 ? -24.656 9.977 51.598 1.00 78.69 329 ALA A C 1
ATOM 2580 O O . ALA A 1 329 ? -23.479 9.681 51.805 1.00 78.69 329 ALA A O 1
ATOM 2581 N N . ALA A 1 330 ? -25.123 11.196 51.881 1.00 72.44 330 ALA A N 1
ATOM 2582 C CA . ALA A 1 330 ? -24.247 12.248 52.408 1.00 72.44 330 ALA A CA 1
ATOM 2583 C C . ALA A 1 330 ? -23.732 11.931 53.824 1.00 72.44 330 ALA A C 1
ATOM 2585 O O . ALA A 1 330 ? -22.618 12.307 54.175 1.00 72.44 330 ALA A O 1
ATOM 2586 N N . ARG A 1 331 ? -24.536 11.231 54.640 1.00 70.62 331 ARG A N 1
ATOM 2587 C CA . ARG A 1 331 ? -24.207 10.903 56.040 1.00 70.62 331 ARG A CA 1
ATOM 2588 C C . ARG A 1 331 ? -23.572 9.523 56.234 1.00 70.62 331 ARG A C 1
ATOM 2590 O O . ARG A 1 331 ? -22.884 9.320 57.226 1.00 70.62 331 ARG A O 1
ATOM 2597 N N . ASP A 1 332 ? -23.741 8.605 55.283 1.00 63.69 332 ASP A N 1
ATOM 2598 C CA . ASP A 1 332 ? -23.237 7.224 55.369 1.00 63.69 332 ASP A CA 1
ATOM 2599 C C . ASP A 1 332 ? -21.910 7.065 54.604 1.00 63.69 332 ASP A C 1
ATOM 2601 O O . ASP A 1 332 ? -21.788 6.283 53.662 1.00 63.69 332 ASP A O 1
ATOM 2605 N N . LYS A 1 333 ? -20.923 7.907 54.952 1.00 66.56 333 LYS A N 1
ATOM 2606 C CA . LYS A 1 333 ? -19.548 7.907 54.401 1.00 66.56 333 LYS A CA 1
ATOM 2607 C C . LYS A 1 333 ? -19.449 7.905 52.862 1.00 66.56 333 LYS A C 1
ATOM 2609 O O . LYS A 1 333 ? -18.471 7.405 52.312 1.00 66.56 333 LYS A O 1
ATOM 2614 N N . GLY A 1 334 ? -20.437 8.452 52.152 1.00 69.75 334 GLY A N 1
ATOM 2615 C CA . GLY A 1 334 ? -20.425 8.481 50.688 1.00 69.75 334 GLY A CA 1
ATOM 2616 C C . GLY A 1 334 ? -20.736 7.134 50.027 1.00 69.75 334 GLY A C 1
ATOM 2617 O O . GLY A 1 334 ? -20.353 6.922 48.877 1.00 69.75 334 GLY A O 1
ATOM 2618 N N . ARG A 1 335 ? -21.433 6.218 50.715 1.00 79.75 335 ARG A N 1
ATOM 2619 C CA . ARG A 1 335 ? -21.910 4.968 50.111 1.00 79.75 335 ARG A CA 1
ATOM 2620 C C . ARG A 1 335 ? -22.787 5.260 48.890 1.00 79.75 335 ARG A C 1
ATOM 2622 O O . ARG A 1 335 ? -23.743 6.036 48.973 1.00 79.75 335 ARG A O 1
ATOM 2629 N N . VAL A 1 336 ? -22.460 4.617 47.770 1.00 82.75 336 VAL A N 1
ATOM 2630 C CA . VAL A 1 336 ? -23.176 4.732 46.494 1.00 82.75 336 VAL A CA 1
ATOM 2631 C C . VAL A 1 336 ? -24.069 3.511 46.302 1.00 82.75 336 VAL A C 1
ATOM 2633 O O . VAL A 1 336 ? -23.614 2.377 46.448 1.00 82.75 336 VAL A O 1
ATOM 2636 N N . PHE A 1 337 ? -25.335 3.741 45.964 1.00 86.31 337 PHE A N 1
ATOM 2637 C CA . PHE A 1 337 ? -26.299 2.686 45.662 1.00 86.31 337 PHE A CA 1
ATOM 2638 C C . PHE A 1 337 ? -26.408 2.514 44.147 1.00 86.31 337 PHE A C 1
ATOM 2640 O O . PHE A 1 337 ? -26.781 3.450 43.435 1.00 86.31 337 PHE A O 1
ATOM 2647 N N . ILE A 1 338 ? -26.030 1.326 43.667 1.00 87.56 338 ILE A N 1
ATOM 2648 C CA . ILE A 1 338 ? -25.946 0.978 42.245 1.00 87.56 338 ILE A CA 1
ATOM 2649 C C . ILE A 1 338 ? -27.021 -0.073 41.938 1.00 87.56 338 ILE A C 1
ATOM 2651 O O . ILE A 1 338 ? -27.046 -1.093 42.629 1.00 87.56 338 ILE A O 1
ATOM 2655 N N . PRO A 1 339 ? -27.888 0.139 40.932 1.00 90.06 339 PRO A N 1
ATOM 2656 C CA . PRO A 1 339 ? -28.806 -0.895 40.464 1.00 90.06 339 PRO A CA 1
ATOM 2657 C C . PRO A 1 339 ? -28.053 -2.141 39.983 1.00 90.06 339 PRO A C 1
ATOM 2659 O O . PRO A 1 339 ? -27.102 -2.016 39.205 1.00 90.06 339 PRO A O 1
ATOM 2662 N N . VAL A 1 340 ? -28.489 -3.330 40.400 1.00 89.38 340 VAL A N 1
ATOM 2663 C CA . VAL A 1 340 ? -27.896 -4.603 39.954 1.00 89.38 340 VAL A CA 1
ATOM 2664 C C . VAL A 1 340 ? -28.722 -5.296 38.876 1.00 89.38 340 VAL A C 1
ATOM 2666 O O . VAL A 1 340 ? -28.182 -6.116 38.133 1.00 89.38 340 VAL A O 1
ATOM 2669 N N . ASN A 1 341 ? -30.009 -4.960 38.741 1.00 87.69 341 ASN A N 1
ATOM 2670 C CA . ASN A 1 341 ? -30.854 -5.594 37.738 1.00 87.69 341 ASN A CA 1
ATOM 2671 C C . ASN A 1 341 ? -30.431 -5.192 36.320 1.00 87.69 341 ASN A C 1
ATOM 2673 O O . ASN A 1 341 ? -30.016 -4.061 36.037 1.00 87.69 341 ASN A O 1
ATOM 2677 N N . THR A 1 342 ? -30.529 -6.149 35.406 1.00 89.88 342 THR A N 1
ATOM 2678 C CA . THR A 1 342 ? -30.219 -5.990 33.984 1.00 89.88 342 THR A CA 1
ATOM 2679 C C . THR A 1 342 ? -31.376 -6.526 33.158 1.00 89.88 342 THR A C 1
ATOM 2681 O O . THR A 1 342 ? -32.140 -7.373 33.620 1.00 89.88 342 THR A O 1
ATOM 2684 N N . LEU A 1 343 ? -31.554 -5.974 31.958 1.00 90.75 343 LEU A N 1
ATOM 2685 C CA . LEU A 1 343 ? -32.599 -6.429 31.054 1.00 90.75 343 LEU A CA 1
ATOM 2686 C C . LEU A 1 343 ? -32.112 -7.687 30.317 1.00 90.75 343 LEU A C 1
ATOM 2688 O O . LEU A 1 343 ? -31.050 -7.616 29.704 1.00 90.75 343 LEU A O 1
ATOM 2692 N N . PRO A 1 344 ? -32.864 -8.800 30.350 1.00 88.69 344 PRO A N 1
ATOM 2693 C CA . PRO A 1 344 ? -32.576 -9.985 29.547 1.00 88.69 344 PRO A CA 1
ATOM 2694 C C . PRO A 1 344 ? -32.491 -9.700 28.037 1.00 88.69 344 PRO A C 1
ATOM 2696 O O . PRO A 1 344 ? -33.218 -8.851 27.511 1.00 88.69 344 PRO A O 1
ATOM 2699 N N . ASP A 1 345 ? -31.624 -10.433 27.333 1.00 84.31 345 ASP A N 1
ATOM 2700 C CA . ASP A 1 345 ? -31.327 -10.203 25.910 1.00 84.31 345 ASP A CA 1
ATOM 2701 C C . ASP A 1 345 ? -32.538 -10.407 24.983 1.00 84.31 345 ASP A C 1
ATOM 2703 O O . ASP A 1 345 ? -32.678 -9.728 23.963 1.00 84.31 345 ASP A O 1
ATOM 2707 N N . ASP A 1 346 ? -33.460 -11.297 25.345 1.00 86.62 346 ASP A N 1
ATOM 2708 C CA . ASP A 1 346 ? -34.708 -11.539 24.617 1.00 86.62 346 ASP A CA 1
ATOM 2709 C C . ASP A 1 346 ? -35.615 -10.296 24.594 1.00 86.62 346 ASP A C 1
ATOM 2711 O O . ASP A 1 346 ? -36.252 -9.997 23.577 1.00 86.62 346 ASP A O 1
ATOM 2715 N N . LEU A 1 347 ? -35.605 -9.499 25.668 1.00 87.31 347 LEU A N 1
ATOM 2716 C CA . LEU A 1 347 ? -36.368 -8.252 25.762 1.00 87.31 347 LEU A CA 1
ATOM 2717 C C . LEU A 1 347 ? -35.712 -7.080 25.011 1.00 87.31 347 LEU A C 1
ATOM 2719 O O . LEU A 1 347 ? -36.379 -6.077 24.736 1.00 87.31 347 LEU A O 1
ATOM 2723 N N . LEU A 1 348 ? -34.442 -7.206 24.608 1.00 88.25 348 LEU A N 1
ATOM 2724 C CA . LEU A 1 348 ? -33.765 -6.213 23.767 1.00 88.25 348 LEU A CA 1
ATOM 2725 C C . LEU A 1 348 ? -34.222 -6.265 22.304 1.00 88.25 348 LEU A C 1
ATOM 2727 O O . LEU A 1 348 ? -34.062 -5.274 21.595 1.00 88.25 348 LEU A O 1
ATOM 2731 N N . GLN A 1 349 ? -34.831 -7.365 21.842 1.00 87.25 349 GLN A N 1
ATOM 2732 C CA . GLN A 1 349 ? -35.410 -7.491 20.491 1.00 87.25 349 GLN A CA 1
ATOM 2733 C C . GLN A 1 349 ? -34.429 -7.128 19.353 1.00 87.25 349 GLN A C 1
ATOM 2735 O O . GLN A 1 349 ? -34.815 -6.481 18.375 1.00 87.25 349 GLN A O 1
ATOM 2740 N N . GLY A 1 350 ? -33.153 -7.505 19.497 1.00 81.88 350 GLY A N 1
ATOM 2741 C CA . GLY A 1 350 ? -32.104 -7.254 18.498 1.00 81.88 350 GLY A CA 1
ATOM 2742 C C . GLY A 1 350 ? -31.651 -5.792 18.389 1.00 81.88 350 GLY A C 1
ATOM 2743 O O . GLY A 1 350 ? -31.084 -5.398 17.372 1.00 81.88 350 GLY A O 1
ATOM 2744 N N . ARG A 1 351 ? -31.932 -4.966 19.403 1.00 89.62 351 ARG A N 1
ATOM 2745 C CA . ARG A 1 351 ? -31.509 -3.561 19.460 1.00 89.62 351 ARG A CA 1
ATOM 2746 C C . ARG A 1 351 ? -30.029 -3.436 19.809 1.00 89.62 351 ARG A C 1
ATOM 2748 O O . ARG A 1 351 ? -29.516 -4.183 20.636 1.00 89.62 351 ARG A O 1
ATOM 2755 N N . VAL A 1 352 ? -29.371 -2.426 19.244 1.00 88.69 352 VAL A N 1
ATOM 2756 C CA . VAL A 1 352 ? -28.012 -2.040 19.640 1.00 88.69 352 VAL A CA 1
ATOM 2757 C C . VAL A 1 352 ? -28.074 -1.376 21.015 1.00 88.69 352 VAL A C 1
ATOM 2759 O O . VAL A 1 352 ? -28.720 -0.337 21.181 1.00 88.69 352 VAL A O 1
ATOM 2762 N N . VAL A 1 353 ? -27.416 -1.975 22.006 1.00 89.94 353 VAL A N 1
ATOM 2763 C CA . VAL A 1 353 ? -27.347 -1.427 23.366 1.00 89.94 353 VAL A CA 1
ATOM 2764 C C . VAL A 1 353 ? -26.322 -0.299 23.410 1.00 89.94 353 VAL A C 1
ATOM 2766 O O . VAL A 1 353 ? -25.169 -0.473 23.020 1.00 89.94 353 VAL A O 1
ATOM 2769 N N . LEU A 1 354 ? -26.756 0.874 23.863 1.00 90.19 354 LEU A N 1
ATOM 2770 C CA . LEU A 1 354 ? -25.917 2.059 24.006 1.00 90.19 354 LEU A CA 1
ATOM 2771 C C . LEU A 1 354 ? -25.160 2.054 25.336 1.00 90.19 354 LEU A C 1
ATOM 2773 O O . LEU A 1 354 ? -25.500 1.333 26.273 1.00 90.19 354 LEU A O 1
ATOM 2777 N N . ASN A 1 355 ? -24.158 2.927 25.431 1.00 88.31 355 ASN A N 1
ATOM 2778 C CA . ASN A 1 355 ? -23.454 3.172 26.682 1.00 88.31 355 ASN A CA 1
ATOM 2779 C C . ASN A 1 355 ? -24.409 3.675 27.770 1.00 88.31 355 ASN A C 1
ATOM 2781 O O . ASN A 1 355 ? -25.226 4.568 27.537 1.00 88.31 355 ASN A O 1
ATOM 2785 N N . GLU A 1 356 ? -24.256 3.129 28.976 1.00 90.12 356 GLU A N 1
ATOM 2786 C CA . GLU A 1 356 ? -25.108 3.466 30.110 1.00 90.12 356 GLU A CA 1
ATOM 2787 C C . GLU A 1 356 ? -24.955 4.930 30.544 1.00 90.12 356 GLU A C 1
ATOM 2789 O O . GLU A 1 356 ? -23.849 5.447 30.751 1.00 90.12 356 GLU A O 1
ATOM 2794 N N . VAL A 1 357 ? -26.095 5.601 30.714 1.00 91.25 357 VAL A N 1
ATOM 2795 C CA . VAL A 1 357 ? -26.164 6.943 31.294 1.00 91.25 357 VAL A CA 1
ATOM 2796 C C . VAL A 1 357 ? -26.364 6.818 32.797 1.00 91.25 357 VAL A C 1
ATOM 2798 O O . VAL A 1 357 ? -27.343 6.244 33.261 1.00 91.25 357 VAL A O 1
ATOM 2801 N N . VAL A 1 358 ? -25.439 7.390 33.563 1.00 92.12 358 VAL A N 1
ATOM 2802 C CA . VAL A 1 358 ? -25.509 7.412 35.027 1.00 92.12 358 VAL A CA 1
ATOM 2803 C C . VAL A 1 358 ? -26.007 8.773 35.498 1.00 92.12 358 VAL A C 1
ATOM 2805 O O . VAL A 1 358 ? -25.393 9.799 35.200 1.00 92.12 358 VAL A O 1
ATOM 2808 N N . VAL A 1 359 ? -27.093 8.764 36.266 1.00 91.50 359 VAL A N 1
ATOM 2809 C CA . VAL A 1 359 ? -27.674 9.928 36.938 1.00 91.50 359 VAL A CA 1
ATOM 2810 C C . VAL A 1 359 ? -27.491 9.729 38.438 1.00 91.50 359 VAL A C 1
ATOM 2812 O O . VAL A 1 359 ? -28.208 8.938 39.045 1.00 91.50 359 VAL A O 1
ATOM 2815 N N . ASN A 1 360 ? -26.517 10.421 39.034 1.00 89.94 360 ASN A N 1
ATOM 2816 C CA . ASN A 1 360 ? -26.229 10.315 40.466 1.00 89.94 360 ASN A CA 1
ATOM 2817 C C . ASN A 1 360 ? -26.800 11.508 41.251 1.00 89.94 360 ASN A C 1
ATOM 2819 O O . ASN A 1 360 ? -26.611 12.653 40.846 1.00 89.94 360 ASN A O 1
ATOM 2823 N N . GLN A 1 361 ? -27.434 11.243 42.394 1.00 87.88 361 GLN A N 1
ATOM 2824 C CA . GLN A 1 361 ? -28.013 12.251 43.294 1.00 87.88 361 GLN A CA 1
ATOM 2825 C C . GLN A 1 361 ? -27.444 12.141 44.718 1.00 87.88 361 GLN A C 1
ATOM 2827 O O . GLN A 1 361 ? -27.236 11.041 45.215 1.00 87.88 361 GLN A O 1
ATOM 2832 N N . VAL A 1 362 ? -27.259 13.252 45.441 1.00 85.00 362 VAL A N 1
ATOM 2833 C CA . VAL A 1 362 ? -26.706 13.218 46.815 1.00 85.00 362 VAL A CA 1
ATOM 2834 C C . VAL A 1 362 ? -27.796 13.327 47.889 1.00 85.00 362 VAL A C 1
ATOM 2836 O O . VAL A 1 362 ? -28.343 14.394 48.133 1.00 85.00 362 VAL A O 1
ATOM 2839 N N . MET A 1 363 ? -28.061 12.207 48.558 1.00 80.75 363 MET A N 1
ATOM 2840 C CA . MET A 1 363 ? -28.939 11.954 49.710 1.00 80.75 363 MET A CA 1
ATOM 2841 C C . MET A 1 363 ? -28.644 12.739 50.995 1.00 80.75 363 MET A C 1
ATOM 2843 O O . MET A 1 363 ? -27.797 12.289 51.759 1.00 80.75 363 MET A O 1
ATOM 2847 N N . GLY A 1 364 ? -29.349 13.835 51.307 1.00 70.25 364 GLY A N 1
ATOM 2848 C CA . GLY A 1 364 ? -29.208 14.535 52.601 1.00 70.25 364 GLY A CA 1
ATOM 2849 C C . GLY A 1 364 ? -29.996 13.937 53.784 1.00 70.25 364 GLY A C 1
ATOM 2850 O O . GLY A 1 364 ? -29.719 14.273 54.936 1.00 70.25 364 GLY A O 1
ATOM 2851 N N . LYS A 1 365 ? -30.990 13.078 53.514 1.00 68.06 365 LYS A N 1
ATOM 2852 C CA . LYS A 1 365 ? -31.884 12.469 54.520 1.00 68.06 365 LYS A CA 1
ATOM 2853 C C . LYS A 1 365 ? -31.334 11.131 55.025 1.00 68.06 365 LYS A C 1
ATOM 2855 O O . LYS A 1 365 ? -30.614 10.457 54.295 1.00 68.06 365 LYS A O 1
ATOM 2860 N N . ASP A 1 366 ? -31.707 10.752 56.249 1.00 66.62 366 ASP A N 1
ATOM 2861 C CA . ASP A 1 366 ? -31.367 9.443 56.817 1.00 66.62 366 ASP A CA 1
ATOM 2862 C C . ASP A 1 366 ? -32.013 8.319 55.991 1.00 66.62 366 ASP A C 1
ATOM 2864 O O . ASP A 1 366 ? -33.184 8.404 55.606 1.00 66.62 366 ASP A O 1
ATOM 2868 N N . LEU A 1 367 ? -31.224 7.311 55.637 1.00 66.19 367 LEU A N 1
ATOM 2869 C CA . LEU A 1 367 ? -31.559 6.306 54.629 1.00 66.19 367 LEU A CA 1
ATOM 2870 C C . LEU A 1 367 ? -32.138 5.054 55.293 1.00 66.19 367 LEU A C 1
ATOM 2872 O O . LEU A 1 367 ? -31.542 3.979 55.263 1.00 66.19 367 LEU A O 1
ATOM 2876 N N . ALA A 1 368 ? -33.312 5.193 55.906 1.00 60.91 368 ALA A N 1
ATOM 2877 C CA . ALA A 1 368 ? -33.964 4.086 56.609 1.00 60.91 368 ALA A CA 1
ATOM 2878 C C . ALA A 1 368 ? -34.516 3.000 55.658 1.00 60.91 368 ALA A C 1
ATOM 2880 O O . ALA A 1 368 ? -34.754 1.872 56.088 1.00 60.91 368 ALA A O 1
ATOM 2881 N N . LYS A 1 369 ? -34.738 3.317 54.372 1.00 66.12 369 LYS A N 1
ATOM 2882 C CA . LYS A 1 369 ? -35.277 2.391 53.360 1.00 66.12 369 LYS A CA 1
ATOM 2883 C C . LYS A 1 369 ? -34.567 2.585 52.019 1.00 66.12 369 LYS A C 1
ATOM 2885 O O . LYS A 1 369 ? -34.996 3.386 51.202 1.00 66.12 369 LYS A O 1
ATOM 2890 N N . ASN A 1 370 ? -33.490 1.835 51.790 1.00 74.06 370 ASN A N 1
ATOM 2891 C CA . ASN A 1 370 ? -32.818 1.780 50.489 1.00 74.06 370 ASN A CA 1
ATOM 2892 C C . ASN A 1 370 ? -33.402 0.625 49.679 1.00 74.06 370 ASN A C 1
ATOM 2894 O O . ASN A 1 370 ? -33.333 -0.523 50.122 1.00 74.06 370 ASN A O 1
ATOM 2898 N N . ARG A 1 371 ? -33.979 0.909 48.509 1.00 85.00 371 ARG A N 1
ATOM 2899 C CA . ARG A 1 371 ? -34.594 -0.129 47.674 1.00 85.00 371 ARG A CA 1
ATOM 2900 C C . ARG A 1 371 ? -34.376 0.138 46.191 1.00 85.00 371 ARG A C 1
ATOM 2902 O O . ARG A 1 371 ? -34.705 1.217 45.698 1.00 85.00 371 ARG A O 1
ATOM 2909 N N . GLU A 1 372 ? -33.876 -0.878 45.496 1.00 88.88 372 GLU A N 1
ATOM 2910 C CA . GLU A 1 372 ? -33.904 -0.923 44.038 1.00 88.88 372 GLU A CA 1
ATOM 2911 C C . GLU A 1 372 ? -35.324 -1.242 43.562 1.00 88.88 372 GLU A C 1
ATOM 2913 O O . GLU A 1 372 ? -35.963 -2.154 44.090 1.00 88.88 372 GLU A O 1
ATOM 2918 N N . VAL A 1 373 ? -35.827 -0.509 42.570 1.00 88.44 373 VAL A N 1
ATOM 2919 C CA . VAL A 1 373 ? -37.137 -0.780 41.962 1.00 88.44 373 VAL A CA 1
ATOM 2920 C C . VAL A 1 373 ? -36.946 -1.376 40.571 1.00 88.44 373 VAL A C 1
ATOM 2922 O O . VAL A 1 373 ? -36.271 -0.795 39.721 1.00 88.44 373 VAL A O 1
ATOM 2925 N N . TRP A 1 374 ? -37.563 -2.538 40.365 1.00 85.38 374 TRP A N 1
ATOM 2926 C CA . TRP A 1 374 ? -37.591 -3.280 39.108 1.00 85.38 374 TRP A CA 1
ATOM 2927 C C . TRP A 1 374 ? -38.938 -4.004 38.966 1.00 85.38 374 TRP A C 1
ATOM 2929 O O . TRP A 1 374 ? -39.165 -5.035 39.600 1.00 85.38 374 TRP A O 1
ATOM 2939 N N . GLY A 1 375 ? -39.842 -3.443 38.160 1.00 77.62 375 GLY A N 1
ATOM 2940 C CA . GLY A 1 375 ? -41.163 -4.013 37.864 1.00 77.62 375 GLY A CA 1
ATOM 2941 C C . GLY A 1 375 ? -42.280 -3.635 38.835 1.00 77.62 375 GLY A C 1
ATOM 2942 O O . GLY A 1 375 ? -42.121 -2.765 39.693 1.00 77.62 375 GLY A O 1
ATOM 2943 N N . TYR A 1 376 ? -43.440 -4.282 38.663 1.00 54.56 376 TYR A N 1
ATOM 2944 C CA . TYR A 1 376 ? -44.635 -4.040 39.473 1.00 54.56 376 TYR A CA 1
ATOM 2945 C C . TYR A 1 376 ? -44.399 -4.492 40.916 1.00 54.56 376 TYR A C 1
ATOM 2947 O O . TYR A 1 376 ? -44.429 -5.683 41.220 1.00 54.56 376 TYR A O 1
ATOM 2955 N N . TYR A 1 377 ? -44.220 -3.527 41.813 1.00 48.94 377 TYR A N 1
ATOM 2956 C CA . TYR A 1 377 ? -44.340 -3.765 43.244 1.00 48.94 377 TYR A CA 1
ATOM 2957 C C . TYR A 1 377 ? -45.767 -3.431 43.686 1.00 48.94 377 TYR A C 1
ATOM 2959 O O . TYR A 1 377 ? -46.213 -2.293 43.542 1.00 48.94 377 TYR A O 1
ATOM 2967 N N . LYS A 1 378 ? -46.465 -4.454 44.193 1.00 34.59 378 LYS A N 1
ATOM 2968 C CA . LYS A 1 378 ? -47.593 -4.299 45.120 1.00 34.59 378 LYS A CA 1
ATOM 2969 C C . LYS A 1 378 ? -47.101 -3.760 46.459 1.00 34.59 378 LYS A C 1
ATOM 2971 O O . LYS A 1 378 ? -45.973 -4.137 46.860 1.00 34.59 378 LYS A O 1
#

Sequence (378 aa):
MKSFFLLITCLFGSAVPTMGQCTVSKDAYGQVITTCQVANFPAENAPLNKQLIFLGSEFASFPVWQRGRIRLDQSGQDQACLIAYNLVSNEVRCRFEGDPTEKTVSPYSFVINGVEYVRQLKKVLGVNYTLYTTVLNSGETKLLKSLKGRFVKMPVRNGYDKDNPFAGYFQVDQQYFIQKGDSAPQPISLTKNALLTALEEEREILDAKLSKRQLTPEEVIEVAGLYDSLRVLTLRNSTSLATDAGLKDLLRAHIKYPVQAWNAQVFARVYVGFDITKAGQISNIKLLSPENVGFGFGQEVTTALSKLQGTKPAYEGRYALPVSFMYTAARDKGRVFIPVNTLPDDLLQGRVVLNEVVVNQVMGKDLAKNREVWGYYK

pLDDT: mean 86.04, std 15.11, range [30.86, 98.31]

Mean predicted aligned error: 14.58 Å

Foldseek 3Di:
DDDDDDDDDDPDPDPDQPWADKDWDADPVRFIKIKIWGQDDDPPDDDRTDIAIAGDDQWPDPVQWFWKWFAADPPGDTFIFGWGQGQAQRWIWTAHVPRNDIDTGDTQWMDGPNWIWGWAWDADPNDTDIWTWTWPADDLKTKIKTKHKDWDADDPPDPPPPVDRHRTYIDIDIWIWIDHHPRHTDTAAQFLVRLCVVLVVCNVVLVVVDPDGGHDPVRSNVSSVVSSVVVVVVVLVVLEPQPDPVVLVLLLVQQAQFPQCLVVQEWEKWKWKWFQALQRDIGPTDTLFADLPRRCNSVSNSVSNNPDPGGPSSHGFIAMEIETEKEFEPPPPRDIDTHPDDGDPVSSVPHHYHDYRYHYYYHPDDCPDYYYGGHDDD

Radius of gyration: 36.3 Å; Cα contacts (8 Å, |Δi|>4): 713; chains: 1; bounding box: 94×46×96 Å

Secondary structure (DSSP, 8-state):
---------------------EEEEE-TTS-EEEEEEEE----TTS-SEEEEEEES-SBSSSSSSEEEEEESSTTPPPEEEEEEEBTTT--EEEEETT--S-EEE--SEEEETTEEEEEEEEEETTEEEEEEEEES--SSEEEEEEEEEEEEEPP-SSTT------SEEEEEEEEEEEEETTSPPEEE-SBHHHHHHHTGGGHHHHHHH---SB--HHHHHHHHHHHHHHHHHHHHHHT-GGG-HHHHHHHHHH----HHHHHTTEEEEEEEEEEE-TTS-EEEEEE-SPP-TTS-HHHHHHHHHHH-----GGG-EEEEEEEEEEEEETTTTTPEE-------HHHHTTPEEPPPEEEEEEE-S--S--EE--S---

Nearest PDB structures (foldseek):
  6yfq-assembly1_AA  TM=2.003E-01  e=9.480E-02  Leviviridae sp.
  2qux-assembly5_M  TM=2.502E-01  e=1.227E+00  Pseudomonas phage PP7
  8uk1-assembly1_A  TM=1.521E-01  e=1.565E-01  Severe acute respiratory syndrome coronavirus 2
  1kt5-assembly1_A  TM=1.952E-01  e=1.812E+00  Bos taurus
  7n9e-assembly1_B  TM=1.216E-01  e=4.031E-01  Severe acute respiratory syndrome coronavirus 2

Organism: NCBI:txid2025311